Protein AF-A0A086QQK7-F1 (afdb_monomer_lite)

Radius of gyration: 33.42 Å; chains: 1; bounding box: 69×78×108 Å

pLDDT: mean 76.91, std 23.18, range [23.75, 96.75]

Secondary structure (DSSP, 8-state):
-HHHHHHH--SEE--HHHHHHTT--HHHHHHHHHHHHHHHHHTT-----EE--TTHHHHSHHHHHHHHHHHHHHHHHHTTT-HHHHHHHHHT---SSSS-TT-GGGSS-HHHHHHHHHS-HHHHHHTT---TT---GGGS-HHHHHHHHHHHHHHHHHHTTS--S---------SGGGTTSPPPHHHHHHHHHHHHHHHHHHHTT--SEEEEEE-TTS-GGG-EEEEEEGGGS-EEE--GGG-TTTGGGS--S--------TTHHHHGGGG---EEEPPP----TTSHHHHHHHHHHHHHHHS-------SPPSSSGGGG---HHHHHHHHHHHHHHHHHHHHHHHHHHHSSTT--HHHHHHHHHHHHHHHHHHH-TTTTTT---------------------------------------------

InterPro domains:
  IPR035966 Phosphofructokinase superfamily [G3DSA:3.40.50.460] (1-132)
  IPR035966 Phosphofructokinase superfamily [G3DSA:3.40.50.460] (256-326)
  IPR035966 Phosphofructokinase superfamily [SSF53784] (2-328)

Structure (mmCIF, N/CA/C/O backbone):
data_AF-A0A086QQK7-F1
#
_entry.id   AF-A0A086QQK7-F1
#
loop_
_atom_site.group_PDB
_atom_site.id
_atom_site.type_symbol
_atom_site.label_atom_id
_atom_site.label_alt_id
_atom_site.label_comp_id
_atom_site.label_asym_id
_atom_site.label_entity_id
_atom_site.label_seq_id
_atom_site.pdbx_PDB_ins_code
_atom_site.Cartn_x
_atom_site.Cartn_y
_atom_site.Cartn_z
_atom_site.occupancy
_atom_site.B_iso_or_equiv
_atom_site.auth_seq_id
_atom_site.auth_comp_id
_atom_site.auth_asym_id
_atom_site.auth_atom_id
_atom_site.pdbx_PDB_model_num
ATOM 1 N N . VAL A 1 1 ? -1.542 -3.075 1.628 1.00 91.56 1 VAL A N 1
ATOM 2 C CA . VAL A 1 1 ? -2.995 -3.372 1.531 1.00 91.56 1 VAL A CA 1
ATOM 3 C C . VAL A 1 1 ? -3.491 -3.328 0.094 1.00 91.56 1 VAL A C 1
ATOM 5 O O . VAL A 1 1 ? -4.077 -4.321 -0.316 1.00 91.56 1 VAL A O 1
ATOM 8 N N . LEU A 1 2 ? -3.227 -2.255 -0.670 1.00 94.56 2 LEU A N 1
ATOM 9 C CA . LEU A 1 2 ? -3.651 -2.121 -2.074 1.00 94.56 2 LEU A CA 1
ATOM 10 C C . LEU A 1 2 ? -3.327 -3.363 -2.929 1.00 94.56 2 LEU A C 1
ATOM 12 O O . LEU A 1 2 ? -4.250 -3.976 -3.454 1.00 94.56 2 LEU A O 1
ATOM 16 N N . GLU A 1 3 ? -2.064 -3.802 -2.965 1.00 95.00 3 GLU A N 1
ATOM 17 C CA . GLU A 1 3 ? -1.635 -5.044 -3.639 1.00 95.00 3 GLU A CA 1
ATOM 18 C C . GLU A 1 3 ? -2.504 -6.267 -3.281 1.00 95.00 3 GLU A C 1
ATOM 20 O O . GLU A 1 3 ? -3.022 -6.954 -4.159 1.00 95.00 3 GLU A O 1
ATOM 25 N N . CYS A 1 4 ? -2.733 -6.522 -1.988 1.00 94.62 4 CYS A N 1
ATOM 26 C CA . CYS A 1 4 ? -3.550 -7.650 -1.538 1.00 94.62 4 CYS A CA 1
ATOM 27 C C . CYS A 1 4 ? -5.010 -7.521 -1.998 1.00 94.62 4 CYS A C 1
ATOM 29 O O . CYS A 1 4 ? -5.629 -8.526 -2.342 1.00 94.62 4 CYS A O 1
ATOM 31 N N . ALA A 1 5 ? -5.562 -6.304 -2.025 1.00 95.31 5 ALA A N 1
ATOM 32 C CA . ALA A 1 5 ? -6.921 -6.061 -2.500 1.00 95.31 5 ALA A CA 1
ATOM 33 C C . ALA A 1 5 ? -7.048 -6.338 -4.007 1.00 95.31 5 ALA A C 1
ATOM 35 O O . ALA A 1 5 ? -7.968 -7.044 -4.415 1.00 95.31 5 ALA A O 1
ATOM 36 N N . LEU A 1 6 ? -6.077 -5.872 -4.803 1.00 95.06 6 LEU A N 1
ATOM 37 C CA . LEU A 1 6 ? -5.972 -6.159 -6.238 1.00 95.06 6 LEU A CA 1
ATOM 38 C C . LEU A 1 6 ? -5.855 -7.664 -6.533 1.00 95.06 6 LEU A C 1
ATOM 40 O O . LEU A 1 6 ? -6.403 -8.131 -7.525 1.00 95.06 6 LEU A O 1
ATOM 44 N N . GLN A 1 7 ? -5.153 -8.426 -5.687 1.00 94.56 7 GLN A N 1
ATOM 45 C CA . GLN A 1 7 ? -4.984 -9.871 -5.875 1.00 94.56 7 GLN A CA 1
ATOM 46 C C . GLN A 1 7 ? -6.166 -10.725 -5.396 1.00 94.56 7 GLN A C 1
ATOM 48 O O . GLN A 1 7 ? -6.345 -11.823 -5.918 1.00 94.56 7 GLN A O 1
ATOM 53 N N . THR A 1 8 ? -6.923 -10.284 -4.381 1.00 95.06 8 THR A N 1
ATOM 54 C CA . THR A 1 8 ? -7.898 -11.143 -3.670 1.00 95.06 8 THR A CA 1
ATOM 55 C C . THR A 1 8 ? -9.357 -10.711 -3.787 1.00 95.06 8 THR A C 1
ATOM 57 O O . THR A 1 8 ? -10.238 -11.533 -3.537 1.00 95.06 8 THR A O 1
ATOM 60 N N . HIS A 1 9 ? -9.625 -9.470 -4.205 1.00 95.56 9 HIS A N 1
ATOM 61 C CA . HIS A 1 9 ? -10.967 -8.885 -4.322 1.00 95.56 9 HIS A CA 1
ATOM 62 C C . HIS A 1 9 ? -11.809 -9.021 -3.027 1.00 95.56 9 HIS A C 1
ATOM 64 O O . HIS A 1 9 ? -12.840 -9.701 -3.021 1.00 95.56 9 HIS A O 1
ATOM 70 N N . PRO A 1 10 ? -11.373 -8.427 -1.898 1.00 96.06 10 PRO A N 1
ATOM 71 C CA . PRO A 1 10 ? -12.130 -8.444 -0.646 1.00 96.06 10 PRO A CA 1
ATOM 72 C C . PRO A 1 10 ? -13.424 -7.632 -0.774 1.00 96.06 10 PRO A C 1
ATOM 74 O O . PRO A 1 10 ? -13.498 -6.706 -1.581 1.00 96.06 10 PRO A O 1
ATOM 77 N N . ASN A 1 11 ? -14.426 -7.909 0.067 1.00 95.81 11 ASN A N 1
ATOM 78 C CA . ASN A 1 11 ? -15.673 -7.134 0.019 1.00 95.81 11 ASN A CA 1
ATOM 79 C C . ASN A 1 11 ? -15.493 -5.702 0.526 1.00 95.81 11 ASN A C 1
ATOM 81 O O . ASN A 1 11 ? -16.177 -4.792 0.072 1.00 95.81 11 ASN A O 1
ATOM 85 N N . PHE A 1 12 ? -14.572 -5.486 1.463 1.00 95.69 12 PHE A N 1
ATOM 86 C CA . PHE A 1 12 ? -14.223 -4.145 1.903 1.00 95.69 12 PHE A CA 1
ATOM 87 C C . PHE A 1 12 ? -12.712 -3.997 2.050 1.00 95.69 12 PHE A C 1
ATOM 89 O O . PHE A 1 12 ? -12.018 -4.896 2.527 1.00 95.69 12 PHE A O 1
ATOM 96 N N . VAL A 1 13 ? -12.193 -2.844 1.645 1.00 95.69 13 VAL A N 1
ATOM 97 C CA . VAL A 1 13 ? -10.783 -2.485 1.782 1.00 95.69 13 VAL A CA 1
ATOM 98 C C . VAL A 1 13 ? -10.692 -1.050 2.270 1.00 95.69 13 VAL A C 1
ATOM 100 O O . VAL A 1 13 ? -11.352 -0.158 1.742 1.00 95.69 13 VAL A O 1
ATOM 103 N N . ILE A 1 14 ? -9.862 -0.834 3.285 1.00 95.12 14 ILE A N 1
ATOM 104 C CA . ILE A 1 14 ? -9.564 0.494 3.807 1.00 95.12 14 ILE A CA 1
ATOM 105 C C . ILE A 1 14 ? -8.191 0.915 3.278 1.00 95.12 14 ILE A C 1
ATOM 107 O O . ILE A 1 14 ? -7.196 0.220 3.485 1.00 95.12 14 ILE A O 1
ATOM 111 N N . ILE A 1 15 ? -8.132 2.066 2.610 1.00 95.12 15 ILE A N 1
ATOM 112 C CA . ILE A 1 15 ? -6.882 2.743 2.248 1.00 95.12 15 ILE A CA 1
ATOM 113 C C . ILE A 1 15 ? -6.701 3.902 3.229 1.00 95.12 15 ILE A C 1
ATOM 115 O O . ILE A 1 15 ? -7.555 4.784 3.316 1.00 95.12 15 ILE A O 1
ATOM 119 N N . ALA A 1 16 ? -5.629 3.881 4.021 1.00 92.38 16 ALA A N 1
ATOM 120 C CA . ALA A 1 16 ? -5.463 4.821 5.131 1.00 92.38 16 ALA A CA 1
ATOM 121 C C . ALA A 1 16 ? -5.312 6.267 4.623 1.00 92.38 16 ALA A C 1
ATOM 123 O O . ALA A 1 16 ? -5.868 7.200 5.199 1.00 92.38 16 ALA A O 1
ATOM 124 N N . GLU A 1 17 ? -4.638 6.424 3.488 1.00 91.94 17 GLU A N 1
ATOM 125 C CA . GLU A 1 17 ? -4.454 7.657 2.734 1.00 91.94 17 GLU A CA 1
ATOM 126 C C . GLU A 1 17 ? -5.785 8.261 2.268 1.00 91.94 17 GLU A C 1
ATOM 128 O O . GLU A 1 17 ? -5.995 9.460 2.430 1.00 91.94 17 GLU A O 1
ATOM 133 N N . GLU A 1 18 ? -6.719 7.443 1.764 1.00 93.50 18 GLU A N 1
ATOM 134 C CA . GLU A 1 18 ? -8.056 7.898 1.354 1.00 93.50 18 GLU A CA 1
ATOM 135 C C . GLU A 1 18 ? -8.834 8.445 2.559 1.00 93.50 18 GLU A C 1
ATOM 137 O O . GLU A 1 18 ? -9.391 9.542 2.509 1.00 93.50 18 GLU A O 1
ATOM 142 N N . TYR A 1 19 ? -8.838 7.704 3.670 1.00 92.88 19 TYR A N 1
ATOM 143 C CA . TYR A 1 19 ? -9.551 8.102 4.887 1.00 92.88 19 TYR A CA 1
ATOM 144 C C . TYR A 1 19 ? -8.921 9.333 5.551 1.00 92.88 19 TYR A C 1
ATOM 146 O O . TYR A 1 19 ? -9.645 10.163 6.101 1.00 92.88 19 TYR A O 1
ATOM 154 N N . GLY A 1 20 ? -7.595 9.478 5.462 1.00 89.81 20 GLY A N 1
ATOM 155 C CA . GLY A 1 20 ? -6.869 10.669 5.898 1.00 89.81 20 GLY A CA 1
ATOM 156 C C . GLY A 1 20 ? -7.123 11.892 5.012 1.00 89.81 20 GLY A C 1
ATOM 157 O O . GLY A 1 20 ? -7.275 12.986 5.541 1.00 89.81 20 GLY A O 1
ATOM 158 N N . ALA A 1 21 ? -7.213 11.722 3.689 1.00 91.06 21 ALA A N 1
ATOM 159 C CA . ALA A 1 21 ? -7.514 12.802 2.745 1.00 91.06 21 ALA A CA 1
ATOM 160 C C . ALA A 1 21 ? -8.985 13.259 2.796 1.00 91.06 21 ALA A C 1
ATOM 162 O O . ALA A 1 21 ? -9.284 14.408 2.483 1.00 91.06 21 ALA A O 1
ATOM 163 N N . ALA A 1 22 ? -9.898 12.372 3.201 1.00 92.19 22 ALA A N 1
ATOM 164 C CA . ALA A 1 22 ? -11.322 12.659 3.373 1.00 92.19 22 ALA A CA 1
ATOM 165 C C . ALA A 1 22 ? -11.707 13.110 4.802 1.00 92.19 22 ALA A C 1
ATOM 167 O O . ALA A 1 22 ? -12.899 13.171 5.108 1.00 92.19 22 ALA A O 1
ATOM 168 N N . ASP A 1 23 ? -10.729 13.357 5.687 1.00 90.94 23 ASP A N 1
ATOM 169 C CA . ASP A 1 23 ? -10.918 13.692 7.113 1.00 90.94 23 ASP A CA 1
ATOM 170 C C . ASP A 1 23 ? -11.912 12.761 7.850 1.00 90.94 23 ASP A C 1
ATOM 172 O O . ASP A 1 23 ? -12.631 13.155 8.777 1.00 90.94 23 ASP A O 1
ATOM 176 N N . LYS A 1 24 ? -11.970 11.482 7.450 1.00 91.31 24 LYS A N 1
ATOM 177 C CA . LYS A 1 24 ? -12.898 10.517 8.046 1.00 91.31 24 LYS A CA 1
ATOM 178 C C . LYS A 1 24 ? -12.517 10.230 9.500 1.00 91.31 24 LYS A C 1
ATOM 180 O O . LYS A 1 24 ? -11.348 10.119 9.865 1.00 91.31 24 LYS A O 1
ATOM 185 N N . THR A 1 25 ? -13.528 10.082 10.352 1.00 91.44 25 THR A N 1
ATOM 186 C CA . THR A 1 25 ? -13.343 9.697 11.757 1.00 91.44 25 THR A CA 1
ATOM 187 C C . THR A 1 25 ? -13.392 8.177 11.909 1.00 91.44 25 THR A C 1
ATOM 189 O O . THR A 1 25 ? -13.887 7.475 11.029 1.00 91.44 25 THR A O 1
ATOM 192 N N . LEU A 1 26 ? -12.944 7.653 13.055 1.00 90.62 26 LEU A N 1
ATOM 193 C CA . LEU A 1 26 ? -13.073 6.223 13.358 1.00 90.62 26 LEU A CA 1
ATOM 194 C C . LEU A 1 26 ? -14.540 5.751 13.345 1.00 90.62 26 LEU A C 1
ATOM 196 O O . LEU A 1 26 ? -14.820 4.639 12.913 1.00 90.62 26 LEU A O 1
ATOM 200 N N . LEU A 1 27 ? -15.482 6.611 13.750 1.00 90.88 27 LEU A N 1
ATOM 201 C CA . LEU A 1 27 ? -16.914 6.310 13.670 1.00 90.88 27 LEU A CA 1
ATOM 202 C C . LEU A 1 27 ? -17.389 6.190 12.217 1.00 90.88 27 LEU A C 1
ATOM 204 O O . LEU A 1 27 ? -18.181 5.301 11.926 1.00 90.88 27 LEU A O 1
ATOM 208 N N . HIS A 1 28 ? -16.864 7.009 11.297 1.00 93.69 28 HIS A N 1
ATOM 209 C CA . HIS A 1 28 ? -17.171 6.870 9.869 1.00 93.69 28 HIS A CA 1
ATOM 210 C C . HIS A 1 28 ? -16.648 5.534 9.319 1.00 93.69 28 HIS A C 1
ATOM 212 O O . HIS A 1 28 ? -17.392 4.855 8.628 1.00 93.69 28 HIS A O 1
ATOM 218 N N . VAL A 1 29 ? -15.435 5.098 9.700 1.00 93.88 29 VAL A N 1
ATOM 219 C CA . VAL A 1 29 ? -14.903 3.765 9.326 1.00 93.88 29 VAL A CA 1
ATOM 220 C C . VAL A 1 29 ? -15.847 2.644 9.777 1.00 93.88 29 VAL A C 1
ATOM 222 O O . VAL A 1 29 ? -16.171 1.749 9.001 1.00 93.88 29 VAL A O 1
ATOM 225 N N . VAL A 1 30 ? -16.300 2.695 11.032 1.00 94.56 30 VAL A N 1
ATOM 226 C CA . VAL A 1 30 ? -17.215 1.698 11.610 1.00 94.56 30 VAL A CA 1
ATOM 227 C C . VAL A 1 30 ? -18.569 1.704 10.891 1.00 94.56 30 VAL A C 1
ATOM 229 O O . VAL A 1 30 ? -19.105 0.637 10.597 1.00 94.56 30 VAL A O 1
ATOM 232 N N . GLN A 1 31 ? -19.090 2.887 10.555 1.00 95.06 31 GLN A N 1
ATOM 233 C CA . GLN A 1 31 ? -20.327 3.049 9.787 1.00 95.06 31 GLN A CA 1
ATOM 234 C C . GLN A 1 31 ? -20.192 2.523 8.354 1.00 95.06 31 GLN A C 1
ATOM 236 O O . GLN A 1 31 ? -21.052 1.754 7.937 1.00 95.06 31 GLN A O 1
ATOM 241 N N . ASP A 1 32 ? -19.107 2.845 7.639 1.00 95.50 32 ASP A N 1
ATOM 242 C CA . ASP A 1 32 ? -18.856 2.359 6.275 1.00 95.50 32 ASP A CA 1
ATOM 243 C C . ASP A 1 32 ? -18.830 0.811 6.236 1.00 95.50 32 ASP A C 1
ATOM 245 O O . ASP A 1 32 ? -19.453 0.191 5.371 1.00 95.50 32 ASP A O 1
ATOM 249 N N . ILE A 1 33 ? -18.167 0.165 7.211 1.00 95.56 33 ILE A N 1
ATOM 250 C CA . ILE A 1 33 ? -18.150 -1.305 7.341 1.00 95.56 33 ILE A CA 1
ATOM 251 C C . ILE A 1 33 ? -19.557 -1.839 7.652 1.00 95.56 33 ILE A C 1
ATOM 253 O O . ILE A 1 33 ? -20.016 -2.794 7.019 1.00 95.56 33 ILE A O 1
ATOM 257 N N . ALA A 1 34 ? -20.252 -1.242 8.625 1.00 95.38 34 ALA A N 1
ATOM 258 C CA . ALA A 1 34 ? -21.585 -1.678 9.037 1.00 95.38 34 ALA A CA 1
ATOM 259 C C . ALA A 1 34 ? -22.631 -1.508 7.918 1.00 95.38 34 ALA A C 1
ATOM 261 O O . ALA A 1 34 ? -23.541 -2.330 7.810 1.00 95.38 34 ALA A O 1
ATOM 262 N N . ASP A 1 35 ? -22.495 -0.493 7.061 1.00 94.88 35 ASP A N 1
ATOM 263 C CA . ASP A 1 35 ? -23.354 -0.264 5.895 1.00 94.88 35 ASP A CA 1
ATOM 264 C C . ASP A 1 35 ? -23.198 -1.385 4.858 1.00 94.88 35 ASP A C 1
ATOM 266 O O . ASP A 1 35 ? -24.201 -1.950 4.417 1.00 94.88 35 ASP A O 1
ATOM 270 N N . VAL A 1 36 ? -21.962 -1.785 4.533 1.00 94.56 36 VAL A N 1
ATOM 271 C CA . VAL A 1 36 ? -21.700 -2.923 3.631 1.00 94.56 36 VAL A CA 1
ATOM 272 C C . VAL A 1 36 ? -22.214 -4.237 4.232 1.00 94.56 36 VAL A C 1
ATOM 274 O O . VAL A 1 36 ? -22.828 -5.039 3.527 1.00 94.56 36 VAL A O 1
ATOM 277 N N . VAL A 1 37 ? -22.038 -4.459 5.541 1.00 94.94 37 VAL A N 1
ATOM 278 C CA . VAL A 1 37 ? -22.580 -5.648 6.229 1.00 94.94 37 VAL A CA 1
ATOM 279 C C . VAL A 1 37 ? -24.114 -5.668 6.203 1.00 94.94 37 VAL A C 1
ATOM 281 O O . VAL A 1 37 ? -24.695 -6.723 5.942 1.00 94.94 37 VAL A O 1
ATOM 284 N N . CYS A 1 38 ? -24.781 -4.528 6.416 1.00 93.81 38 CYS A N 1
ATOM 285 C CA . CYS A 1 38 ? -26.236 -4.402 6.287 1.00 93.81 38 CYS A CA 1
ATOM 286 C C . CYS A 1 38 ? -26.713 -4.742 4.865 1.00 93.81 38 CYS A C 1
ATOM 288 O O . CYS A 1 38 ? -27.555 -5.625 4.709 1.00 93.81 38 CYS A O 1
ATOM 290 N N . GLN A 1 39 ? -26.130 -4.123 3.833 1.00 93.50 39 GLN A N 1
ATOM 291 C CA . GLN A 1 39 ? -26.507 -4.356 2.429 1.00 93.50 39 GLN A CA 1
ATOM 292 C C . GLN A 1 39 ? -26.318 -5.824 2.012 1.00 93.50 39 GLN A C 1
ATOM 294 O O . GLN A 1 39 ? -27.178 -6.414 1.357 1.00 93.50 39 GLN A O 1
ATOM 299 N N . ARG A 1 40 ? -25.222 -6.466 2.437 1.00 93.56 40 ARG A N 1
ATOM 300 C CA . ARG A 1 40 ? -24.991 -7.897 2.175 1.00 93.56 40 ARG A CA 1
ATOM 301 C C . ARG A 1 40 ? -25.975 -8.793 2.933 1.00 93.56 40 ARG A C 1
ATOM 303 O O . ARG A 1 40 ? -26.442 -9.786 2.371 1.00 93.56 40 ARG A O 1
ATOM 310 N N . ALA A 1 41 ? -26.341 -8.442 4.168 1.00 93.44 41 ALA A N 1
ATOM 311 C CA . ALA A 1 41 ? -27.341 -9.173 4.946 1.00 93.44 41 ALA A CA 1
ATOM 312 C C . ALA A 1 41 ? -28.751 -9.090 4.327 1.00 93.44 41 ALA A C 1
ATOM 314 O O . ALA A 1 41 ? -29.453 -10.101 4.310 1.00 93.44 41 ALA A O 1
ATOM 315 N N . GLU A 1 42 ? -29.135 -7.948 3.743 1.00 92.56 42 GLU A N 1
ATOM 316 C CA . GLU A 1 42 ? -30.377 -7.800 2.960 1.00 92.56 42 GLU A CA 1
ATOM 317 C C . GLU A 1 42 ? -30.409 -8.740 1.741 1.00 92.56 42 GLU A C 1
ATOM 319 O O . GLU A 1 42 ? -31.446 -9.324 1.430 1.00 92.56 42 GLU A O 1
ATOM 324 N N . MET A 1 43 ? -29.256 -8.978 1.105 1.00 92.12 43 MET A N 1
ATOM 325 C CA . MET A 1 43 ? -29.088 -9.977 0.035 1.00 92.12 43 MET A CA 1
ATOM 326 C C . MET A 1 43 ? -28.983 -11.431 0.546 1.00 92.12 43 MET A C 1
ATOM 328 O O . MET A 1 43 ? -28.710 -12.344 -0.235 1.00 92.12 43 MET A O 1
ATOM 332 N N . GLY A 1 44 ? -29.148 -11.669 1.852 1.00 91.12 44 GLY A N 1
ATOM 333 C CA . GLY A 1 44 ? -29.010 -12.982 2.495 1.00 91.12 44 GLY A CA 1
ATOM 334 C C . GLY A 1 44 ? -27.562 -13.451 2.713 1.00 91.12 44 GLY A C 1
ATOM 335 O O . GLY A 1 44 ? -27.344 -14.563 3.201 1.00 91.12 44 GLY A O 1
ATOM 336 N N . ARG A 1 45 ? -26.558 -12.625 2.390 1.00 91.19 45 ARG A N 1
ATOM 337 C CA . ARG A 1 45 ? -25.126 -12.960 2.456 1.00 91.19 45 ARG A CA 1
ATOM 338 C C . ARG A 1 45 ? -24.512 -12.498 3.776 1.00 91.19 45 ARG A C 1
ATOM 340 O O . ARG A 1 45 ? -23.889 -11.447 3.871 1.00 91.19 45 ARG A O 1
ATOM 347 N N . ASN A 1 46 ? -24.652 -13.324 4.809 1.00 92.50 46 ASN A N 1
ATOM 348 C CA . ASN A 1 46 ? -24.132 -13.053 6.158 1.00 92.50 46 ASN A CA 1
ATOM 349 C C . ASN A 1 46 ? -22.630 -13.392 6.317 1.00 92.50 46 ASN A C 1
ATOM 351 O O . ASN A 1 46 ? -22.221 -13.953 7.329 1.00 92.50 46 ASN A O 1
ATOM 355 N N . PHE A 1 47 ? -21.813 -13.105 5.302 1.00 93.94 47 PHE A N 1
ATOM 356 C CA . PHE A 1 47 ? -20.364 -13.335 5.308 1.00 93.94 47 PHE A CA 1
ATOM 357 C C . PHE A 1 47 ? -19.648 -12.293 4.442 1.00 93.94 47 PHE A C 1
ATOM 359 O O . PHE A 1 47 ? -20.237 -11.734 3.512 1.00 93.94 47 PHE A O 1
ATOM 366 N N . GLY A 1 48 ? -18.364 -12.070 4.711 1.00 94.12 48 GLY A N 1
ATOM 367 C CA . GLY A 1 48 ? -17.493 -11.261 3.866 1.00 94.12 48 GLY A CA 1
ATOM 368 C C . GLY A 1 48 ? -16.089 -11.114 4.446 1.00 94.12 48 GLY A C 1
ATOM 369 O O . GLY A 1 48 ? -15.822 -11.575 5.556 1.00 94.12 48 GLY A O 1
ATOM 370 N N . THR A 1 49 ? -15.197 -10.476 3.692 1.00 95.25 49 THR A N 1
ATOM 371 C CA . THR A 1 49 ? -13.813 -10.191 4.097 1.00 95.25 49 THR A CA 1
ATOM 372 C C . THR A 1 49 ? -13.526 -8.691 4.079 1.00 95.25 49 THR A C 1
ATOM 374 O O . THR A 1 49 ? -13.998 -7.963 3.202 1.00 95.25 49 THR A O 1
ATOM 377 N N . VAL A 1 50 ? -12.738 -8.236 5.056 1.00 95.88 50 VAL A N 1
ATOM 378 C CA . VAL A 1 50 ? -12.316 -6.838 5.206 1.00 95.88 50 VAL A CA 1
ATOM 379 C C . VAL A 1 50 ? -10.792 -6.784 5.281 1.00 95.88 50 VAL A C 1
ATOM 381 O O . VAL A 1 50 ? -10.199 -7.498 6.087 1.00 95.88 50 VAL A O 1
ATOM 384 N N . LEU A 1 51 ? -10.156 -5.938 4.467 1.00 95.56 51 LEU A N 1
ATOM 385 C CA . LEU A 1 51 ? -8.727 -5.633 4.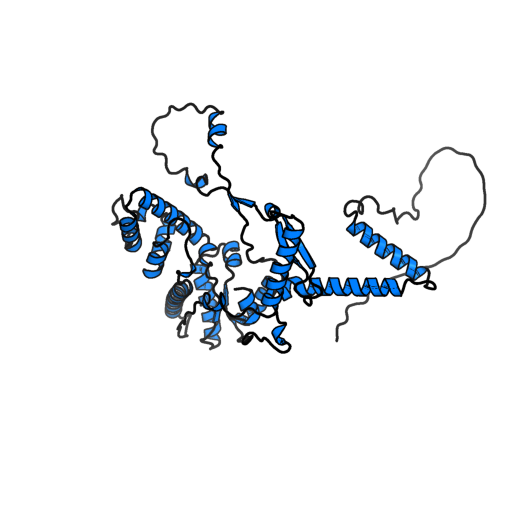581 1.00 95.56 51 LEU A CA 1
ATOM 386 C C . LEU A 1 51 ? -8.514 -4.288 5.281 1.00 95.56 51 LEU A C 1
ATOM 388 O O . LEU A 1 51 ? -8.991 -3.249 4.818 1.00 95.56 51 LEU A O 1
ATOM 392 N N . ILE A 1 52 ? -7.759 -4.326 6.379 1.00 94.44 52 ILE A N 1
ATOM 393 C CA . ILE A 1 52 ? -7.466 -3.192 7.261 1.00 94.44 52 ILE A CA 1
ATOM 394 C C . ILE A 1 52 ? -5.948 -2.925 7.211 1.00 94.44 52 ILE A C 1
ATOM 396 O O . ILE A 1 52 ? -5.169 -3.876 7.314 1.00 94.44 52 ILE A O 1
ATOM 400 N N . PRO A 1 53 ? -5.491 -1.673 7.030 1.00 92.25 53 PRO A N 1
ATOM 401 C CA . PRO A 1 53 ? -4.085 -1.320 7.175 1.00 92.25 53 PRO A CA 1
ATOM 402 C C . PRO A 1 53 ? -3.732 -1.128 8.654 1.00 92.25 53 PRO A C 1
ATOM 404 O O . PRO A 1 53 ? -4.386 -0.354 9.342 1.00 92.25 53 PRO A O 1
ATOM 407 N N . ASP A 1 54 ? -2.654 -1.770 9.103 1.00 84.75 54 ASP A N 1
ATOM 408 C CA . ASP A 1 54 ? -2.057 -1.651 10.450 1.00 84.75 54 ASP A CA 1
ATOM 409 C C . ASP A 1 54 ? -1.970 -0.176 10.916 1.00 84.75 54 ASP A C 1
ATOM 411 O O . ASP A 1 54 ? -2.548 0.238 11.922 1.00 84.75 54 ASP A O 1
ATOM 415 N N . ALA A 1 55 ? -1.393 0.682 10.071 1.00 81.38 55 ALA A N 1
ATOM 416 C CA . ALA A 1 55 ? -1.232 2.107 10.347 1.00 81.38 55 ALA A CA 1
ATOM 417 C C . ALA A 1 55 ? -2.521 2.960 10.235 1.00 81.38 55 ALA A C 1
ATOM 419 O O . ALA A 1 55 ? -2.418 4.184 10.294 1.00 81.38 55 ALA A O 1
ATOM 420 N N . LEU A 1 56 ? -3.730 2.391 10.090 1.00 88.75 56 LEU A N 1
ATOM 421 C CA . LEU A 1 56 ? -4.977 3.153 9.866 1.00 88.75 56 LEU A CA 1
ATOM 422 C C . LEU A 1 56 ? -5.148 4.324 10.843 1.00 88.75 56 LEU A C 1
ATOM 424 O O . LEU A 1 56 ? -5.433 5.454 10.438 1.00 88.75 56 LEU A O 1
ATOM 428 N N . LEU A 1 57 ? -4.931 4.069 12.136 1.00 85.94 57 LEU A N 1
ATOM 429 C CA . LEU A 1 57 ? -5.115 5.071 13.186 1.00 85.94 57 LEU A CA 1
ATOM 430 C C . LEU A 1 57 ? -4.117 6.237 13.085 1.00 85.94 57 LEU A C 1
ATOM 432 O O . LEU A 1 57 ? -4.403 7.310 13.602 1.00 85.94 57 LEU A O 1
ATOM 436 N N . MET A 1 58 ? -2.984 6.081 12.392 1.00 82.31 58 MET A N 1
ATOM 437 C CA . MET A 1 58 ? -2.062 7.192 12.128 1.00 82.31 58 MET A CA 1
ATOM 438 C C . MET A 1 58 ? -2.578 8.171 11.079 1.00 82.31 58 MET A C 1
ATOM 440 O O . MET A 1 58 ? -2.133 9.314 11.093 1.00 82.31 58 MET A O 1
ATOM 444 N N . HIS A 1 59 ? -3.494 7.775 10.189 1.00 86.50 59 HIS A N 1
ATOM 445 C CA . HIS A 1 59 ? -3.998 8.662 9.136 1.00 86.50 59 HIS A CA 1
ATOM 446 C C . HIS A 1 59 ? -5.224 9.476 9.582 1.00 86.50 59 HIS A C 1
ATOM 448 O O . HIS A 1 59 ? -5.368 10.622 9.147 1.00 86.50 59 HIS A O 1
ATOM 454 N N . LEU A 1 60 ? -6.038 8.949 10.507 1.00 89.25 60 LEU A N 1
ATOM 455 C CA . LEU A 1 60 ? -7.253 9.604 11.012 1.00 89.25 60 LEU A CA 1
ATOM 456 C C . LEU A 1 60 ? -6.931 10.877 11.838 1.00 89.25 60 LEU A C 1
ATOM 458 O O . LEU A 1 60 ? -6.138 10.807 12.785 1.00 89.25 60 LEU A O 1
ATOM 462 N N . PRO A 1 61 ? -7.573 12.034 11.574 1.00 86.31 61 PRO A N 1
ATOM 463 C CA . PRO A 1 61 ? -7.212 13.319 12.190 1.00 86.31 61 PRO A CA 1
ATOM 464 C C . PRO A 1 61 ? -7.397 13.338 13.715 1.00 86.31 61 PRO A C 1
ATOM 466 O O . PRO A 1 61 ? -6.498 13.753 14.447 1.00 86.31 61 PRO A O 1
ATOM 469 N N . ASN A 1 62 ? -8.519 12.807 14.213 1.00 86.75 62 ASN A N 1
ATOM 470 C CA . ASN A 1 62 ? -8.796 12.717 15.652 1.00 86.75 62 ASN A CA 1
ATOM 471 C C . ASN A 1 62 ? -7.742 11.886 16.405 1.00 86.75 62 ASN A C 1
ATOM 473 O O . ASN A 1 62 ? -7.382 12.214 17.536 1.00 86.75 62 ASN A O 1
ATOM 477 N N . MET A 1 63 ? -7.226 10.828 15.771 1.00 85.94 63 MET A N 1
ATOM 478 C CA . MET A 1 63 ? -6.191 9.981 16.359 1.00 85.94 63 MET A CA 1
ATOM 479 C C . MET A 1 63 ? -4.824 10.660 16.331 1.00 85.94 63 MET A C 1
ATOM 481 O O . MET A 1 63 ? -4.147 10.649 17.352 1.00 85.94 63 MET A O 1
ATOM 485 N N . LYS A 1 64 ? -4.438 11.332 15.235 1.00 83.88 64 LYS A N 1
ATOM 486 C CA . LYS A 1 64 ? -3.200 12.139 15.186 1.00 83.88 64 LYS A CA 1
ATOM 487 C C . LYS A 1 64 ? -3.111 13.117 16.367 1.00 83.88 64 LYS A C 1
ATOM 489 O O . LYS A 1 64 ? -2.067 13.198 17.011 1.00 83.88 64 LYS A O 1
ATOM 494 N N . ILE A 1 65 ? -4.212 13.810 16.675 1.00 86.81 65 ILE A N 1
ATOM 495 C CA . ILE A 1 65 ? -4.302 14.761 17.795 1.00 86.81 65 ILE A CA 1
ATOM 496 C C . ILE A 1 65 ? -4.174 14.036 19.142 1.00 86.81 65 ILE A C 1
ATOM 498 O O . ILE A 1 65 ? -3.285 14.370 19.924 1.00 86.81 65 ILE A O 1
ATOM 502 N N . LEU A 1 66 ? -4.992 13.006 19.389 1.00 87.00 66 LEU A N 1
ATOM 503 C CA . LEU A 1 66 ? -4.948 12.218 20.627 1.00 87.00 66 LEU A CA 1
ATOM 504 C C . LEU A 1 66 ? -3.550 11.630 20.888 1.00 87.00 66 LEU A C 1
ATOM 506 O O . LEU A 1 66 ? -3.048 11.700 22.006 1.00 87.00 66 LEU A O 1
ATOM 510 N N . LEU A 1 67 ? -2.901 11.075 19.863 1.00 83.81 67 LEU A N 1
ATOM 511 C CA . LEU A 1 67 ? -1.569 10.484 19.977 1.00 83.81 67 LEU A CA 1
ATOM 512 C C . LEU A 1 67 ? -0.487 11.541 20.244 1.00 83.81 67 LEU A C 1
ATOM 514 O O . LEU A 1 67 ? 0.443 11.272 21.002 1.00 83.81 67 LEU A O 1
ATOM 518 N N . ALA A 1 68 ? -0.603 12.743 19.672 1.00 82.94 68 ALA A N 1
ATOM 519 C CA . ALA A 1 68 ? 0.298 13.854 19.976 1.00 82.94 68 ALA A CA 1
ATOM 520 C C . ALA A 1 68 ? 0.124 14.354 21.424 1.00 82.94 68 ALA A C 1
ATOM 522 O O . ALA A 1 68 ? 1.118 14.529 22.133 1.00 82.94 68 ALA A O 1
ATOM 523 N N . GLU A 1 69 ? -1.121 14.512 21.891 1.00 85.62 69 GLU A N 1
ATOM 524 C CA . GLU A 1 69 ? -1.423 14.887 23.278 1.00 85.62 69 GLU A CA 1
ATOM 525 C C . GLU A 1 69 ? -0.914 13.825 24.271 1.00 85.62 69 GLU A C 1
ATOM 527 O O . GLU A 1 69 ? -0.190 14.164 25.208 1.00 85.62 69 GLU A O 1
ATOM 532 N N . LEU A 1 70 ? -1.200 12.536 24.034 1.00 82.69 70 LEU A N 1
ATOM 533 C CA . LEU A 1 70 ? -0.717 11.425 24.866 1.00 82.69 70 LEU A CA 1
ATOM 534 C C . LEU A 1 70 ? 0.816 11.375 24.930 1.00 82.69 70 LEU A C 1
ATOM 536 O O . LEU A 1 70 ? 1.369 11.219 26.017 1.00 82.69 70 LEU A O 1
ATOM 540 N N . ARG A 1 71 ? 1.522 11.564 23.805 1.00 80.44 71 ARG A N 1
ATOM 541 C CA . ARG A 1 71 ? 2.997 11.640 23.789 1.00 80.44 71 ARG A CA 1
ATOM 542 C C . ARG A 1 71 ? 3.520 12.811 24.626 1.00 80.44 71 ARG A C 1
ATOM 544 O O . ARG A 1 71 ? 4.489 12.632 25.361 1.00 80.44 71 ARG A O 1
ATOM 551 N N . SER A 1 72 ? 2.885 13.984 24.549 1.00 82.50 72 SER A N 1
ATOM 552 C CA . SER A 1 72 ? 3.254 15.146 25.372 1.00 82.50 72 SER A CA 1
ATOM 553 C C . SER A 1 72 ? 3.064 14.854 26.863 1.00 82.50 72 SER A C 1
ATOM 555 O O . SER A 1 72 ? 3.974 15.065 27.662 1.00 82.50 72 SER A O 1
ATOM 557 N N . VAL A 1 73 ? 1.913 14.283 27.228 1.00 82.69 73 VAL A N 1
ATOM 558 C CA . VAL A 1 73 ? 1.568 13.897 28.604 1.00 82.69 73 VAL A CA 1
ATOM 559 C C . VAL A 1 73 ? 2.529 12.843 29.166 1.00 82.69 73 VAL A C 1
ATOM 561 O O . VAL A 1 73 ? 3.014 12.996 30.286 1.00 82.69 73 VAL A O 1
ATOM 564 N N . LEU A 1 74 ? 2.858 11.803 28.395 1.00 79.25 74 LEU A N 1
ATOM 565 C CA . LEU A 1 74 ? 3.798 10.760 28.818 1.00 79.25 74 LEU A CA 1
ATOM 566 C C . LEU A 1 74 ? 5.227 11.302 28.974 1.00 79.25 74 LEU A C 1
ATOM 568 O O . LEU A 1 74 ? 5.898 10.953 29.943 1.00 79.25 74 LEU A O 1
ATOM 572 N N . LYS A 1 75 ? 5.672 12.209 28.093 1.00 81.19 75 LYS A N 1
ATOM 573 C CA . LYS A 1 75 ? 6.979 12.879 28.208 1.00 81.19 75 LYS A CA 1
ATOM 574 C C . LYS A 1 75 ? 7.069 13.761 29.461 1.00 81.19 75 LYS A C 1
ATOM 576 O O . LYS A 1 75 ? 8.101 13.779 30.127 1.00 81.19 75 LYS A O 1
ATOM 581 N N . GLU A 1 76 ? 5.992 14.466 29.815 1.00 82.25 76 GLU A N 1
ATOM 582 C CA . GLU A 1 76 ? 5.906 15.218 31.075 1.00 82.25 76 GLU A CA 1
ATOM 583 C C . GLU A 1 76 ? 5.886 14.311 32.316 1.00 82.25 76 GLU A C 1
ATOM 585 O O . GLU A 1 76 ? 6.413 14.696 33.361 1.00 82.25 76 GLU A O 1
ATOM 590 N N . ALA A 1 77 ? 5.273 13.127 32.226 1.00 81.00 77 ALA A N 1
ATOM 591 C CA . ALA A 1 77 ? 5.228 12.155 33.317 1.00 81.00 77 ALA A CA 1
ATOM 592 C C . ALA A 1 77 ? 6.582 11.465 33.542 1.00 81.00 77 ALA A C 1
ATOM 594 O O . ALA A 1 77 ? 6.988 11.289 34.693 1.00 81.00 77 ALA A O 1
ATOM 595 N N . ASP A 1 78 ? 7.302 11.125 32.470 1.00 79.94 78 ASP A N 1
ATOM 596 C CA . ASP A 1 78 ? 8.661 10.576 32.534 1.00 79.94 78 ASP A CA 1
ATOM 597 C C . ASP A 1 78 ? 9.654 11.589 33.125 1.00 79.94 78 ASP A C 1
ATOM 599 O O . ASP A 1 78 ? 10.359 11.274 34.082 1.00 79.94 78 ASP A O 1
ATOM 603 N N . ALA A 1 79 ? 9.598 12.854 32.690 1.00 82.19 79 ALA A N 1
ATOM 604 C CA . ALA A 1 79 ? 10.417 13.936 33.249 1.00 82.19 79 ALA A CA 1
ATOM 605 C C . ALA A 1 79 ? 10.207 14.172 34.764 1.00 82.19 79 ALA A C 1
ATOM 607 O O . ALA A 1 79 ? 11.060 14.776 35.416 1.00 82.19 79 ALA A O 1
ATOM 608 N N . LYS A 1 80 ? 9.089 13.698 35.334 1.00 82.38 80 LYS A N 1
ATOM 609 C CA . LYS A 1 80 ? 8.798 13.721 36.781 1.00 82.38 80 LYS A CA 1
ATOM 610 C C . LYS A 1 80 ? 9.026 12.376 37.484 1.00 82.38 80 LYS A C 1
ATOM 612 O O . LYS A 1 80 ? 8.882 12.305 38.701 1.00 82.38 80 LYS A O 1
ATOM 617 N N . GLY A 1 81 ? 9.348 11.308 36.752 1.00 77.81 81 GLY A N 1
ATOM 618 C CA . GLY A 1 81 ? 9.461 9.945 37.284 1.00 77.81 81 GLY A CA 1
ATOM 619 C C . GLY A 1 81 ? 8.121 9.296 37.666 1.00 77.81 81 GLY A C 1
ATOM 620 O O . GLY A 1 81 ? 8.100 8.304 38.393 1.00 77.81 81 GLY A O 1
ATOM 621 N N . GLU A 1 82 ? 6.991 9.831 37.194 1.00 80.88 82 GLU A N 1
ATOM 622 C CA . GLU A 1 82 ? 5.636 9.420 37.602 1.00 80.88 82 GLU A CA 1
ATOM 623 C C . GLU A 1 82 ? 4.902 8.563 36.558 1.00 80.88 82 GLU A C 1
ATOM 625 O O . GLU A 1 82 ? 3.696 8.338 36.670 1.00 80.88 82 GLU A O 1
ATOM 630 N N . MET A 1 83 ? 5.621 8.038 35.561 1.00 70.81 83 MET A N 1
ATOM 631 C CA . MET A 1 83 ? 5.062 7.330 34.400 1.00 70.81 83 MET A CA 1
ATOM 632 C C . MET A 1 83 ? 4.038 6.236 34.763 1.00 70.81 83 MET A C 1
ATOM 634 O O . MET A 1 83 ? 2.968 6.173 34.163 1.00 70.81 83 MET A O 1
ATOM 638 N N . LYS A 1 84 ? 4.303 5.428 35.803 1.00 73.69 84 LYS A N 1
ATOM 639 C CA . LYS A 1 84 ? 3.373 4.377 36.265 1.00 73.69 84 LYS A CA 1
ATOM 640 C C . LYS A 1 84 ? 2.068 4.928 36.853 1.00 73.69 84 LYS A C 1
ATOM 642 O O . LYS A 1 84 ? 1.025 4.313 36.662 1.00 73.69 84 LYS A O 1
ATOM 647 N N . LYS A 1 85 ? 2.114 6.079 37.540 1.00 76.38 85 LYS A N 1
ATOM 648 C CA . LYS A 1 85 ? 0.907 6.757 38.044 1.00 76.38 85 LYS A CA 1
ATOM 649 C C . LYS A 1 85 ? 0.091 7.297 36.873 1.00 76.38 85 LYS A C 1
ATOM 651 O O . LYS A 1 85 ? -1.094 7.017 36.781 1.00 76.38 85 LYS A O 1
ATOM 656 N N . ALA A 1 86 ? 0.750 7.979 35.931 1.00 71.44 86 ALA A N 1
ATOM 657 C CA . ALA A 1 86 ? 0.101 8.532 34.744 1.00 71.44 86 ALA A CA 1
ATOM 658 C C . ALA A 1 86 ? -0.593 7.454 33.893 1.00 71.44 86 ALA A C 1
ATOM 660 O O . ALA A 1 86 ? -1.736 7.642 33.485 1.00 71.44 86 ALA A O 1
ATOM 661 N N . GLN A 1 87 ? 0.052 6.303 33.676 1.00 73.81 87 GLN A N 1
ATOM 662 C CA . GLN A 1 87 ? -0.553 5.166 32.970 1.00 73.81 87 GLN A CA 1
ATOM 663 C C . GLN A 1 87 ? -1.787 4.607 33.697 1.00 73.81 87 GLN A C 1
ATOM 665 O O . GLN A 1 87 ? -2.772 4.264 33.046 1.00 73.81 87 GLN A O 1
ATOM 670 N N . GLN A 1 88 ? -1.761 4.525 35.030 1.00 73.69 88 GLN A N 1
ATOM 671 C CA . GLN A 1 88 ? -2.896 4.025 35.808 1.00 73.69 88 GLN A CA 1
ATOM 672 C C . GLN A 1 88 ? -4.061 5.031 35.822 1.00 73.69 88 GLN A C 1
ATOM 674 O O . GLN A 1 88 ? -5.179 4.669 35.453 1.00 73.69 88 GLN A O 1
ATOM 679 N N . ASP A 1 89 ? -3.780 6.302 36.126 1.00 73.75 89 ASP A N 1
ATOM 680 C CA . ASP A 1 89 ? -4.759 7.399 36.146 1.00 73.75 89 ASP A CA 1
ATOM 681 C C . ASP A 1 89 ? -5.461 7.591 34.792 1.00 73.75 89 ASP A C 1
ATOM 683 O O . ASP A 1 89 ? -6.649 7.908 34.750 1.00 73.75 89 ASP A O 1
ATOM 687 N N . LEU A 1 90 ? -4.740 7.412 33.677 1.00 73.38 90 LEU A N 1
ATOM 688 C CA . LEU A 1 90 ? -5.308 7.508 32.328 1.00 73.38 90 LEU A CA 1
ATOM 689 C C . LEU A 1 90 ? -6.135 6.270 31.956 1.00 73.38 90 LEU A C 1
ATOM 691 O O . LEU A 1 90 ? -7.150 6.395 31.271 1.00 73.38 90 LEU A O 1
ATOM 695 N N . ASN A 1 91 ? -5.749 5.073 32.403 1.00 72.25 91 ASN A N 1
ATOM 696 C CA . ASN A 1 91 ? -6.476 3.852 32.062 1.00 72.25 91 ASN A CA 1
ATOM 697 C C . ASN A 1 91 ? -7.820 3.735 32.810 1.00 72.25 91 ASN A C 1
ATOM 699 O O . ASN A 1 91 ? -8.823 3.336 32.210 1.00 72.25 91 ASN A O 1
ATOM 703 N N . ASP A 1 92 ? -7.862 4.135 34.085 1.00 66.12 92 ASP A N 1
ATOM 704 C CA . ASP A 1 92 ? -9.039 4.015 34.961 1.00 66.12 92 ASP A CA 1
ATOM 705 C C . ASP A 1 92 ? -10.059 5.168 34.822 1.00 66.12 92 ASP A C 1
ATOM 707 O O . ASP A 1 92 ? -10.991 5.273 35.618 1.00 66.12 92 ASP A O 1
ATOM 711 N N . VAL A 1 93 ? -9.943 6.008 33.783 1.00 60.53 93 VAL A N 1
ATOM 712 C CA . VAL A 1 93 ? -10.873 7.122 33.513 1.00 60.53 93 VAL A CA 1
ATOM 713 C C . VAL A 1 93 ? -12.315 6.619 33.354 1.00 60.53 93 VAL A C 1
ATOM 715 O O . VAL A 1 93 ? -12.684 6.058 32.316 1.00 60.53 93 VAL A O 1
ATOM 718 N N . THR A 1 94 ? -13.131 6.876 34.378 1.00 54.44 94 THR A N 1
ATOM 719 C CA . THR A 1 94 ? -14.587 6.668 34.393 1.00 54.44 94 THR A CA 1
ATOM 720 C C . THR A 1 94 ? -15.370 7.980 34.344 1.00 54.44 94 THR A C 1
ATOM 722 O O . THR A 1 94 ? -16.318 8.045 33.574 1.00 54.44 94 THR A O 1
ATOM 725 N N . ASP A 1 95 ? -14.943 9.041 35.044 1.00 51.69 95 ASP A N 1
ATOM 726 C CA . ASP A 1 95 ? -15.587 10.368 34.998 1.00 51.69 95 ASP A CA 1
ATOM 727 C C . ASP A 1 95 ? -14.592 11.529 35.159 1.00 51.69 95 ASP A C 1
ATOM 729 O O . ASP A 1 95 ? -13.617 11.435 35.896 1.00 51.69 95 ASP A O 1
ATOM 733 N N . THR A 1 96 ? -14.831 12.656 34.475 1.00 48.94 96 THR A N 1
ATOM 734 C CA . THR A 1 96 ? -13.959 13.860 34.531 1.00 48.94 96 THR A CA 1
ATOM 735 C C . THR A 1 96 ? -14.134 14.675 35.812 1.00 48.94 96 THR A C 1
ATOM 737 O O . THR A 1 96 ? -13.225 15.405 36.226 1.00 48.94 96 THR A O 1
ATOM 740 N N . ASP A 1 97 ? -15.318 14.569 36.411 1.00 48.19 97 ASP A N 1
ATOM 741 C CA . ASP A 1 97 ? -15.796 15.490 37.442 1.00 48.19 97 ASP A CA 1
ATOM 742 C C . ASP A 1 97 ? -15.403 15.032 38.855 1.00 48.19 97 ASP A C 1
ATOM 744 O O . ASP A 1 97 ? -15.367 15.839 39.781 1.00 48.19 97 ASP A O 1
ATOM 748 N N . SER A 1 98 ? -15.024 13.758 39.008 1.00 47.28 98 SER A N 1
ATOM 749 C CA . SER A 1 98 ? -14.528 13.157 40.253 1.00 47.28 98 SER A CA 1
ATOM 750 C C . SER A 1 98 ? -12.994 13.111 40.360 1.00 47.28 98 SER A C 1
ATOM 752 O O . SER A 1 98 ? -12.466 12.804 41.429 1.00 47.28 98 SER A O 1
ATOM 754 N N . CYS A 1 99 ? -12.254 13.430 39.290 1.00 46.66 99 CYS A N 1
ATOM 755 C CA . CYS A 1 99 ? -10.791 13.371 39.295 1.00 46.66 99 CYS A CA 1
ATOM 756 C C . CYS A 1 99 ? -10.133 14.583 39.999 1.00 46.66 99 CYS A C 1
ATOM 758 O O . CYS A 1 99 ? -10.536 15.727 39.751 1.00 46.66 99 CYS A O 1
ATOM 760 N N . PRO A 1 100 ? -9.059 14.376 40.796 1.00 52.97 100 PRO A N 1
ATOM 761 C CA . PRO A 1 100 ? -8.274 15.457 41.398 1.00 52.97 100 PRO A CA 1
ATOM 762 C C . PRO A 1 100 ? -7.734 16.465 40.367 1.00 52.97 100 PRO A C 1
ATOM 764 O O . PRO A 1 100 ? -7.472 16.089 39.219 1.00 52.97 100 PRO A O 1
ATOM 767 N N . PRO A 1 101 ? -7.473 17.730 40.755 1.00 52.16 101 PRO A N 1
ATOM 768 C CA . PRO A 1 101 ? -6.910 18.739 39.851 1.00 52.16 101 PRO A CA 1
ATOM 769 C C . PRO A 1 101 ? -5.509 18.387 39.316 1.00 52.16 101 PRO A C 1
ATOM 771 O O . PRO A 1 101 ? -5.105 18.933 38.295 1.00 52.16 101 PRO A O 1
ATOM 774 N N . GLU A 1 102 ? -4.795 17.464 39.965 1.00 57.38 102 GLU A N 1
ATOM 775 C CA . GLU A 1 102 ? -3.476 16.967 39.542 1.00 57.38 102 GLU A CA 1
ATOM 776 C C . GLU A 1 102 ? -3.543 15.797 38.541 1.00 57.38 102 GLU A C 1
ATOM 778 O O . GLU A 1 102 ? -2.515 15.400 37.996 1.00 57.38 102 GLU A O 1
ATOM 783 N N . SER A 1 103 ? -4.737 15.253 38.273 1.00 64.62 103 SER A N 1
ATOM 784 C CA . SER A 1 103 ? -4.913 14.069 37.423 1.00 64.62 103 SER A CA 1
ATOM 785 C C . SER A 1 103 ? -4.453 14.289 35.977 1.00 64.62 103 SER A C 1
ATOM 787 O O . SER A 1 103 ? -4.821 15.257 35.304 1.00 64.62 103 SER A O 1
ATOM 789 N N . TRP A 1 104 ? -3.693 13.323 35.458 1.00 68.25 104 TRP A N 1
ATOM 790 C CA . TRP A 1 104 ? -3.152 13.356 34.096 1.00 68.25 104 TRP A CA 1
ATOM 791 C C . TRP A 1 104 ? -4.244 13.417 33.013 1.00 68.25 104 TRP A C 1
ATOM 793 O O . TRP A 1 104 ? -4.042 14.041 31.972 1.00 68.25 104 TRP A O 1
ATOM 803 N N . GLY A 1 105 ? -5.441 12.886 33.293 1.00 66.31 105 GLY A N 1
ATOM 804 C CA . GLY A 1 105 ? -6.605 12.953 32.402 1.00 66.31 105 GLY A CA 1
ATOM 805 C C . GLY A 1 105 ? -7.125 14.366 32.097 1.00 66.31 105 GLY A C 1
ATOM 806 O O . GLY A 1 105 ? -7.762 14.548 31.064 1.00 66.31 105 GLY A O 1
ATOM 807 N N . ARG A 1 106 ? -6.826 15.382 32.925 1.00 71.75 106 ARG A N 1
ATOM 808 C CA . ARG A 1 106 ? -7.185 16.790 32.642 1.00 71.75 106 ARG A CA 1
ATOM 809 C C . ARG A 1 106 ? -6.222 17.506 31.686 1.00 71.75 106 ARG A C 1
ATOM 811 O O . ARG A 1 106 ? -6.516 18.627 31.280 1.00 71.75 106 ARG A O 1
ATOM 818 N N . ARG A 1 107 ? -5.082 16.893 31.334 1.00 77.50 107 ARG A N 1
ATOM 819 C CA . ARG A 1 107 ? -4.134 17.442 30.342 1.00 77.50 107 ARG A CA 1
ATOM 820 C C . ARG A 1 107 ? -4.548 17.156 28.896 1.00 77.50 107 ARG A C 1
ATOM 822 O O . ARG A 1 107 ? -4.112 17.868 27.999 1.00 77.50 107 ARG A O 1
ATOM 829 N N . LEU A 1 108 ? -5.386 16.141 28.683 1.00 80.69 108 LEU A N 1
ATOM 830 C CA . LEU A 1 108 ? -6.014 15.852 27.394 1.00 80.69 108 LEU A CA 1
ATOM 831 C C . LEU A 1 108 ? -7.111 16.880 27.098 1.00 80.69 108 LEU A C 1
ATOM 833 O O . LEU A 1 108 ? -7.805 17.344 28.008 1.00 80.69 108 LEU A O 1
ATOM 837 N N . THR A 1 109 ? -7.321 17.210 25.824 1.00 84.31 109 THR A N 1
ATOM 838 C CA . THR A 1 109 ? -8.486 18.019 25.444 1.00 84.31 109 THR A CA 1
ATOM 839 C C . THR A 1 109 ? -9.787 17.233 25.677 1.00 84.31 109 THR A C 1
ATOM 841 O O . THR A 1 109 ? -9.782 16.001 25.613 1.00 84.31 109 THR A O 1
ATOM 844 N N . PRO A 1 110 ? -10.939 17.896 25.921 1.00 83.75 110 PRO A N 1
ATOM 845 C CA . PRO A 1 110 ? -12.203 17.195 26.180 1.00 83.75 110 PRO A CA 1
ATOM 846 C C . PRO A 1 110 ? -12.607 16.219 25.065 1.00 83.75 110 PRO A C 1
ATOM 848 O O . PRO A 1 110 ? -13.195 15.177 25.343 1.00 83.75 110 PRO A O 1
ATOM 851 N N . TRP A 1 111 ? -12.250 16.533 23.815 1.00 82.88 111 TRP A N 1
ATOM 852 C CA . TRP A 1 111 ? -12.484 15.675 22.653 1.00 82.88 111 TRP A CA 1
ATOM 853 C C . TRP A 1 111 ? -11.579 14.436 22.654 1.00 82.88 111 TRP A C 1
ATOM 855 O O . TRP A 1 111 ? -12.082 13.316 22.567 1.00 82.88 111 TRP A O 1
ATOM 865 N N . SER A 1 112 ? -10.267 14.614 22.850 1.00 85.06 112 SER A N 1
ATOM 866 C CA . SER A 1 112 ? -9.311 13.510 23.015 1.00 85.06 112 SER A CA 1
ATOM 867 C C . SER A 1 112 ? -9.682 12.606 24.193 1.00 85.06 112 SER A C 1
ATOM 869 O O . SER A 1 112 ? -9.645 11.386 24.064 1.00 85.06 112 SER A O 1
ATOM 871 N N . ALA A 1 113 ? -10.114 13.177 25.322 1.00 84.06 113 ALA A N 1
ATOM 872 C CA . ALA A 1 113 ? -10.567 12.418 26.485 1.00 84.06 113 ALA A CA 1
ATOM 873 C C . ALA A 1 113 ? -11.858 11.624 26.206 1.00 84.06 113 ALA A C 1
ATOM 875 O O . ALA A 1 113 ? -11.963 10.469 26.620 1.00 84.06 113 ALA A O 1
ATOM 876 N N . ALA A 1 114 ? -12.827 12.199 25.483 1.00 83.88 114 ALA A N 1
ATOM 877 C CA . ALA A 1 114 ? -14.043 11.492 25.074 1.00 83.88 114 ALA A CA 1
ATOM 878 C C . ALA A 1 114 ? -13.735 10.331 24.110 1.00 83.88 114 ALA A C 1
ATOM 880 O O . ALA A 1 114 ? -14.216 9.216 24.316 1.00 83.88 114 ALA A O 1
ATOM 881 N N . LEU A 1 115 ? -12.866 10.557 23.119 1.00 84.81 115 LEU A N 1
ATOM 882 C CA . LEU A 1 115 ? -12.399 9.513 22.205 1.00 84.81 115 LEU A CA 1
ATOM 883 C C . LEU A 1 115 ? -11.651 8.403 22.960 1.00 84.81 115 LEU A C 1
ATOM 885 O O . LEU A 1 115 ? -11.948 7.224 22.781 1.00 84.81 115 LEU A O 1
ATOM 889 N N . PHE A 1 116 ? -10.749 8.767 23.875 1.00 84.94 116 PHE A N 1
ATOM 890 C CA . PHE A 1 116 ? -9.999 7.804 24.682 1.00 84.94 116 PHE A CA 1
ATOM 891 C C . PHE A 1 116 ? -10.905 6.950 25.585 1.00 84.94 116 PHE A C 1
ATOM 893 O O . PHE A 1 116 ? -10.654 5.758 25.759 1.00 84.94 116 PHE A O 1
ATOM 900 N N . ARG A 1 117 ? -12.001 7.520 26.108 1.00 83.62 117 ARG A N 1
ATOM 901 C CA . ARG A 1 117 ? -13.028 6.778 26.864 1.00 83.62 117 ARG A CA 1
ATOM 902 C C . ARG A 1 117 ? -13.800 5.782 26.012 1.00 83.62 117 ARG A C 1
ATOM 904 O O . ARG A 1 117 ? -14.134 4.718 26.528 1.00 83.62 117 ARG A O 1
ATOM 911 N N . SER A 1 118 ? -14.066 6.112 24.744 1.00 83.81 118 SER A N 1
ATOM 912 C CA . SER A 1 118 ? -14.753 5.196 23.824 1.00 83.81 118 SER A CA 1
ATOM 913 C C . SER A 1 118 ? -13.933 3.940 23.510 1.00 83.81 118 SER A C 1
ATOM 915 O O . SER A 1 118 ? -14.500 2.931 23.103 1.00 83.81 118 SER A O 1
ATOM 917 N N . PHE A 1 119 ? -12.616 3.951 23.759 1.00 84.31 119 PHE A N 1
ATOM 918 C CA . PHE A 1 119 ? -11.789 2.768 23.557 1.00 84.31 119 PHE A CA 1
ATOM 919 C C . PHE A 1 119 ? -11.961 1.698 24.649 1.00 84.31 119 PHE A C 1
ATOM 921 O O . PHE A 1 119 ? -11.966 2.008 25.855 1.00 84.31 119 PHE A O 1
ATOM 928 N N . PRO A 1 120 ? -11.982 0.411 24.247 1.00 84.12 120 PRO A N 1
ATOM 929 C CA . PRO A 1 120 ? -11.835 -0.719 25.153 1.00 84.12 120 PRO A CA 1
ATOM 930 C C . PRO A 1 120 ? -10.596 -0.599 26.049 1.00 84.12 120 PRO A C 1
ATOM 932 O O . PRO A 1 120 ? -9.569 -0.028 25.673 1.00 84.12 120 PRO A O 1
ATOM 935 N N . LYS A 1 121 ? -10.665 -1.192 27.248 1.00 82.25 121 LYS A N 1
ATOM 936 C CA . LYS A 1 121 ? -9.581 -1.121 28.247 1.00 82.25 121 LYS A CA 1
ATOM 937 C C . LYS A 1 121 ? -8.251 -1.731 27.773 1.00 82.25 121 LYS A C 1
ATOM 939 O O . LYS A 1 121 ? -7.210 -1.359 28.305 1.00 82.25 121 LYS A O 1
ATOM 944 N N . PHE A 1 122 ? -8.269 -2.660 26.813 1.00 81.56 122 PHE A N 1
ATOM 945 C CA . PHE A 1 122 ? -7.043 -3.244 26.255 1.00 81.56 122 PHE A CA 1
ATOM 946 C C . PHE A 1 122 ? -6.333 -2.254 25.317 1.00 81.56 122 PHE A C 1
ATOM 948 O O . PHE A 1 122 ? -5.187 -1.904 25.575 1.00 81.56 122 PHE A O 1
ATOM 955 N N . ILE A 1 123 ? -7.053 -1.670 24.350 1.00 82.25 123 ILE A N 1
ATOM 956 C CA . ILE A 1 123 ? -6.548 -0.604 23.466 1.00 82.25 123 ILE A CA 1
ATOM 957 C C . ILE A 1 123 ? -6.011 0.589 24.261 1.00 82.25 123 ILE A C 1
ATOM 959 O O . ILE A 1 123 ? -4.917 1.068 23.975 1.00 82.25 123 ILE A O 1
ATOM 963 N N . ARG A 1 124 ? -6.723 1.044 25.305 1.00 83.94 124 ARG A N 1
ATOM 964 C CA . ARG A 1 124 ? -6.212 2.106 26.192 1.00 83.94 124 ARG A CA 1
ATOM 965 C C . ARG A 1 124 ? -4.869 1.747 26.821 1.00 83.94 124 ARG A C 1
ATOM 967 O O . ARG A 1 124 ? -3.996 2.604 26.892 1.00 83.94 124 ARG A O 1
ATOM 974 N N . ARG A 1 125 ? -4.690 0.499 27.263 1.00 80.94 125 ARG A N 1
ATOM 975 C CA . ARG A 1 125 ? -3.433 0.028 27.851 1.00 80.94 125 ARG A CA 1
ATOM 976 C C . ARG A 1 125 ? -2.302 0.008 26.824 1.00 80.94 125 ARG A C 1
ATOM 978 O O . ARG A 1 125 ? -1.226 0.505 27.136 1.00 80.94 125 ARG A O 1
ATOM 985 N N . GLU A 1 126 ? -2.532 -0.507 25.618 1.00 79.75 126 GLU A N 1
ATOM 986 C CA . GLU A 1 126 ? -1.513 -0.521 24.555 1.00 79.75 126 GLU A CA 1
ATOM 987 C C . GLU A 1 126 ? -1.129 0.902 24.113 1.00 79.75 126 GLU A C 1
ATOM 989 O O . GLU A 1 126 ? 0.054 1.229 24.036 1.00 79.75 126 GLU A O 1
ATOM 994 N N . LEU A 1 127 ? -2.106 1.807 23.969 1.00 79.62 127 LEU A N 1
ATOM 995 C CA . LEU A 1 127 ? -1.875 3.234 23.692 1.00 79.62 127 LEU A CA 1
ATOM 996 C C . LEU A 1 127 ? -1.167 4.001 24.829 1.00 79.62 127 LEU A C 1
ATOM 998 O O . LEU A 1 127 ? -0.746 5.139 24.621 1.00 79.62 127 LEU A O 1
ATOM 1002 N N . LEU A 1 128 ? -1.028 3.408 26.019 1.00 77.75 128 LEU A N 1
ATOM 1003 C CA . LEU A 1 128 ? -0.288 3.964 27.160 1.00 77.75 128 LEU A CA 1
ATOM 1004 C C . LEU A 1 128 ? 1.078 3.291 27.380 1.00 77.75 128 LEU A C 1
ATOM 1006 O O . LEU A 1 128 ? 1.924 3.855 28.076 1.00 77.75 128 LEU A O 1
ATOM 1010 N N . GLN A 1 129 ? 1.334 2.137 26.754 1.00 70.75 129 GLN A N 1
ATOM 1011 C CA . GLN A 1 129 ? 2.634 1.446 26.721 1.00 70.75 129 GLN A CA 1
ATOM 1012 C C . GLN A 1 129 ? 3.587 2.020 25.650 1.00 70.75 129 GLN A C 1
ATOM 1014 O O . GLN A 1 129 ? 4.467 1.325 25.144 1.00 70.75 129 GLN A O 1
ATOM 1019 N N . VAL A 1 130 ? 3.420 3.292 25.276 1.00 61.16 130 VAL A N 1
ATOM 1020 C CA . VAL A 1 130 ? 4.241 3.940 24.245 1.00 61.16 130 VAL A CA 1
ATOM 1021 C C . VAL A 1 130 ? 5.658 4.167 24.768 1.00 61.16 130 VAL A C 1
ATOM 1023 O O . VAL A 1 130 ? 5.912 5.089 25.545 1.00 61.16 130 VAL A O 1
ATOM 1026 N N . ASP A 1 131 ? 6.588 3.343 24.293 1.00 50.94 131 ASP A N 1
ATOM 1027 C CA . ASP A 1 131 ? 8.020 3.510 24.524 1.00 50.94 131 ASP A CA 1
ATOM 1028 C C . ASP A 1 131 ? 8.532 4.790 23.838 1.00 50.94 131 ASP A C 1
ATOM 1030 O O . ASP A 1 131 ? 8.788 4.810 22.637 1.00 50.94 131 ASP A O 1
ATOM 1034 N N . MET A 1 132 ? 8.689 5.861 24.622 1.00 49.81 132 MET A N 1
ATOM 1035 C CA . MET A 1 132 ? 9.693 6.934 24.478 1.00 49.81 132 MET A CA 1
ATOM 1036 C C . MET A 1 132 ? 10.042 7.447 23.059 1.00 49.81 132 MET A C 1
ATOM 1038 O O . MET A 1 132 ? 11.179 7.836 22.801 1.00 49.81 132 MET A O 1
ATOM 1042 N N . GLY A 1 133 ? 9.066 7.535 22.151 1.00 49.59 133 GLY A N 1
ATOM 1043 C CA . GLY A 1 133 ? 9.210 8.240 20.871 1.00 49.59 133 GLY A CA 1
ATOM 1044 C C . GLY A 1 133 ? 8.324 7.706 19.750 1.00 49.59 133 GLY A C 1
ATOM 1045 O O . GLY A 1 133 ? 7.687 8.495 19.049 1.00 49.59 133 GLY A O 1
ATOM 1046 N N . GLU A 1 134 ? 8.226 6.383 19.619 1.00 57.06 134 GLU A N 1
ATOM 1047 C CA . GLU A 1 134 ? 7.531 5.729 18.506 1.00 57.06 134 GLU A CA 1
ATOM 1048 C C . GLU A 1 134 ? 6.477 4.743 19.008 1.00 57.06 134 GLU A C 1
ATOM 1050 O O . GLU A 1 134 ? 6.730 3.867 19.834 1.00 57.06 134 GLU A O 1
ATOM 1055 N N . ILE A 1 135 ? 5.259 4.891 18.488 1.00 59.56 135 ILE A N 1
ATOM 1056 C CA . ILE A 1 135 ? 4.177 3.945 18.747 1.00 59.56 135 ILE A CA 1
ATOM 1057 C C . ILE A 1 135 ? 4.401 2.760 17.813 1.00 59.56 135 ILE A C 1
ATOM 1059 O O . ILE A 1 135 ? 4.340 2.916 16.595 1.00 59.56 135 ILE A O 1
ATOM 1063 N N . ARG A 1 136 ? 4.666 1.587 18.387 1.00 60.88 136 ARG A N 1
ATOM 1064 C CA . ARG A 1 136 ? 4.797 0.330 17.643 1.00 60.88 136 ARG A CA 1
ATOM 1065 C C . ARG A 1 136 ? 3.409 -0.239 17.370 1.00 60.88 136 ARG A C 1
ATOM 1067 O O . ARG A 1 136 ? 2.865 -0.970 18.197 1.00 60.88 136 ARG A O 1
ATOM 1074 N N . PHE A 1 137 ? 2.824 0.172 16.245 1.00 66.19 137 PHE A N 1
ATOM 1075 C CA . PHE A 1 137 ? 1.462 -0.202 15.852 1.00 66.19 137 PHE A CA 1
ATOM 1076 C C . PHE A 1 137 ? 1.294 -1.705 15.613 1.00 66.19 137 PHE A C 1
ATOM 1078 O O . PHE A 1 137 ? 0.200 -2.203 15.831 1.00 66.19 137 PHE A O 1
ATOM 1085 N N . GLU A 1 138 ? 2.375 -2.461 15.377 1.00 69.31 138 GLU A N 1
ATOM 1086 C CA . GLU A 1 138 ? 2.302 -3.923 15.210 1.00 69.31 138 GLU A CA 1
ATOM 1087 C C . GLU A 1 138 ? 1.866 -4.687 16.480 1.00 69.31 138 GLU A C 1
ATOM 1089 O O . GLU A 1 138 ? 1.714 -5.907 16.446 1.00 69.31 138 GLU A O 1
ATOM 1094 N N . ARG A 1 139 ? 1.717 -3.995 17.620 1.00 72.56 139 ARG A N 1
ATOM 1095 C CA . ARG A 1 139 ? 1.112 -4.522 18.858 1.00 72.56 139 ARG A CA 1
ATOM 1096 C C . ARG A 1 139 ? -0.348 -4.120 19.051 1.00 72.56 139 ARG A C 1
ATOM 1098 O O . ARG A 1 139 ? -0.990 -4.607 19.974 1.00 72.56 139 ARG A O 1
ATOM 1105 N N . LEU A 1 140 ? -0.845 -3.176 18.259 1.00 81.25 140 LEU A N 1
ATOM 1106 C CA . LEU A 1 140 ? -2.169 -2.611 18.425 1.00 81.25 140 LEU A CA 1
ATOM 1107 C C . LEU A 1 140 ? -3.152 -3.380 17.545 1.00 81.25 140 LEU A C 1
ATOM 1109 O O . LEU A 1 140 ? -3.157 -3.226 16.329 1.00 81.25 140 LEU A O 1
ATOM 1113 N N . GLU A 1 141 ? -4.004 -4.177 18.179 1.00 85.25 141 GLU A N 1
ATOM 1114 C CA . GLU A 1 141 ? -5.013 -5.030 17.537 1.00 85.25 141 GLU A CA 1
ATOM 1115 C C . GLU A 1 141 ? -6.171 -4.175 16.970 1.00 85.25 141 GLU A C 1
ATOM 1117 O O . GLU A 1 141 ? -7.296 -4.145 17.482 1.00 85.25 141 GLU A O 1
ATOM 1122 N N . THR A 1 142 ? -5.874 -3.398 15.922 1.00 88.94 142 THR A N 1
ATOM 1123 C CA . THR A 1 142 ? -6.811 -2.474 15.256 1.00 88.94 142 THR A CA 1
ATOM 1124 C C . THR A 1 142 ? -8.028 -3.194 14.675 1.00 88.94 142 THR A C 1
ATOM 1126 O O . THR A 1 142 ? -9.131 -2.644 14.660 1.00 88.94 142 THR A O 1
ATOM 1129 N N . GLU A 1 143 ? -7.847 -4.439 14.247 1.00 91.31 143 GLU A N 1
ATOM 1130 C CA . GLU A 1 143 ? -8.885 -5.330 13.758 1.00 91.31 143 GLU A CA 1
ATOM 1131 C C . GLU A 1 143 ? -9.831 -5.795 14.873 1.00 91.31 143 GLU A C 1
ATOM 1133 O O . GLU A 1 143 ? -11.034 -5.885 14.630 1.00 91.31 143 GLU A O 1
ATOM 1138 N N . GLU A 1 144 ? -9.341 -6.016 16.099 1.00 90.38 144 GLU A N 1
ATOM 1139 C CA . GLU A 1 144 ? -10.192 -6.366 17.246 1.00 90.38 144 GLU A CA 1
ATOM 1140 C C . GLU A 1 144 ? -10.983 -5.155 17.742 1.00 90.38 144 GLU A C 1
ATOM 1142 O O . GLU A 1 144 ? -12.184 -5.261 18.003 1.00 90.38 144 GLU A O 1
ATOM 1147 N N . LEU A 1 145 ? -10.342 -3.981 17.783 1.00 90.75 145 LEU A N 1
ATOM 1148 C CA . LEU A 1 145 ? -11.012 -2.707 18.047 1.00 90.75 145 LEU A CA 1
ATOM 1149 C C . LEU A 1 145 ? -12.174 -2.477 17.070 1.00 90.75 145 LEU A C 1
ATOM 1151 O O . LEU A 1 145 ? -13.303 -2.229 17.497 1.00 90.75 145 LEU A O 1
ATOM 1155 N N . LEU A 1 146 ? -11.912 -2.574 15.763 1.00 92.75 146 LEU A N 1
ATOM 1156 C CA . LEU A 1 146 ? -12.939 -2.376 14.739 1.00 92.75 146 LEU A CA 1
ATOM 1157 C C . LEU A 1 146 ? -14.018 -3.464 14.797 1.00 92.75 146 LEU A C 1
ATOM 1159 O O . LEU A 1 146 ? -15.197 -3.137 14.689 1.00 92.75 146 LEU A O 1
ATOM 1163 N N . ALA A 1 147 ? -13.657 -4.729 15.035 1.00 93.62 147 ALA A N 1
ATOM 1164 C CA . ALA A 1 147 ? -14.624 -5.813 15.193 1.00 93.62 147 ALA A CA 1
ATOM 1165 C C . ALA A 1 147 ? -15.579 -5.583 16.377 1.00 93.62 147 ALA A C 1
ATOM 1167 O O . ALA A 1 147 ? -16.781 -5.828 16.241 1.00 93.62 147 ALA A O 1
ATOM 1168 N N . GLN A 1 148 ? -15.082 -5.080 17.515 1.00 91.94 148 GLN A N 1
ATOM 1169 C CA . GLN A 1 148 ? -15.931 -4.728 18.653 1.00 91.94 148 GLN A CA 1
ATOM 1170 C C . GLN A 1 148 ? -16.843 -3.534 18.327 1.00 91.94 148 GLN A C 1
ATOM 1172 O O . GLN A 1 148 ? -18.053 -3.626 18.530 1.00 91.94 148 GLN A O 1
ATOM 1177 N N . MET A 1 149 ? -16.303 -2.441 17.779 1.00 92.44 149 MET A N 1
ATOM 1178 C CA . MET A 1 149 ? -17.103 -1.244 17.477 1.00 92.44 149 MET A CA 1
ATOM 1179 C C . MET A 1 149 ? -18.178 -1.506 16.408 1.00 92.44 149 MET A C 1
ATOM 1181 O O . MET A 1 149 ? -19.308 -1.043 16.545 1.00 92.44 149 MET A O 1
ATOM 1185 N N . VAL A 1 150 ? -17.864 -2.290 15.370 1.00 95.06 150 VAL A N 1
ATOM 1186 C CA . VAL A 1 150 ? -18.838 -2.708 14.343 1.00 95.06 150 VAL A CA 1
ATOM 1187 C C . VAL A 1 150 ? -19.919 -3.605 14.942 1.00 95.06 150 VAL A C 1
ATOM 1189 O O . VAL A 1 150 ? -21.083 -3.483 14.566 1.00 95.06 150 VAL A O 1
ATOM 1192 N N . LYS A 1 151 ? -19.581 -4.469 15.907 1.00 94.44 151 LYS A N 1
ATOM 1193 C CA . LYS A 1 151 ? -20.576 -5.273 16.623 1.00 94.44 151 LYS A CA 1
ATOM 1194 C C . LYS A 1 151 ? -21.554 -4.392 17.410 1.00 94.44 151 LYS A C 1
ATOM 1196 O O . LYS A 1 151 ? -22.758 -4.586 17.281 1.00 94.44 151 LYS A O 1
ATOM 1201 N N . GLU A 1 152 ? -21.053 -3.425 18.177 1.00 92.88 152 GLU A N 1
ATOM 1202 C CA . GLU A 1 152 ? -21.879 -2.493 18.964 1.00 92.88 152 GLU A CA 1
ATOM 1203 C C . GLU A 1 152 ? -22.797 -1.640 18.058 1.00 92.88 152 GLU A C 1
ATOM 1205 O O . GLU A 1 152 ? -23.992 -1.501 18.329 1.00 92.88 152 GLU A O 1
ATOM 1210 N N . GLU A 1 153 ? -22.283 -1.153 16.923 1.00 93.31 153 GLU A N 1
ATOM 1211 C CA . GLU A 1 153 ? -23.059 -0.428 15.903 1.00 93.31 153 GLU A CA 1
ATOM 1212 C C . GLU A 1 153 ? -24.133 -1.315 15.236 1.00 93.31 153 GLU A C 1
ATOM 1214 O O . GLU A 1 153 ? -25.263 -0.872 15.010 1.00 93.31 153 GLU A O 1
ATOM 1219 N N . LEU A 1 154 ? -23.835 -2.588 14.946 1.00 94.38 154 LEU A N 1
ATOM 1220 C CA . LEU A 1 154 ? -24.808 -3.531 14.376 1.00 94.38 154 LEU A CA 1
ATOM 1221 C C . LEU A 1 154 ? -25.887 -3.954 15.386 1.00 94.38 154 LEU A C 1
ATOM 1223 O O . LEU A 1 154 ? -27.048 -4.092 14.998 1.00 94.38 154 LEU A O 1
ATOM 1227 N N . GLU A 1 155 ? -25.553 -4.099 16.671 1.00 94.69 155 GLU A N 1
ATOM 1228 C CA . GLU A 1 155 ? -26.527 -4.320 17.752 1.00 94.69 155 GLU A CA 1
ATOM 1229 C C . GLU A 1 155 ? -27.460 -3.105 17.913 1.00 94.69 155 GLU A C 1
ATOM 1231 O O . GLU A 1 155 ? -28.683 -3.260 18.007 1.00 94.69 155 GLU A O 1
ATOM 1236 N N . TYR A 1 156 ? -26.922 -1.882 17.828 1.00 93.75 156 TYR A N 1
ATOM 1237 C CA . TYR A 1 156 ? -27.736 -0.665 17.776 1.00 93.75 156 TYR A CA 1
ATOM 1238 C C . TYR A 1 156 ? -28.671 -0.657 16.554 1.00 93.75 156 TYR A C 1
ATOM 1240 O O . TYR A 1 156 ? -29.884 -0.483 16.703 1.00 93.75 156 TYR A O 1
ATOM 1248 N N . ARG A 1 157 ? -28.158 -0.937 15.349 1.00 94.00 157 ARG A N 1
ATOM 1249 C CA . ARG A 1 157 ? -28.968 -1.034 14.116 1.00 94.00 157 ARG A CA 1
ATOM 1250 C C . ARG A 1 157 ? -30.032 -2.129 14.185 1.00 94.00 157 ARG A C 1
ATOM 1252 O O . ARG A 1 157 ? -31.124 -1.936 13.647 1.00 94.00 157 ARG A O 1
ATOM 1259 N N . GLN A 1 158 ? -29.757 -3.238 14.871 1.00 93.19 158 GLN A N 1
ATOM 1260 C CA . GLN A 1 158 ? -30.729 -4.300 15.134 1.00 93.19 158 GLN A CA 1
ATOM 1261 C C . GLN A 1 158 ? -31.865 -3.807 16.039 1.00 93.19 158 GLN A C 1
ATOM 1263 O O . GLN A 1 158 ? -33.028 -4.072 15.739 1.00 93.19 158 GLN A O 1
ATOM 1268 N N . SER A 1 159 ? -31.564 -3.021 17.080 1.00 93.94 159 SER A N 1
ATOM 1269 C CA . SER A 1 159 ? -32.589 -2.411 17.947 1.00 93.94 159 SER A CA 1
ATOM 1270 C C . SER A 1 159 ? -33.519 -1.440 17.200 1.00 93.94 159 SER A C 1
ATOM 1272 O O . SER A 1 159 ? -34.702 -1.341 17.520 1.00 93.94 159 SER A O 1
ATOM 1274 N N . VAL A 1 160 ? -33.006 -0.780 16.154 1.00 93.44 160 VAL A N 1
ATOM 1275 C CA . VAL A 1 160 ? -33.758 0.115 15.252 1.00 93.44 160 VAL A CA 1
ATOM 1276 C C . VAL A 1 160 ? -34.468 -0.663 14.121 1.00 93.44 160 VAL A C 1
ATOM 1278 O O . VAL A 1 160 ? -35.236 -0.088 13.353 1.00 93.44 160 VAL A O 1
ATOM 1281 N N . GLY A 1 161 ? -34.241 -1.977 14.002 1.00 89.31 161 GLY A N 1
ATOM 1282 C CA . GLY A 1 161 ? -34.831 -2.829 12.964 1.00 89.31 161 GLY A CA 1
ATOM 1283 C C . GLY A 1 161 ? -34.180 -2.714 11.579 1.00 89.31 161 GLY A C 1
ATOM 1284 O O . GLY A 1 161 ? -34.751 -3.195 10.605 1.00 89.31 161 GLY A O 1
ATOM 1285 N N . ARG A 1 162 ? -32.991 -2.100 11.471 1.00 88.75 162 ARG A N 1
ATOM 1286 C CA . ARG A 1 162 ? -32.216 -1.961 10.217 1.00 88.75 162 ARG A CA 1
ATOM 1287 C C . ARG A 1 162 ? -31.237 -3.109 9.952 1.00 88.75 162 ARG A C 1
ATOM 1289 O O . ARG A 1 162 ? -30.559 -3.112 8.931 1.00 88.75 162 ARG A O 1
ATOM 1296 N N . TYR A 1 163 ? -31.119 -4.062 10.872 1.00 91.88 163 TYR A N 1
ATOM 1297 C CA . TYR A 1 163 ? -30.253 -5.227 10.714 1.00 91.88 163 TYR A CA 1
ATOM 1298 C C . TYR A 1 163 ? -30.966 -6.489 11.202 1.00 91.88 163 TYR A C 1
ATOM 1300 O O . TYR A 1 163 ? -31.469 -6.537 12.323 1.00 91.88 163 TYR A O 1
ATOM 1308 N N . CYS A 1 164 ? -31.021 -7.505 10.341 1.00 85.69 164 CYS A N 1
ATOM 1309 C CA . CYS A 1 164 ? -31.694 -8.785 10.589 1.00 85.69 164 CYS A CA 1
ATOM 1310 C C . CYS A 1 164 ? -30.727 -9.981 10.681 1.00 85.69 164 CYS A C 1
ATOM 1312 O O . CYS A 1 164 ? -31.1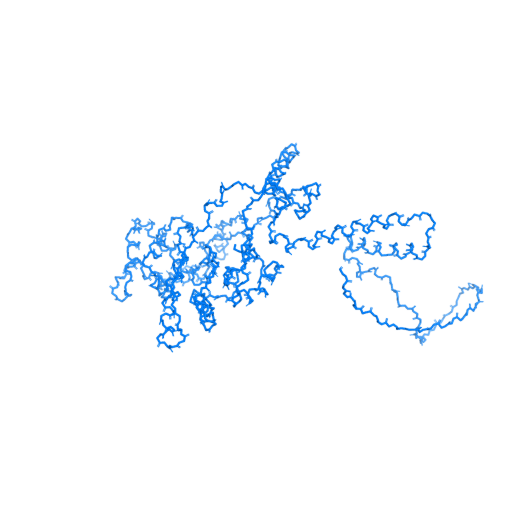55 -11.095 10.987 1.00 85.69 164 CYS A O 1
ATOM 1314 N N . GLY A 1 165 ? -29.440 -9.761 10.394 1.00 86.19 165 GLY A N 1
ATOM 1315 C CA . GLY A 1 165 ? -28.416 -10.800 10.365 1.00 86.19 165 GLY A CA 1
ATOM 1316 C C . GLY A 1 165 ? -27.896 -11.197 11.748 1.00 86.19 165 GLY A C 1
ATOM 1317 O O . GLY A 1 165 ? -28.346 -10.718 12.790 1.00 86.19 165 GLY A O 1
ATOM 1318 N N . LYS A 1 166 ? -26.901 -12.087 11.749 1.00 90.00 166 LYS A N 1
ATOM 1319 C CA . LYS A 1 166 ? -26.074 -12.395 12.922 1.00 90.00 166 LYS A CA 1
ATOM 1320 C C . LYS A 1 166 ? -24.632 -12.039 12.596 1.00 90.00 166 LYS A C 1
ATOM 1322 O O . LYS A 1 166 ? -24.089 -12.562 11.626 1.00 90.00 166 LYS A O 1
ATOM 1327 N N . PHE A 1 167 ? -24.021 -11.191 13.414 1.00 93.62 167 PHE A N 1
ATOM 1328 C CA . PHE A 1 167 ? -22.633 -10.784 13.239 1.00 93.62 167 PHE A CA 1
ATOM 1329 C C . PHE A 1 167 ? -21.700 -11.634 14.105 1.00 93.62 167 PHE A C 1
ATOM 1331 O O . PHE A 1 167 ? -21.872 -11.723 15.321 1.00 93.62 167 PHE A O 1
ATOM 1338 N N . GLN A 1 168 ? -20.696 -12.242 13.476 1.00 93.75 168 GLN A N 1
ATOM 1339 C CA . GLN A 1 168 ? -19.573 -12.885 14.148 1.00 93.75 168 GLN A CA 1
ATOM 1340 C C . GLN A 1 168 ? -18.301 -12.544 13.371 1.00 93.75 168 GLN A C 1
ATOM 1342 O O . GLN A 1 168 ? -18.162 -12.927 12.212 1.00 93.75 168 GLN A O 1
ATOM 1347 N N . ALA A 1 169 ? -17.390 -11.815 14.009 1.00 93.81 169 ALA A N 1
ATOM 1348 C CA . ALA A 1 169 ? -16.090 -11.486 13.442 1.00 93.81 169 ALA A CA 1
ATOM 1349 C C . ALA A 1 169 ? -15.058 -12.577 13.762 1.00 93.81 169 ALA A C 1
ATOM 1351 O O . ALA A 1 169 ? -15.102 -13.196 14.827 1.00 93.81 169 ALA A O 1
ATOM 1352 N N . VAL A 1 170 ? -14.112 -12.772 12.844 1.00 95.25 170 VAL A N 1
ATOM 1353 C CA . VAL A 1 170 ? -12.872 -13.524 13.062 1.00 95.25 170 VAL A CA 1
ATOM 1354 C C . VAL A 1 170 ? -11.730 -12.618 12.615 1.00 95.25 170 VAL A C 1
ATOM 1356 O O . VAL A 1 170 ? -11.743 -12.124 11.488 1.00 95.25 170 VAL A O 1
ATOM 1359 N N . THR A 1 171 ? -10.784 -12.363 13.511 1.00 93.88 171 THR A N 1
ATOM 1360 C CA . THR A 1 171 ? -9.663 -11.439 13.316 1.00 93.88 171 THR A CA 1
ATOM 1361 C C . THR A 1 171 ? -8.384 -12.190 12.955 1.00 93.88 171 THR A C 1
ATOM 1363 O O . THR A 1 171 ? -8.129 -13.299 13.431 1.00 93.88 171 THR A O 1
ATOM 1366 N N . HIS A 1 172 ? -7.583 -11.599 12.066 1.00 93.12 172 HIS A N 1
ATOM 1367 C CA . HIS A 1 172 ? -6.343 -12.182 11.561 1.00 93.12 172 HIS A CA 1
ATOM 1368 C C . HIS A 1 172 ? -5.297 -11.089 11.318 1.00 93.12 172 HIS A C 1
ATOM 1370 O O . HIS A 1 172 ? -5.483 -10.245 10.442 1.00 93.12 172 HIS A O 1
ATOM 1376 N N . PHE A 1 173 ? -4.167 -11.167 12.023 1.00 91.19 173 PHE A N 1
ATOM 1377 C CA . PHE A 1 173 ? -3.004 -10.317 11.777 1.00 91.19 173 PHE A CA 1
ATOM 1378 C C . PHE A 1 173 ? -1.974 -11.043 10.901 1.00 91.19 173 PHE A C 1
ATOM 1380 O O . PHE A 1 173 ? -1.417 -12.078 11.286 1.00 91.19 173 PHE A O 1
ATOM 1387 N N . PHE A 1 174 ? -1.700 -10.510 9.708 1.00 90.12 174 PHE A N 1
ATOM 1388 C CA . PHE A 1 174 ? -0.728 -11.075 8.769 1.00 90.12 174 PHE A CA 1
ATOM 1389 C C . PHE A 1 174 ? 0.447 -10.114 8.558 1.00 90.12 174 PHE A C 1
ATOM 1391 O O . PHE A 1 174 ? 0.326 -9.108 7.864 1.00 90.12 174 PHE A O 1
ATOM 1398 N N . GLY A 1 175 ? 1.605 -10.449 9.138 1.00 86.75 175 GLY A N 1
ATOM 1399 C CA . GLY A 1 175 ? 2.802 -9.608 9.096 1.00 86.75 175 GLY A CA 1
ATOM 1400 C C . GLY A 1 175 ? 4.091 -10.419 9.195 1.00 86.75 175 GLY A C 1
ATOM 1401 O O . GLY A 1 175 ? 4.762 -10.647 8.188 1.00 86.75 175 GLY A O 1
ATOM 1402 N N . TYR A 1 176 ? 4.448 -10.866 10.402 1.00 87.00 176 TYR A N 1
ATOM 1403 C CA . TYR A 1 176 ? 5.731 -11.525 10.693 1.00 87.00 176 TYR A CA 1
ATOM 1404 C C . TYR A 1 176 ? 6.059 -12.709 9.770 1.00 87.00 176 TYR A C 1
ATOM 1406 O O . TYR A 1 176 ? 7.186 -12.817 9.291 1.00 87.00 176 TYR A O 1
ATOM 1414 N N . GLN A 1 177 ? 5.072 -13.551 9.461 1.00 88.62 177 GLN A N 1
ATOM 1415 C CA . GLN A 1 177 ? 5.221 -14.731 8.605 1.00 88.62 177 GLN A CA 1
ATOM 1416 C C . GLN A 1 177 ? 5.647 -14.409 7.161 1.00 88.62 177 GLN A C 1
ATOM 1418 O O . GLN A 1 177 ? 6.295 -15.238 6.527 1.00 88.62 177 GLN A O 1
ATOM 1423 N N . GLY A 1 178 ? 5.322 -13.216 6.648 1.00 87.75 178 GLY A N 1
ATOM 1424 C CA . GLY A 1 178 ? 5.719 -12.773 5.305 1.00 87.75 178 GLY A CA 1
ATOM 1425 C C . GLY A 1 178 ? 7.088 -12.087 5.257 1.00 87.75 178 GLY A C 1
ATOM 1426 O O . GLY A 1 178 ? 7.698 -12.012 4.197 1.00 87.75 178 GLY A O 1
ATOM 1427 N N . ARG A 1 179 ? 7.612 -11.605 6.395 1.00 90.06 179 ARG A N 1
ATOM 1428 C CA . ARG A 1 179 ? 8.898 -10.876 6.450 1.00 90.06 179 ARG A CA 1
ATOM 1429 C C . ARG A 1 179 ? 10.127 -11.793 6.344 1.00 90.06 179 ARG A C 1
ATOM 1431 O O . ARG A 1 179 ? 11.240 -11.304 6.174 1.00 90.06 179 ARG A O 1
ATOM 1438 N N . SER A 1 180 ? 9.954 -13.109 6.480 1.00 91.25 180 SER A N 1
ATOM 1439 C CA . SER A 1 180 ? 11.042 -14.104 6.430 1.00 91.25 180 SER A CA 1
ATOM 1440 C C . SER A 1 180 ? 10.675 -15.360 5.630 1.00 91.25 180 SER A C 1
ATOM 1442 O O . SER A 1 180 ? 11.262 -16.423 5.832 1.00 91.25 180 SER A O 1
ATOM 1444 N N . SER A 1 181 ? 9.698 -15.255 4.726 1.00 91.12 181 SER A N 1
ATOM 1445 C CA . SER A 1 181 ? 9.400 -16.302 3.747 1.00 91.12 181 SER A CA 1
ATOM 1446 C C . SER A 1 181 ? 10.477 -16.377 2.659 1.00 91.12 181 SER A C 1
ATOM 1448 O O . SER A 1 181 ? 11.255 -15.444 2.462 1.00 91.12 181 SER A O 1
ATOM 1450 N N . MET A 1 182 ? 10.507 -17.484 1.914 1.00 93.12 182 MET A N 1
ATOM 1451 C CA . MET A 1 182 ? 11.364 -17.608 0.732 1.00 93.12 182 MET A CA 1
ATOM 1452 C C . MET A 1 182 ? 10.979 -16.526 -0.304 1.00 93.12 182 MET A C 1
ATOM 1454 O O . MET A 1 182 ? 9.788 -16.405 -0.603 1.00 93.12 182 MET A O 1
ATOM 1458 N N . PRO A 1 183 ? 11.934 -15.728 -0.823 1.00 94.00 183 PRO A N 1
ATOM 1459 C CA . PRO A 1 183 ? 11.640 -14.625 -1.742 1.00 94.00 183 PRO A CA 1
ATOM 1460 C C . PRO A 1 183 ? 11.102 -15.146 -3.076 1.00 94.00 183 PRO A C 1
ATOM 1462 O O . PRO A 1 183 ? 11.482 -16.235 -3.505 1.00 94.00 183 PRO A O 1
ATOM 1465 N N . SER A 1 184 ? 10.262 -14.363 -3.759 1.00 94.25 184 SER A N 1
ATOM 1466 C CA . SER A 1 184 ? 9.819 -14.706 -5.117 1.00 94.25 184 SER A CA 1
ATOM 1467 C C . SER A 1 184 ? 11.004 -14.738 -6.095 1.00 94.25 184 SER A C 1
ATOM 1469 O O . SER A 1 184 ? 12.073 -14.188 -5.817 1.00 94.25 184 SER A O 1
ATOM 1471 N N . GLN A 1 185 ? 10.837 -15.347 -7.276 1.00 94.19 185 GLN A N 1
ATOM 1472 C CA . GLN A 1 185 ? 11.890 -15.304 -8.300 1.00 94.19 185 GLN A CA 1
ATOM 1473 C C . GLN A 1 185 ? 12.176 -13.859 -8.754 1.00 94.19 185 GLN A C 1
ATOM 1475 O O . GLN A 1 185 ? 13.326 -13.522 -9.035 1.00 94.19 185 GLN A O 1
ATOM 1480 N N . PHE A 1 186 ? 11.155 -12.994 -8.767 1.00 94.50 186 PHE A N 1
ATOM 1481 C CA . PHE A 1 186 ? 11.306 -11.559 -9.005 1.00 94.50 186 PHE A CA 1
ATOM 1482 C C . PHE A 1 186 ? 12.196 -10.904 -7.937 1.00 94.50 186 PHE A C 1
ATOM 1484 O O . PHE A 1 186 ? 13.217 -10.313 -8.288 1.00 94.50 186 PHE A O 1
ATOM 1491 N N . ASP A 1 187 ? 11.881 -11.085 -6.651 1.00 95.00 187 ASP A N 1
ATOM 1492 C CA . ASP A 1 187 ? 12.646 -10.505 -5.537 1.00 95.00 187 ASP A CA 1
ATOM 1493 C C . ASP A 1 187 ? 14.078 -11.047 -5.470 1.00 95.00 187 ASP A C 1
ATOM 1495 O O . ASP A 1 187 ? 15.013 -10.294 -5.209 1.00 95.00 187 ASP A O 1
ATOM 1499 N N . ALA A 1 188 ? 14.275 -12.340 -5.741 1.00 94.69 188 ALA A N 1
ATOM 1500 C CA . ALA A 1 188 ? 15.595 -12.962 -5.767 1.00 94.69 188 ALA A CA 1
ATOM 1501 C C . ALA A 1 188 ? 16.481 -12.365 -6.876 1.00 94.69 188 ALA A C 1
ATOM 1503 O O . ALA A 1 188 ? 17.631 -12.000 -6.622 1.00 94.69 188 ALA A O 1
ATOM 1504 N N . ASN A 1 189 ? 15.934 -12.204 -8.087 1.00 95.00 189 ASN A N 1
ATOM 1505 C CA . ASN A 1 189 ? 16.629 -11.553 -9.200 1.00 95.00 189 ASN A CA 1
ATOM 1506 C C . ASN A 1 189 ? 16.901 -10.069 -8.904 1.00 95.00 189 ASN A C 1
ATOM 1508 O O . ASN A 1 189 ? 17.994 -9.574 -9.177 1.00 95.00 189 ASN A O 1
ATOM 1512 N N . LEU A 1 190 ? 15.926 -9.366 -8.319 1.00 95.12 190 LEU A N 1
ATOM 1513 C CA . LEU A 1 190 ? 16.015 -7.947 -7.982 1.00 95.12 190 LEU A CA 1
ATOM 1514 C C . LEU A 1 190 ? 17.063 -7.679 -6.894 1.00 95.12 190 LEU A C 1
ATOM 1516 O O . LEU A 1 190 ? 17.914 -6.806 -7.060 1.00 95.12 190 LEU A O 1
ATOM 1520 N N . ALA A 1 191 ? 17.062 -8.465 -5.817 1.00 95.50 191 ALA A N 1
ATOM 1521 C CA . ALA A 1 191 ? 18.049 -8.379 -4.744 1.00 95.50 191 ALA A CA 1
ATOM 1522 C C . ALA A 1 191 ? 19.467 -8.708 -5.240 1.00 95.50 191 ALA A C 1
ATOM 1524 O O . ALA A 1 191 ? 20.418 -8.004 -4.893 1.00 95.50 191 ALA A O 1
ATOM 1525 N N . PHE A 1 192 ? 19.615 -9.727 -6.096 1.00 95.81 192 PHE A N 1
ATOM 1526 C CA . PHE A 1 192 ? 20.899 -10.057 -6.717 1.00 95.81 192 PHE A CA 1
ATOM 1527 C C . PHE A 1 192 ? 21.410 -8.915 -7.609 1.00 95.81 192 PHE A C 1
ATOM 1529 O O . PHE A 1 192 ? 22.564 -8.502 -7.486 1.00 95.81 192 PHE A O 1
ATOM 1536 N N . ALA A 1 193 ? 20.543 -8.351 -8.457 1.00 96.19 193 ALA A N 1
ATOM 1537 C CA . ALA A 1 193 ? 20.882 -7.222 -9.319 1.00 96.19 193 ALA A CA 1
ATOM 1538 C C . ALA A 1 193 ? 21.267 -5.967 -8.513 1.00 96.19 193 ALA A C 1
ATOM 1540 O O . ALA A 1 193 ? 22.247 -5.305 -8.855 1.00 96.19 193 ALA A O 1
ATOM 1541 N N . TYR A 1 194 ? 20.567 -5.673 -7.409 1.00 96.19 194 TYR A N 1
ATOM 1542 C CA . TYR A 1 194 ? 20.930 -4.582 -6.499 1.00 96.19 194 TYR A CA 1
ATOM 1543 C C . TYR A 1 194 ? 22.287 -4.802 -5.819 1.00 96.19 194 TYR A C 1
ATOM 1545 O O . TYR A 1 194 ? 23.096 -3.875 -5.777 1.00 96.19 194 TYR A O 1
ATOM 1553 N N . GLY A 1 195 ? 22.573 -6.013 -5.330 1.00 96.31 195 GLY A N 1
ATOM 1554 C CA . GLY A 1 195 ? 23.874 -6.344 -4.740 1.00 96.31 195 GLY A CA 1
ATOM 1555 C C . GLY A 1 195 ? 25.024 -6.229 -5.746 1.00 96.31 195 GLY A C 1
ATOM 1556 O O . GLY A 1 195 ? 26.079 -5.676 -5.431 1.00 96.31 195 GLY A O 1
ATOM 1557 N N . HIS A 1 196 ? 24.805 -6.678 -6.984 1.00 95.50 196 HIS A N 1
ATOM 1558 C CA . HIS A 1 196 ? 25.790 -6.555 -8.055 1.00 95.50 196 HIS A CA 1
ATOM 1559 C C . HIS A 1 196 ? 26.032 -5.088 -8.447 1.00 95.50 196 HIS A C 1
ATOM 1561 O O . HIS A 1 196 ? 27.179 -4.641 -8.487 1.00 95.50 196 HIS A O 1
ATOM 1567 N N . LEU A 1 197 ? 24.970 -4.298 -8.626 1.00 95.88 197 LEU A N 1
ATOM 1568 C CA . LEU A 1 197 ? 25.062 -2.858 -8.878 1.00 95.88 197 LEU A CA 1
ATOM 1569 C C . LEU A 1 197 ? 25.804 -2.113 -7.758 1.00 95.88 197 LEU A C 1
ATOM 1571 O O . LEU A 1 197 ? 26.659 -1.278 -8.047 1.00 95.88 197 LEU A O 1
ATOM 1575 N N . ALA A 1 198 ? 25.542 -2.448 -6.492 1.00 96.00 198 ALA A N 1
ATOM 1576 C CA . ALA A 1 198 ? 26.259 -1.866 -5.362 1.00 96.00 198 ALA A CA 1
ATOM 1577 C C . ALA A 1 198 ? 27.775 -2.134 -5.441 1.00 96.00 198 ALA A C 1
ATOM 1579 O O . ALA A 1 198 ? 28.561 -1.218 -5.203 1.00 96.00 198 ALA A O 1
ATOM 1580 N N . SER A 1 199 ? 28.199 -3.343 -5.843 1.00 96.25 199 SER A N 1
ATOM 1581 C CA . SER A 1 199 ? 29.627 -3.642 -6.043 1.00 96.25 199 SER A CA 1
ATOM 1582 C C . SER A 1 199 ? 30.267 -2.792 -7.149 1.00 96.25 199 SER A C 1
ATOM 1584 O O . SER A 1 199 ? 31.340 -2.234 -6.932 1.00 96.25 199 SER A O 1
ATOM 1586 N N . ILE A 1 200 ? 29.570 -2.591 -8.275 1.00 95.62 200 ILE A N 1
ATOM 1587 C CA . ILE A 1 200 ? 30.037 -1.753 -9.395 1.00 95.62 200 ILE A CA 1
ATOM 1588 C C . ILE A 1 200 ? 30.183 -0.284 -8.968 1.00 95.62 200 ILE A C 1
ATOM 1590 O O . ILE A 1 200 ? 31.156 0.375 -9.338 1.00 95.62 200 ILE A O 1
ATOM 1594 N N . LEU A 1 201 ? 29.248 0.245 -8.170 1.00 95.25 201 LEU A N 1
ATOM 1595 C CA . LEU A 1 201 ? 29.324 1.619 -7.655 1.00 95.25 201 LEU A CA 1
ATOM 1596 C C . LEU A 1 201 ? 30.507 1.812 -6.696 1.00 95.25 201 LEU A C 1
ATOM 1598 O O . LEU A 1 201 ? 31.193 2.831 -6.785 1.00 95.25 201 LEU A O 1
ATOM 1602 N N . VAL A 1 202 ? 30.776 0.831 -5.828 1.00 95.88 202 VAL A N 1
ATOM 1603 C CA . VAL A 1 202 ? 31.930 0.849 -4.913 1.00 95.88 202 VAL A CA 1
ATOM 1604 C C . VAL A 1 202 ? 33.250 0.774 -5.684 1.00 95.88 202 VAL A C 1
ATOM 1606 O O . VAL A 1 202 ? 34.149 1.566 -5.409 1.00 95.88 202 VAL A O 1
ATOM 1609 N N . GLU A 1 203 ? 33.362 -0.110 -6.680 1.00 96.75 203 GLU A N 1
ATOM 1610 C CA . GLU A 1 203 ? 34.538 -0.198 -7.562 1.00 96.75 203 GLU A CA 1
ATOM 1611 C C . GLU A 1 203 ? 34.760 1.103 -8.355 1.00 96.75 203 GLU A C 1
ATOM 1613 O O . GLU A 1 203 ? 35.890 1.563 -8.505 1.00 96.75 203 GLU A O 1
ATOM 1618 N N . SER A 1 204 ? 33.673 1.758 -8.773 1.00 95.69 204 SER A N 1
ATOM 1619 C CA . SER A 1 204 ? 33.695 3.063 -9.450 1.00 95.69 204 SER A CA 1
ATOM 1620 C C . SER A 1 204 ? 33.981 4.253 -8.514 1.00 95.69 204 SER A C 1
ATOM 1622 O O . SER A 1 204 ? 34.008 5.394 -8.973 1.00 95.69 204 SER A O 1
ATOM 1624 N N . GLY A 1 205 ? 34.156 4.029 -7.205 1.00 95.56 205 GLY A N 1
ATOM 1625 C CA . GLY A 1 205 ? 34.410 5.082 -6.214 1.00 95.56 205 GLY A CA 1
ATOM 1626 C C . GLY A 1 205 ? 33.211 5.994 -5.910 1.00 95.56 205 GLY A C 1
ATOM 1627 O O . GLY A 1 205 ? 33.389 7.076 -5.348 1.00 95.56 205 GLY A O 1
ATOM 1628 N N . VAL A 1 206 ? 31.990 5.590 -6.273 1.00 94.44 206 VAL A N 1
ATOM 1629 C CA . VAL A 1 206 ? 30.770 6.385 -6.076 1.00 94.44 206 VAL A CA 1
ATOM 1630 C C . VAL A 1 206 ? 30.246 6.200 -4.649 1.00 94.44 206 VAL A C 1
ATOM 1632 O O . VAL A 1 206 ? 29.971 5.087 -4.211 1.00 94.44 206 VAL A O 1
ATOM 1635 N N . THR A 1 207 ? 30.059 7.305 -3.923 1.00 94.75 207 THR A N 1
ATOM 1636 C CA . THR A 1 207 ? 29.552 7.317 -2.539 1.00 94.75 207 THR A CA 1
ATOM 1637 C C . THR A 1 207 ? 28.283 8.160 -2.400 1.00 94.75 207 THR A C 1
ATOM 1639 O O . THR A 1 207 ? 27.998 9.012 -3.242 1.00 94.75 207 THR A O 1
ATOM 1642 N N . GLY A 1 208 ? 27.486 7.919 -1.355 1.00 92.38 208 GLY A N 1
ATOM 1643 C CA . GLY A 1 208 ? 26.260 8.681 -1.078 1.00 92.38 208 GLY A CA 1
ATOM 1644 C C . GLY A 1 208 ? 25.152 8.520 -2.128 1.00 92.38 208 GLY A C 1
ATOM 1645 O O . GLY A 1 208 ? 24.343 9.431 -2.305 1.00 92.38 208 GLY A O 1
ATOM 1646 N N . HIS A 1 209 ? 25.120 7.393 -2.844 1.00 93.62 209 HIS A N 1
ATOM 1647 C CA . HIS A 1 209 ? 24.109 7.078 -3.855 1.00 93.62 209 HIS A CA 1
ATOM 1648 C C . HIS A 1 209 ? 23.283 5.852 -3.451 1.00 93.62 209 HIS A C 1
ATOM 1650 O O . HIS A 1 209 ? 23.812 4.879 -2.919 1.00 93.62 209 HIS A O 1
ATOM 1656 N N . CYS A 1 210 ? 21.986 5.894 -3.747 1.00 93.56 210 CYS A N 1
ATOM 1657 C CA . CYS A 1 210 ? 21.093 4.746 -3.695 1.00 93.56 210 CYS A CA 1
ATOM 1658 C C . CYS A 1 210 ? 21.122 4.010 -5.044 1.00 93.56 210 CYS A C 1
ATOM 1660 O O . CYS A 1 210 ? 21.150 4.643 -6.104 1.00 93.56 210 CYS A O 1
ATOM 1662 N N . CYS A 1 211 ? 21.103 2.678 -5.016 1.00 94.44 211 CYS A N 1
ATOM 1663 C CA . CYS A 1 211 ? 20.965 1.868 -6.225 1.00 94.44 211 CYS A CA 1
ATOM 1664 C C . CYS A 1 211 ? 19.521 1.954 -6.748 1.00 94.44 211 CYS A C 1
ATOM 1666 O O . CYS A 1 211 ? 18.577 1.937 -5.964 1.00 94.44 211 CYS A O 1
ATOM 1668 N N . SER A 1 212 ? 19.330 2.015 -8.065 1.00 94.19 212 SER A N 1
ATOM 1669 C CA . SER A 1 212 ? 18.008 2.077 -8.696 1.00 94.19 212 SER A CA 1
ATOM 1670 C C . SER A 1 212 ? 17.966 1.184 -9.932 1.00 94.19 212 SER A C 1
ATOM 1672 O O . SER A 1 212 ? 18.867 1.230 -10.767 1.00 94.19 212 SER A O 1
ATOM 1674 N N . ILE A 1 213 ? 16.915 0.374 -10.055 1.00 94.62 213 ILE A N 1
ATOM 1675 C CA . ILE A 1 213 ? 16.680 -0.482 -11.221 1.00 94.62 213 ILE A CA 1
ATOM 1676 C C . ILE A 1 213 ? 15.352 -0.076 -11.860 1.00 94.62 213 ILE A C 1
ATOM 1678 O O . ILE A 1 213 ? 14.341 0.075 -11.174 1.00 94.62 213 ILE A O 1
AT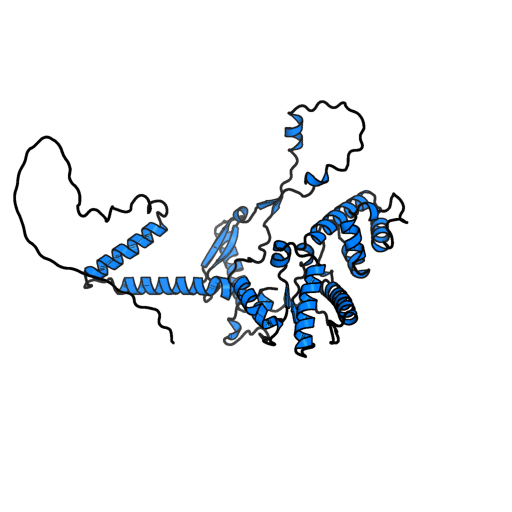OM 1682 N N . ARG A 1 214 ? 15.362 0.132 -13.179 1.00 92.38 214 ARG A N 1
ATOM 1683 C CA . ARG A 1 214 ? 14.197 0.526 -13.987 1.00 92.38 214 ARG A CA 1
ATOM 1684 C C . ARG A 1 214 ? 13.866 -0.555 -15.018 1.00 92.38 214 ARG A C 1
ATOM 1686 O O . ARG A 1 214 ? 14.717 -1.370 -15.356 1.00 92.38 214 ARG A O 1
ATOM 1693 N N . GLY A 1 215 ? 12.641 -0.539 -15.544 1.00 90.56 215 GLY A N 1
ATOM 1694 C CA . GLY A 1 215 ? 12.179 -1.539 -16.519 1.00 90.56 215 GLY A CA 1
ATOM 1695 C C . GLY A 1 215 ? 11.736 -2.867 -15.894 1.00 90.56 215 GLY A C 1
ATOM 1696 O O . GLY A 1 215 ? 11.731 -3.884 -16.578 1.00 90.56 215 GLY A O 1
ATOM 1697 N N . LEU A 1 216 ? 11.352 -2.864 -14.611 1.00 92.69 216 LEU A N 1
ATOM 1698 C CA . LEU A 1 216 ? 11.046 -4.066 -13.818 1.00 92.69 216 LEU A CA 1
ATOM 1699 C C . LEU A 1 216 ? 9.905 -4.943 -14.372 1.00 92.69 216 LEU A C 1
ATOM 1701 O O . LEU A 1 216 ? 9.870 -6.131 -14.076 1.00 92.69 216 LEU A O 1
ATOM 1705 N N . CYS A 1 217 ? 9.003 -4.388 -15.190 1.00 91.44 217 CYS A N 1
ATOM 1706 C CA . CYS A 1 217 ? 7.952 -5.146 -15.885 1.00 91.44 217 CYS A CA 1
ATOM 1707 C C . CYS A 1 217 ? 8.485 -6.012 -17.042 1.00 91.44 217 CYS A C 1
ATOM 1709 O O . CYS A 1 217 ? 7.783 -6.901 -17.521 1.00 91.44 217 CYS A O 1
ATOM 1711 N N . GLY A 1 218 ? 9.697 -5.723 -17.522 1.00 88.94 218 GLY A N 1
ATOM 1712 C CA . GLY A 1 218 ? 10.385 -6.489 -18.551 1.00 88.94 218 GLY A CA 1
ATOM 1713 C C . GLY A 1 218 ? 11.134 -7.703 -17.995 1.00 88.94 218 GLY A C 1
ATOM 1714 O O . GLY A 1 218 ? 11.312 -7.836 -16.781 1.00 88.94 218 GLY A O 1
ATOM 1715 N N . PRO A 1 219 ? 11.630 -8.593 -18.872 1.00 90.75 219 PRO A N 1
ATOM 1716 C CA . PRO A 1 219 ? 12.515 -9.672 -18.456 1.00 90.75 219 PRO A CA 1
ATOM 1717 C C . PRO A 1 219 ? 13.829 -9.100 -17.904 1.00 90.75 219 PRO A C 1
ATOM 1719 O O . PRO A 1 219 ? 14.306 -8.070 -18.370 1.00 90.75 219 PRO A O 1
ATOM 1722 N N . VAL A 1 220 ? 14.461 -9.817 -16.970 1.00 91.62 220 VAL A N 1
ATOM 1723 C CA . VAL A 1 220 ? 15.648 -9.368 -16.202 1.00 91.62 220 VAL A CA 1
ATOM 1724 C C . VAL A 1 220 ? 16.792 -8.814 -17.070 1.00 91.62 220 VAL A C 1
ATOM 1726 O O . VAL A 1 220 ? 17.494 -7.893 -16.667 1.00 91.62 220 VAL A O 1
ATOM 1729 N N . LYS A 1 221 ? 16.964 -9.346 -18.285 1.00 91.56 221 LYS A N 1
ATOM 1730 C CA . LYS A 1 221 ? 17.961 -8.889 -19.272 1.00 91.56 221 LYS A CA 1
ATOM 1731 C C . LYS A 1 221 ? 17.748 -7.457 -19.796 1.00 91.56 221 LYS A C 1
ATOM 1733 O O . LYS A 1 221 ? 18.704 -6.851 -20.264 1.00 91.56 221 LYS A O 1
ATOM 1738 N N . ASP A 1 222 ? 16.521 -6.943 -19.723 1.00 90.38 222 ASP A N 1
ATOM 1739 C CA . ASP A 1 222 ? 16.116 -5.628 -20.235 1.00 90.38 222 ASP A CA 1
ATOM 1740 C C . ASP A 1 222 ? 15.991 -4.601 -19.083 1.00 90.38 222 ASP A C 1
ATOM 1742 O O . ASP A 1 222 ? 15.495 -3.491 -19.273 1.00 90.38 222 ASP A O 1
ATOM 1746 N N . TRP A 1 223 ? 16.423 -4.961 -17.866 1.00 93.81 223 TRP A N 1
ATOM 1747 C CA . TRP A 1 223 ? 16.437 -4.065 -16.710 1.00 93.81 223 TRP A CA 1
ATOM 1748 C C . TRP A 1 223 ? 17.582 -3.051 -16.802 1.00 93.81 223 TRP A C 1
ATOM 1750 O O . TRP A 1 223 ? 18.747 -3.396 -17.002 1.00 93.81 223 TRP A O 1
ATOM 1760 N N . HIS A 1 224 ? 17.260 -1.778 -16.584 1.00 92.69 224 HIS A N 1
ATOM 1761 C CA . HIS A 1 224 ? 18.225 -0.686 -16.613 1.00 92.69 224 HIS A CA 1
ATOM 1762 C C . HIS A 1 224 ? 18.744 -0.381 -15.207 1.00 92.69 224 HIS A C 1
ATOM 1764 O O . HIS A 1 224 ? 18.010 0.113 -14.349 1.00 92.69 224 HIS A O 1
ATOM 1770 N N . LEU A 1 225 ? 20.028 -0.662 -14.995 1.00 94.12 225 LEU A N 1
ATOM 1771 C CA . LEU A 1 225 ? 20.774 -0.386 -13.769 1.00 94.12 225 LEU A CA 1
ATOM 1772 C C . LEU A 1 225 ? 21.195 1.095 -13.727 1.00 94.12 225 LEU A C 1
ATOM 1774 O O . LEU A 1 225 ? 21.709 1.623 -14.713 1.00 94.12 225 LEU A O 1
ATOM 1778 N N . GLY A 1 226 ? 21.015 1.767 -12.590 1.00 92.88 226 GLY A N 1
ATOM 1779 C CA . GLY A 1 226 ? 21.417 3.162 -12.395 1.00 92.88 226 GLY A CA 1
ATOM 1780 C C . GLY A 1 226 ? 21.565 3.539 -10.921 1.00 92.88 226 GLY A C 1
ATOM 1781 O O . GLY A 1 226 ? 21.271 2.754 -10.025 1.00 92.88 226 GLY A O 1
ATOM 1782 N N . SER A 1 227 ? 22.023 4.757 -10.640 1.00 93.69 227 SER A N 1
ATOM 1783 C CA . SER A 1 227 ? 22.167 5.247 -9.264 1.00 93.69 227 SER A CA 1
ATOM 1784 C C . SER A 1 227 ? 21.555 6.635 -9.093 1.00 93.69 227 SER A C 1
ATOM 1786 O O . SER A 1 227 ? 21.462 7.407 -10.047 1.00 93.69 227 SER A O 1
ATOM 1788 N N . ILE A 1 228 ? 21.083 6.926 -7.882 1.00 94.50 228 ILE A N 1
ATOM 1789 C CA . ILE A 1 228 ? 20.398 8.174 -7.528 1.00 94.50 228 ILE A CA 1
ATOM 1790 C C . ILE A 1 228 ? 21.116 8.781 -6.314 1.00 94.50 228 ILE A C 1
ATOM 1792 O O . ILE A 1 228 ? 21.236 8.090 -5.299 1.00 94.50 228 ILE A O 1
ATOM 1796 N N . PRO A 1 229 ? 21.588 10.042 -6.355 1.00 94.31 229 PRO A N 1
ATOM 1797 C CA . PRO A 1 229 ? 22.225 10.671 -5.199 1.00 94.31 229 PRO A CA 1
ATOM 1798 C C . PRO A 1 229 ? 21.248 10.756 -4.021 1.00 94.31 229 PRO A C 1
ATOM 1800 O O . PRO A 1 229 ? 20.146 11.288 -4.165 1.00 94.31 229 PRO A O 1
ATOM 1803 N N . PHE A 1 230 ? 21.651 10.274 -2.845 1.00 90.38 230 PHE A N 1
ATOM 1804 C CA . PHE A 1 230 ? 20.781 10.127 -1.668 1.00 90.38 230 PHE A CA 1
ATOM 1805 C C . PHE A 1 230 ? 20.120 11.450 -1.244 1.00 90.38 230 PHE A C 1
ATOM 1807 O O . PHE A 1 230 ? 18.945 11.481 -0.889 1.00 90.38 230 PHE A O 1
ATOM 1814 N N . VAL A 1 231 ? 20.846 12.562 -1.401 1.00 91.56 231 VAL A N 1
ATOM 1815 C CA . VAL A 1 231 ? 20.371 13.930 -1.129 1.00 91.56 231 VAL A CA 1
ATOM 1816 C C . VAL A 1 231 ? 19.130 14.341 -1.931 1.00 91.56 231 VAL A C 1
ATOM 1818 O O . VAL A 1 231 ? 18.391 15.208 -1.482 1.00 91.56 231 VAL A O 1
ATOM 1821 N N . THR A 1 232 ? 18.862 13.720 -3.087 1.00 92.00 232 THR A N 1
ATOM 1822 C CA . THR A 1 232 ? 17.671 14.026 -3.909 1.00 92.00 232 THR A CA 1
ATOM 1823 C C . THR A 1 232 ? 16.378 13.422 -3.354 1.00 92.00 232 THR A C 1
ATOM 1825 O O . THR A 1 232 ? 15.293 13.855 -3.730 1.00 92.00 232 THR A O 1
ATOM 1828 N N . LEU A 1 233 ? 16.487 12.445 -2.447 1.00 90.25 233 LEU A N 1
ATOM 1829 C CA . LEU A 1 233 ? 15.354 11.780 -1.795 1.00 90.25 233 LEU A CA 1
ATOM 1830 C C . LEU A 1 233 ? 14.995 12.423 -0.443 1.00 90.25 233 LEU A C 1
ATOM 1832 O O . LEU A 1 233 ? 13.952 12.116 0.133 1.00 90.25 233 LEU A O 1
ATOM 1836 N N . MET A 1 234 ? 15.861 13.295 0.080 1.00 90.81 234 MET A N 1
ATOM 1837 C CA . MET A 1 234 ? 15.721 13.887 1.409 1.00 90.81 234 MET A CA 1
ATOM 1838 C C . MET A 1 234 ? 14.837 15.137 1.397 1.00 90.81 234 MET A C 1
ATOM 1840 O O . MET A 1 234 ? 14.894 15.962 0.487 1.00 90.81 234 MET A O 1
ATOM 1844 N N . LYS A 1 235 ? 14.063 15.313 2.468 1.00 87.62 235 LYS A N 1
ATOM 1845 C CA . LYS A 1 235 ? 13.340 16.542 2.802 1.00 87.62 235 LYS A CA 1
ATOM 1846 C C . LYS A 1 235 ? 13.688 16.951 4.231 1.00 87.62 235 LYS A C 1
ATOM 1848 O O . LYS A 1 235 ? 13.856 16.100 5.102 1.00 87.62 235 LYS A O 1
ATOM 1853 N N . LEU A 1 236 ? 13.789 18.253 4.475 1.00 86.38 236 LEU A N 1
ATOM 1854 C CA . LEU A 1 236 ? 13.915 18.790 5.828 1.00 86.38 236 LEU A CA 1
ATOM 1855 C C . LEU A 1 236 ? 12.534 18.802 6.482 1.00 86.38 236 LEU A C 1
ATOM 1857 O O . LEU A 1 236 ? 11.590 19.347 5.907 1.00 86.38 236 LEU A O 1
ATOM 1861 N N . VAL A 1 237 ? 12.419 18.207 7.669 1.00 77.25 237 VAL A N 1
ATOM 1862 C CA . VAL A 1 237 ? 11.204 18.268 8.487 1.00 77.25 237 VAL A CA 1
ATOM 1863 C C . VAL A 1 237 ? 11.513 19.004 9.792 1.00 77.25 237 VAL A C 1
ATOM 1865 O O . VAL A 1 237 ? 12.445 18.607 10.501 1.00 77.25 237 VAL A O 1
ATOM 1868 N N . PRO A 1 238 ? 10.750 20.064 10.128 1.00 69.44 238 PRO A N 1
ATOM 1869 C CA . PRO A 1 238 ? 10.928 20.778 11.383 1.00 69.44 238 PRO A CA 1
ATOM 1870 C C . PRO A 1 238 ? 10.536 19.876 12.553 1.00 69.44 238 PRO A C 1
ATOM 1872 O O . PRO A 1 238 ? 9.539 19.150 12.505 1.00 69.44 238 PRO A O 1
ATOM 1875 N N . THR A 1 239 ? 11.322 19.921 13.624 1.00 55.97 239 THR A N 1
ATOM 1876 C CA . THR A 1 239 ? 11.080 19.108 14.816 1.00 55.97 239 THR A CA 1
ATOM 1877 C C . THR A 1 239 ? 9.745 19.509 15.472 1.00 55.97 239 THR A C 1
ATOM 1879 O O . THR A 1 239 ? 9.506 20.703 15.650 1.00 55.97 239 THR A O 1
ATOM 1882 N N . PRO A 1 240 ? 8.880 18.570 15.919 1.00 50.28 240 PRO A N 1
ATOM 1883 C CA . PRO A 1 240 ? 7.556 18.902 16.476 1.00 50.28 240 PRO A CA 1
ATOM 1884 C C . PRO A 1 240 ? 7.533 19.698 17.795 1.00 50.28 240 PRO A C 1
ATOM 1886 O O . PRO A 1 240 ? 6.472 19.813 18.404 1.00 50.28 240 PRO A O 1
ATOM 1889 N N . GLN A 1 241 ? 8.676 20.188 18.283 1.00 46.97 241 GLN A N 1
ATOM 1890 C CA . GLN A 1 241 ? 8.787 20.833 19.594 1.00 46.97 241 GLN A CA 1
ATOM 1891 C C . GLN A 1 241 ? 8.177 22.245 19.617 1.00 46.97 241 GLN A C 1
ATOM 1893 O O . GLN A 1 241 ? 7.659 22.641 20.655 1.00 46.97 241 GLN A O 1
ATOM 1898 N N . ASP A 1 242 ? 8.137 22.946 18.476 1.00 43.06 242 ASP A N 1
ATOM 1899 C CA . ASP A 1 242 ? 7.723 24.356 18.391 1.00 43.06 242 ASP A CA 1
ATOM 1900 C C . ASP A 1 242 ? 6.660 24.614 17.307 1.00 43.06 242 ASP A C 1
ATOM 1902 O O . ASP A 1 242 ? 6.805 25.485 16.447 1.00 43.06 242 ASP A O 1
ATOM 1906 N N . ASN A 1 243 ? 5.551 23.868 17.335 1.00 34.81 243 ASN A N 1
ATOM 1907 C CA . ASN A 1 243 ? 4.393 24.190 16.496 1.00 34.81 243 ASN A CA 1
ATOM 1908 C C . ASN A 1 243 ? 3.592 25.343 17.157 1.00 34.81 243 ASN A C 1
ATOM 1910 O O . ASN A 1 243 ? 2.983 25.128 18.214 1.00 34.81 243 ASN A O 1
ATOM 1914 N N . PRO A 1 244 ? 3.571 26.574 16.597 1.00 34.62 244 PRO A N 1
ATOM 1915 C CA . PRO A 1 244 ? 3.154 27.782 17.326 1.00 34.62 244 PRO A CA 1
ATOM 1916 C C . PRO A 1 244 ? 1.677 27.794 17.751 1.00 34.62 244 PRO A C 1
ATOM 1918 O O . PRO A 1 244 ? 1.296 28.559 18.635 1.00 34.62 244 PRO A O 1
ATOM 1921 N N . THR A 1 245 ? 0.849 26.919 17.178 1.00 38.22 245 THR A N 1
ATOM 1922 C CA . THR A 1 245 ? -0.571 26.752 17.517 1.00 38.22 245 THR A CA 1
ATOM 1923 C C . THR A 1 245 ? -0.804 26.268 18.956 1.00 38.22 245 THR A C 1
ATOM 1925 O O . THR A 1 245 ? -1.871 26.525 19.510 1.00 38.22 245 THR A O 1
ATOM 1928 N N . PHE A 1 246 ? 0.172 25.598 19.587 1.00 39.62 246 PHE A N 1
ATOM 1929 C CA . PHE A 1 246 ? 0.031 25.047 20.947 1.00 39.62 246 PHE A CA 1
ATOM 1930 C C . PHE A 1 246 ? 0.677 25.902 22.052 1.00 39.62 246 PHE A C 1
ATOM 1932 O O . PHE A 1 246 ? 0.226 25.859 23.197 1.00 39.62 246 PHE A O 1
ATOM 1939 N N . ALA A 1 247 ? 1.665 26.744 21.729 1.00 32.22 247 ALA A N 1
ATOM 1940 C CA . ALA A 1 247 ? 2.373 27.572 22.717 1.00 32.22 247 ALA A CA 1
ATOM 1941 C C . ALA A 1 247 ? 1.500 28.677 23.362 1.00 32.22 247 ALA A C 1
ATOM 1943 O O . ALA A 1 247 ? 1.844 29.223 24.409 1.00 32.22 247 ALA A O 1
ATOM 1944 N N . ALA A 1 248 ? 0.341 28.997 22.777 1.00 30.84 248 ALA A N 1
ATOM 1945 C CA . ALA A 1 248 ? -0.516 30.113 23.188 1.00 30.84 248 ALA A CA 1
ATOM 1946 C C . ALA A 1 248 ? -1.342 29.891 24.479 1.00 30.84 248 ALA A C 1
ATOM 1948 O O . ALA A 1 248 ? -2.112 30.773 24.859 1.00 30.84 248 ALA A O 1
ATOM 1949 N N . ARG A 1 249 ? -1.231 28.735 25.156 1.00 33.12 249 ARG A N 1
ATOM 1950 C CA . ARG A 1 249 ? -2.082 28.374 26.316 1.00 33.12 249 ARG A CA 1
ATOM 1951 C C . ARG A 1 249 ? -1.363 28.193 27.661 1.00 33.12 249 ARG A C 1
ATOM 1953 O O . ARG A 1 249 ? -2.011 27.825 28.635 1.00 33.12 249 ARG A O 1
ATOM 1960 N N . GLY A 1 250 ? -0.063 28.491 27.735 1.00 28.64 250 GLY A N 1
ATOM 1961 C CA . GLY A 1 250 ? 0.760 28.321 28.946 1.00 28.64 250 GLY A CA 1
ATOM 1962 C C . GLY A 1 250 ? 1.027 29.580 29.789 1.00 28.64 250 GLY A C 1
ATOM 1963 O O . GLY A 1 250 ? 1.743 29.488 30.781 1.00 28.64 250 GLY A O 1
ATOM 1964 N N . GLY A 1 251 ? 0.505 30.753 29.412 1.00 26.64 251 GLY A N 1
ATOM 1965 C CA . GLY A 1 251 ? 0.783 32.023 30.098 1.00 26.64 251 GLY A CA 1
ATOM 1966 C C . GLY A 1 251 ? -0.356 32.490 31.005 1.00 26.64 251 GLY A C 1
ATOM 1967 O O . GLY A 1 251 ? -1.361 33.000 30.512 1.00 26.64 251 GLY A O 1
ATOM 1968 N N . GLN A 1 252 ? -0.193 32.376 32.327 1.00 29.16 252 GLN A N 1
ATOM 1969 C CA . GLN A 1 252 ? -1.030 33.122 33.276 1.00 29.16 252 GLN A CA 1
ATOM 1970 C C . GLN A 1 252 ? -0.726 34.625 33.182 1.00 29.16 252 GLN A C 1
ATOM 1972 O O . GLN A 1 252 ? 0.419 35.027 32.988 1.00 29.16 252 GLN A O 1
ATOM 1977 N N . ALA A 1 253 ? -1.755 35.461 33.330 1.00 30.78 253 ALA A N 1
ATOM 1978 C CA . ALA A 1 253 ? -1.607 36.910 33.278 1.00 30.78 253 ALA A CA 1
ATOM 1979 C C . ALA A 1 253 ? -0.886 37.448 34.530 1.00 30.78 253 ALA A C 1
ATOM 1981 O O . ALA A 1 253 ? -1.427 37.383 35.633 1.00 30.78 253 ALA A O 1
ATOM 1982 N N . GLY A 1 254 ? 0.305 38.022 34.342 1.00 26.28 254 GLY A N 1
ATOM 1983 C CA . GLY A 1 254 ? 1.086 38.699 35.380 1.00 26.28 254 GLY A CA 1
ATOM 1984 C C . GLY A 1 254 ? 2.309 39.420 34.796 1.00 26.28 254 GLY A C 1
ATOM 1985 O O . GLY A 1 254 ? 2.955 38.897 33.897 1.00 26.28 254 GLY A O 1
ATOM 1986 N N . ASP A 1 255 ? 2.593 40.617 35.315 1.00 26.05 255 ASP A N 1
ATOM 1987 C CA . ASP A 1 255 ? 3.766 41.481 35.075 1.00 26.05 255 ASP A CA 1
ATOM 1988 C C . ASP A 1 255 ? 4.068 42.016 33.647 1.00 26.05 255 ASP A C 1
ATOM 1990 O O . ASP A 1 255 ? 4.671 41.347 32.807 1.00 26.05 255 ASP A O 1
ATOM 1994 N N . PRO A 1 256 ? 3.789 43.313 33.381 1.00 33.75 256 PRO A N 1
ATOM 1995 C CA . PRO A 1 256 ? 4.167 43.985 32.140 1.00 33.75 256 PRO A CA 1
ATOM 1996 C C . PRO A 1 256 ? 5.540 44.672 32.261 1.00 33.75 256 PRO A C 1
ATOM 1998 O O . PRO A 1 256 ? 5.604 45.873 32.539 1.00 33.75 256 PRO A O 1
ATOM 2001 N N . LYS A 1 257 ? 6.653 43.945 32.047 1.00 32.22 257 LYS A N 1
ATOM 2002 C CA . LYS A 1 257 ? 8.000 44.562 31.941 1.00 32.22 257 LYS A CA 1
ATOM 2003 C C . LYS A 1 257 ? 9.094 43.686 31.294 1.00 32.22 257 LYS A C 1
ATOM 2005 O O . LYS A 1 257 ? 10.128 43.428 31.900 1.00 32.22 257 LYS A O 1
ATOM 2010 N N . LEU A 1 258 ? 8.938 43.328 30.017 1.00 32.34 258 LEU A N 1
ATOM 2011 C CA . LEU A 1 258 ? 10.091 43.021 29.154 1.00 32.34 258 LEU A CA 1
ATOM 2012 C C . LEU A 1 258 ? 9.991 43.752 27.811 1.00 32.34 258 LEU A C 1
ATOM 2014 O O . LEU A 1 258 ? 8.971 43.729 27.127 1.00 32.34 258 LEU A O 1
ATOM 2018 N N . THR A 1 259 ? 11.071 44.447 27.460 1.00 30.80 259 THR A N 1
ATOM 2019 C CA . THR A 1 259 ? 11.196 45.265 26.253 1.00 30.80 259 THR A CA 1
ATOM 2020 C C . THR A 1 259 ? 11.703 44.415 25.091 1.00 30.80 259 THR A C 1
ATOM 2022 O O . THR A 1 259 ? 12.903 44.163 24.993 1.00 30.80 259 THR A O 1
ATOM 2025 N N . ASN A 1 260 ? 10.806 44.000 24.195 1.00 35.91 260 ASN A N 1
ATOM 2026 C CA . ASN A 1 260 ? 11.166 43.201 23.022 1.00 35.91 260 ASN A CA 1
ATOM 2027 C C . ASN A 1 260 ? 12.036 44.002 22.039 1.00 35.91 260 ASN A C 1
ATOM 2029 O O . ASN A 1 260 ? 11.529 44.796 21.245 1.00 35.91 260 ASN A O 1
ATOM 2033 N N . SER A 1 261 ? 13.348 43.762 22.054 1.00 36.50 261 SER A N 1
ATOM 2034 C CA . SER A 1 261 ? 14.252 44.241 21.008 1.00 36.50 261 SER A CA 1
ATOM 2035 C C . SER A 1 261 ? 14.243 43.272 19.828 1.00 36.50 261 SER A C 1
ATOM 2037 O O . SER A 1 261 ? 14.461 42.075 19.983 1.00 36.50 261 SER A O 1
ATOM 2039 N N . ALA A 1 262 ? 14.070 43.785 18.607 1.00 42.56 262 ALA A N 1
ATOM 2040 C CA . ALA A 1 262 ? 13.945 42.977 17.384 1.00 42.56 262 ALA A CA 1
ATOM 2041 C C . ALA A 1 262 ? 15.189 42.128 17.007 1.00 42.56 262 ALA A C 1
ATOM 2043 O O . ALA A 1 262 ? 15.189 41.452 15.977 1.00 42.56 262 ALA A O 1
ATOM 2044 N N . LYS A 1 263 ? 16.256 42.158 17.819 1.00 37.53 263 LYS A N 1
ATOM 2045 C CA . LYS A 1 263 ? 17.440 41.297 17.680 1.00 37.53 263 LYS A CA 1
ATOM 2046 C C . LYS A 1 263 ? 17.256 39.930 18.352 1.00 37.53 263 LYS A C 1
ATOM 2048 O O . LYS A 1 263 ? 17.697 38.939 17.773 1.00 37.53 263 LYS A O 1
ATOM 2053 N N . ASP A 1 264 ? 16.535 39.850 19.471 1.00 37.81 264 ASP A N 1
ATOM 2054 C CA . ASP A 1 264 ? 16.356 38.594 20.220 1.00 37.81 264 ASP A CA 1
ATOM 2055 C C . ASP A 1 264 ? 15.520 37.572 19.430 1.00 37.81 264 ASP A C 1
ATOM 2057 O O . ASP A 1 264 ? 15.854 36.390 19.377 1.00 37.81 264 ASP A O 1
ATOM 2061 N N . ILE A 1 265 ? 14.520 38.050 18.677 1.00 47.59 265 ILE A N 1
ATOM 2062 C CA . ILE A 1 265 ? 13.683 37.233 17.774 1.00 47.59 265 ILE A CA 1
ATOM 2063 C C . ILE A 1 265 ? 14.522 36.539 16.678 1.00 47.59 265 ILE A C 1
ATOM 2065 O O . ILE A 1 265 ? 14.162 35.461 16.203 1.00 47.59 265 ILE A O 1
ATOM 2069 N N . ARG A 1 266 ? 15.662 37.121 16.267 1.00 40.19 266 ARG A N 1
ATOM 2070 C CA . ARG A 1 266 ? 16.583 36.477 15.312 1.00 40.19 266 ARG A CA 1
ATOM 2071 C C . ARG A 1 266 ? 17.526 35.472 15.972 1.00 40.19 266 ARG A C 1
ATOM 2073 O O . ARG A 1 266 ? 17.886 34.507 15.307 1.00 40.19 266 ARG A O 1
ATOM 2080 N N . GLN A 1 267 ? 17.905 35.659 17.237 1.00 39.53 267 GLN A N 1
ATOM 2081 C CA . GLN A 1 267 ? 18.759 34.702 17.952 1.00 39.53 267 GLN A CA 1
ATOM 2082 C C . GLN A 1 267 ? 17.972 33.493 18.481 1.00 39.53 267 GLN A C 1
ATOM 2084 O O . GLN A 1 267 ? 18.483 32.379 18.418 1.00 39.53 267 GLN A O 1
ATOM 2089 N N . GLN A 1 268 ? 16.708 33.655 18.887 1.00 39.22 268 GLN A N 1
ATOM 2090 C CA . GLN A 1 268 ? 15.862 32.522 19.294 1.00 39.22 268 GLN A CA 1
ATOM 2091 C C . GLN A 1 268 ? 15.498 31.566 18.144 1.00 39.22 268 GLN A C 1
ATOM 2093 O O . GLN A 1 268 ? 15.216 30.401 18.396 1.00 39.22 268 GLN A O 1
ATOM 2098 N N . ARG A 1 269 ? 15.596 31.991 16.875 1.00 38.81 269 ARG A N 1
ATOM 2099 C CA . ARG A 1 269 ? 15.485 31.084 15.711 1.00 38.81 269 ARG A CA 1
ATOM 2100 C C . ARG A 1 269 ? 16.677 30.127 15.535 1.00 38.81 269 ARG A C 1
ATOM 2102 O O . ARG A 1 269 ? 16.644 29.291 14.640 1.00 38.81 269 ARG A O 1
ATOM 2109 N N . SER A 1 270 ? 17.731 30.238 16.346 1.00 37.22 270 SER A N 1
ATOM 2110 C CA . SER A 1 270 ? 19.011 29.552 16.116 1.00 37.22 270 SER A CA 1
ATOM 2111 C C . SER A 1 270 ? 19.087 28.090 16.595 1.00 37.22 270 SER A C 1
ATOM 2113 O O . SER A 1 270 ? 20.177 27.519 16.564 1.00 37.22 270 SER A O 1
ATOM 2115 N N . VAL A 1 271 ? 17.980 27.477 17.037 1.00 44.69 271 VAL A N 1
ATOM 2116 C CA . VAL A 1 271 ? 17.931 26.043 17.409 1.00 44.69 271 VAL A CA 1
ATOM 2117 C C . VAL A 1 271 ? 16.712 25.326 16.800 1.00 44.69 271 VAL A C 1
ATOM 2119 O O . VAL A 1 271 ? 16.163 24.404 17.391 1.00 44.69 271 VAL A O 1
ATOM 2122 N N . MET A 1 272 ? 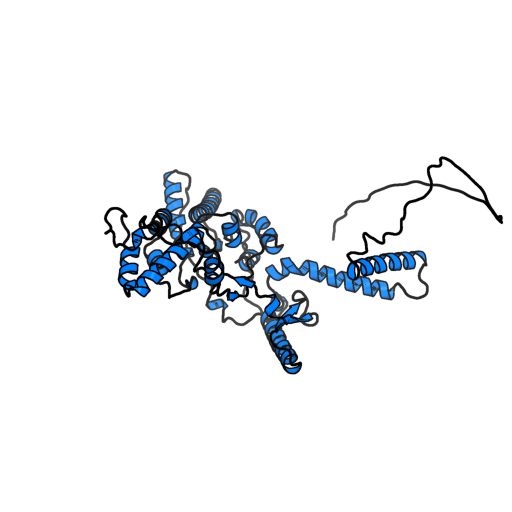16.301 25.704 15.582 1.00 44.31 272 MET A N 1
ATOM 2123 C CA . MET A 1 272 ? 15.549 24.767 14.735 1.00 44.31 272 MET A CA 1
ATOM 2124 C C . MET A 1 272 ? 16.524 23.702 14.225 1.00 44.31 272 MET A C 1
ATOM 2126 O O . MET A 1 272 ? 17.279 23.936 13.282 1.00 44.31 272 MET A O 1
ATOM 2130 N N . THR A 1 273 ? 16.541 22.538 14.870 1.00 53.78 273 THR A N 1
ATOM 2131 C CA . THR A 1 273 ? 17.223 21.350 14.352 1.00 53.78 273 THR A CA 1
ATOM 2132 C C . THR A 1 273 ? 16.304 20.644 13.360 1.00 53.78 273 THR A C 1
ATOM 2134 O O . THR A 1 273 ? 15.666 19.639 13.675 1.00 53.78 273 THR A O 1
ATOM 2137 N N . ASP A 1 274 ? 16.225 21.197 12.148 1.00 75.88 274 ASP A N 1
ATOM 2138 C CA . ASP A 1 274 ? 15.558 20.547 11.019 1.00 75.88 274 ASP A CA 1
ATOM 2139 C C . ASP A 1 274 ? 16.245 19.202 10.742 1.00 75.88 274 ASP A C 1
ATOM 2141 O O . ASP A 1 274 ? 17.441 19.159 10.433 1.00 75.88 274 ASP A O 1
ATOM 2145 N N . LEU A 1 275 ? 15.508 18.093 10.856 1.00 81.31 275 LEU A N 1
ATOM 2146 C CA . LEU A 1 275 ? 16.064 16.776 10.554 1.00 81.31 275 LEU A CA 1
ATOM 2147 C C . LEU A 1 275 ? 15.879 16.464 9.062 1.00 81.31 275 LEU A C 1
ATOM 2149 O O . LEU A 1 275 ? 14.750 16.530 8.562 1.00 81.31 275 LEU A O 1
ATOM 2153 N N . PRO A 1 276 ? 16.950 16.091 8.336 1.00 86.88 276 PRO A N 1
ATOM 2154 C CA . PRO A 1 276 ? 16.828 15.574 6.983 1.00 86.88 276 PRO A CA 1
ATOM 2155 C C . PRO A 1 276 ? 16.306 14.135 7.046 1.00 86.88 276 PRO A C 1
ATOM 2157 O O . PRO A 1 276 ? 17.007 13.230 7.498 1.00 86.88 276 PRO A O 1
ATOM 2160 N N . ILE A 1 277 ? 15.079 13.921 6.579 1.00 88.31 277 ILE A N 1
ATOM 2161 C CA . ILE A 1 277 ? 14.453 12.597 6.501 1.00 88.31 277 ILE A CA 1
ATOM 2162 C C . ILE A 1 277 ? 14.137 12.244 5.049 1.00 88.31 277 ILE A C 1
ATOM 2164 O O . ILE A 1 277 ? 13.895 13.123 4.222 1.00 88.31 277 ILE A O 1
ATOM 2168 N N . ILE A 1 278 ? 14.092 10.953 4.732 1.00 89.25 278 ILE A N 1
ATOM 2169 C CA . ILE A 1 278 ? 13.427 10.487 3.513 1.00 89.25 278 ILE A CA 1
ATOM 2170 C C . ILE A 1 278 ? 11.961 10.244 3.894 1.00 89.25 278 ILE A C 1
ATOM 2172 O O . ILE A 1 278 ? 11.712 9.445 4.798 1.00 89.25 278 ILE A O 1
ATOM 2176 N N . PRO A 1 279 ? 10.990 10.954 3.290 1.00 85.62 279 PRO A N 1
ATOM 2177 C CA . PRO A 1 279 ? 9.580 10.729 3.582 1.00 85.62 279 PRO A CA 1
ATOM 2178 C C . PRO A 1 279 ? 9.153 9.344 3.088 1.00 85.62 279 PRO A C 1
ATOM 2180 O O . PRO A 1 279 ? 9.643 8.870 2.061 1.00 85.62 279 PRO A O 1
ATOM 2183 N N . SER A 1 280 ? 8.199 8.722 3.783 1.00 85.44 280 SER A N 1
ATOM 2184 C CA . SER A 1 280 ? 7.539 7.523 3.262 1.00 85.44 280 SER A CA 1
ATOM 2185 C C . SER A 1 280 ? 6.818 7.844 1.948 1.00 85.44 280 SER A C 1
ATOM 2187 O O . SER A 1 280 ? 6.253 8.930 1.794 1.00 85.44 280 SER A O 1
ATOM 2189 N N . ALA A 1 281 ? 6.833 6.902 1.008 1.00 87.69 281 ALA A N 1
ATOM 2190 C CA . ALA A 1 281 ? 5.999 6.959 -0.185 1.00 87.69 281 ALA A CA 1
ATOM 2191 C C . ALA A 1 281 ? 4.644 6.313 0.144 1.00 87.69 281 ALA A C 1
ATOM 2193 O O . ALA A 1 281 ? 4.532 5.091 0.196 1.00 87.69 281 ALA A O 1
ATOM 2194 N N . GLU A 1 282 ? 3.648 7.148 0.431 1.00 89.88 282 GLU A N 1
ATOM 2195 C CA . GLU A 1 282 ? 2.261 6.733 0.679 1.00 89.88 282 GLU A CA 1
ATOM 2196 C C . GLU A 1 282 ? 1.540 6.356 -0.634 1.00 89.88 282 GLU A C 1
ATOM 2198 O O . GLU A 1 282 ? 2.006 6.695 -1.728 1.00 89.88 282 GLU A O 1
ATOM 2203 N N . VAL A 1 283 ? 0.398 5.660 -0.545 1.00 91.00 283 VAL A N 1
ATOM 2204 C CA . VAL A 1 283 ? -0.400 5.268 -1.722 1.00 91.00 283 VAL A CA 1
ATOM 2205 C C . VAL A 1 283 ? -0.848 6.498 -2.516 1.00 91.00 283 VAL A C 1
ATOM 2207 O O . VAL A 1 283 ? -1.532 7.387 -2.006 1.00 91.00 283 VAL A O 1
ATOM 2210 N N . ASN A 1 284 ? -0.522 6.521 -3.810 1.00 92.56 284 ASN A N 1
ATOM 2211 C CA . ASN A 1 284 ? -0.957 7.582 -4.711 1.00 92.56 284 ASN A CA 1
ATOM 2212 C C . ASN A 1 284 ? -2.444 7.421 -5.077 1.00 92.56 284 ASN A C 1
ATOM 2214 O O . ASN A 1 284 ? -2.800 6.552 -5.874 1.00 92.56 284 ASN A O 1
ATOM 2218 N N . LEU A 1 285 ? -3.302 8.301 -4.554 1.00 93.25 285 LEU A N 1
ATOM 2219 C CA . LEU A 1 285 ? -4.744 8.328 -4.851 1.00 93.25 285 LEU A CA 1
ATOM 2220 C C . LEU A 1 285 ? -5.065 8.709 -6.315 1.00 93.25 285 LEU A C 1
ATOM 2222 O O . LEU A 1 285 ? -6.167 8.451 -6.797 1.00 93.25 285 LEU A O 1
ATOM 2226 N N . ASP A 1 286 ? -4.101 9.271 -7.050 1.00 93.44 286 ASP A N 1
ATOM 2227 C CA . ASP A 1 286 ? -4.189 9.496 -8.498 1.00 93.44 286 ASP A CA 1
ATOM 2228 C C . ASP A 1 286 ? -3.541 8.375 -9.336 1.00 93.44 286 ASP A C 1
ATOM 2230 O O . ASP A 1 286 ? -3.573 8.426 -10.570 1.00 93.44 286 ASP A O 1
ATOM 2234 N N . GLY A 1 287 ? -2.976 7.354 -8.683 1.00 92.50 287 GLY A N 1
ATOM 2235 C CA . GLY A 1 287 ? -2.355 6.195 -9.321 1.00 92.50 287 GLY A CA 1
ATOM 2236 C C . GLY A 1 287 ? -3.351 5.343 -10.110 1.00 92.50 287 GLY A C 1
ATOM 2237 O O . GLY A 1 287 ? -4.543 5.264 -9.789 1.00 92.50 287 GLY A O 1
ATOM 2238 N N . LYS A 1 288 ? -2.855 4.668 -11.150 1.00 94.06 288 LYS A N 1
ATOM 2239 C CA . LYS A 1 288 ? -3.640 3.723 -11.956 1.00 94.06 288 LYS A CA 1
ATOM 2240 C C . LYS A 1 288 ? -4.150 2.558 -11.110 1.00 94.06 288 LYS A C 1
ATOM 2242 O O . LYS A 1 288 ? -5.330 2.222 -11.199 1.00 94.06 288 LYS A O 1
ATOM 2247 N N . ALA A 1 289 ? -3.295 2.000 -10.254 1.00 94.19 289 ALA A N 1
ATOM 2248 C CA . ALA A 1 289 ? -3.609 0.866 -9.392 1.00 94.19 289 ALA A CA 1
ATOM 2249 C C . ALA A 1 289 ? -4.738 1.197 -8.399 1.00 94.19 289 ALA A C 1
ATOM 2251 O O . ALA A 1 289 ? -5.695 0.432 -8.261 1.00 94.19 289 ALA A O 1
ATOM 2252 N N . TYR A 1 290 ? -4.674 2.369 -7.755 1.00 95.44 290 TYR A N 1
ATOM 2253 C CA . TYR A 1 290 ? -5.725 2.830 -6.844 1.00 95.44 290 TYR A CA 1
ATOM 2254 C C . TYR A 1 290 ? -7.045 3.096 -7.579 1.00 95.44 290 TYR A C 1
ATOM 2256 O O . TYR A 1 290 ? -8.096 2.642 -7.128 1.00 95.44 290 TYR A O 1
ATOM 2264 N N . ARG A 1 291 ? -7.012 3.777 -8.734 1.00 94.88 291 ARG A N 1
ATOM 2265 C CA . ARG A 1 291 ? -8.222 4.061 -9.526 1.00 94.88 291 ARG A CA 1
ATOM 2266 C C . ARG A 1 291 ? -8.901 2.783 -10.022 1.00 94.88 291 ARG A C 1
ATOM 2268 O O . ARG A 1 291 ? -10.117 2.673 -9.899 1.00 94.88 291 ARG A O 1
ATOM 2275 N N . TRP A 1 292 ? -8.130 1.803 -10.502 1.00 93.62 292 TRP A N 1
ATOM 2276 C CA . TRP A 1 292 ? -8.655 0.492 -10.896 1.00 93.62 292 TRP A CA 1
ATOM 2277 C C . TRP A 1 292 ? -9.310 -0.229 -9.713 1.00 93.62 292 TRP A C 1
ATOM 2279 O O . TRP A 1 292 ? -10.456 -0.666 -9.818 1.00 93.62 292 TRP A O 1
ATOM 2289 N N . MET A 1 293 ? -8.624 -0.275 -8.561 1.00 95.00 293 MET A N 1
ATOM 2290 C CA . MET A 1 293 ? -9.170 -0.844 -7.326 1.00 95.00 293 MET A CA 1
ATOM 2291 C C . MET A 1 293 ? -10.484 -0.163 -6.939 1.00 95.00 293 MET A C 1
ATOM 2293 O O . MET A 1 293 ? -11.468 -0.850 -6.684 1.00 95.00 293 MET A O 1
ATOM 2297 N N . LYS A 1 294 ? -10.539 1.175 -6.967 1.00 94.50 294 LYS A N 1
ATOM 2298 C CA . LYS A 1 294 ? -11.730 1.938 -6.582 1.00 94.50 294 LYS A CA 1
ATOM 2299 C C . LYS A 1 294 ? -12.931 1.640 -7.482 1.00 94.50 294 LYS A C 1
ATOM 2301 O O . LYS A 1 294 ? -14.028 1.451 -6.967 1.00 94.50 294 LYS A O 1
ATOM 2306 N N . THR A 1 295 ? -12.725 1.544 -8.798 1.00 93.94 295 THR A N 1
ATOM 2307 C CA . THR A 1 295 ? -13.779 1.173 -9.761 1.00 93.94 295 THR A CA 1
ATOM 2308 C C . THR A 1 295 ? -14.265 -0.268 -9.571 1.00 93.94 295 THR A C 1
ATOM 2310 O O . THR A 1 295 ? -15.446 -0.551 -9.757 1.00 93.94 295 THR A O 1
ATOM 2313 N N . ALA A 1 296 ? -13.378 -1.191 -9.192 1.00 92.56 296 ALA A N 1
ATOM 2314 C CA . ALA A 1 296 ? -13.733 -2.592 -8.979 1.00 92.56 296 ALA A CA 1
ATOM 2315 C C . ALA A 1 296 ? -14.371 -2.857 -7.595 1.00 92.56 296 ALA A C 1
ATOM 2317 O O . ALA A 1 296 ? -15.238 -3.726 -7.474 1.00 92.56 296 ALA A O 1
ATOM 2318 N N . ALA A 1 297 ? -14.001 -2.081 -6.570 1.00 92.44 297 ALA A N 1
ATOM 2319 C CA . ALA A 1 297 ? -14.443 -2.250 -5.185 1.00 92.44 297 ALA A CA 1
ATOM 2320 C C . ALA A 1 297 ? -15.967 -2.146 -5.000 1.00 92.44 297 ALA A C 1
ATOM 2322 O O . ALA A 1 297 ? -16.526 -2.874 -4.181 1.00 92.44 297 ALA A O 1
ATOM 2323 N N . GLU A 1 298 ? -16.656 -1.311 -5.788 1.00 90.69 298 GLU A N 1
ATOM 2324 C CA . GLU A 1 298 ? -18.127 -1.227 -5.781 1.00 90.69 298 GLU A CA 1
ATOM 2325 C C . GLU A 1 298 ? -18.782 -2.579 -6.111 1.00 90.69 298 GLU A C 1
ATOM 2327 O O . GLU A 1 298 ? -19.773 -2.968 -5.494 1.00 90.69 298 GLU A O 1
ATOM 2332 N N . GLN A 1 299 ? -18.193 -3.333 -7.046 1.00 92.06 299 GLN A N 1
ATOM 2333 C CA . GLN A 1 299 ? -18.664 -4.671 -7.405 1.00 92.06 299 GLN A CA 1
ATOM 2334 C C . GLN A 1 299 ? -18.258 -5.696 -6.341 1.00 92.06 299 GLN A C 1
ATOM 2336 O O . GLN A 1 299 ? -19.073 -6.537 -5.970 1.00 92.06 299 GLN A O 1
ATOM 2341 N N . TRP A 1 300 ? -17.034 -5.620 -5.805 1.00 94.50 300 TRP A N 1
ATOM 2342 C CA . TRP A 1 300 ? -16.548 -6.556 -4.779 1.00 94.50 300 TRP A CA 1
ATOM 2343 C C . TRP A 1 300 ? -17.334 -6.477 -3.461 1.00 94.50 300 TRP A C 1
ATOM 2345 O O . TRP A 1 300 ? -17.492 -7.489 -2.777 1.00 94.50 300 TRP A O 1
ATOM 2355 N N . ALA A 1 301 ? -17.869 -5.306 -3.104 1.00 93.19 301 ALA A N 1
ATOM 2356 C CA . ALA A 1 301 ? -18.680 -5.138 -1.899 1.00 93.19 301 ALA A CA 1
ATOM 2357 C C . ALA A 1 301 ? -19.935 -6.024 -1.898 1.00 93.19 301 ALA A C 1
ATOM 2359 O O . ALA A 1 301 ? -20.246 -6.676 -0.897 1.00 93.19 301 ALA A O 1
ATOM 2360 N N . LEU A 1 302 ? -20.636 -6.103 -3.030 1.00 92.31 302 LEU A N 1
ATOM 2361 C CA . LEU A 1 302 ? -21.929 -6.786 -3.138 1.00 92.31 302 LEU A CA 1
ATOM 2362 C C . LEU A 1 302 ? -21.818 -8.173 -3.794 1.00 92.31 302 LEU A C 1
ATOM 2364 O O . LEU A 1 302 ? -22.559 -9.094 -3.438 1.00 92.31 302 LEU A O 1
ATOM 2368 N N . GLU A 1 303 ? -20.872 -8.365 -4.712 1.00 92.81 303 GLU A N 1
ATOM 2369 C CA . GLU A 1 303 ? -20.637 -9.623 -5.423 1.00 92.81 303 GLU A CA 1
ATOM 2370 C C . GLU A 1 303 ? -19.459 -10.416 -4.846 1.00 92.81 303 GLU A C 1
ATOM 2372 O O . GLU A 1 303 ? -18.414 -9.872 -4.502 1.00 92.81 303 GLU A O 1
ATOM 2377 N N . ASP A 1 304 ? -19.591 -11.742 -4.796 1.00 91.81 304 ASP A N 1
ATOM 2378 C CA . ASP A 1 304 ? -18.555 -12.630 -4.256 1.00 91.81 304 ASP A CA 1
ATOM 2379 C C . ASP A 1 304 ? -17.526 -12.997 -5.337 1.00 91.81 304 ASP A C 1
ATOM 2381 O O . ASP A 1 304 ? -17.460 -14.131 -5.808 1.00 91.81 304 ASP A O 1
ATOM 2385 N N . ARG A 1 305 ? -16.731 -12.005 -5.758 1.00 92.25 305 ARG A N 1
ATOM 2386 C CA . ARG A 1 305 ? -15.710 -12.133 -6.820 1.00 92.25 305 ARG A CA 1
ATOM 2387 C C . ARG A 1 305 ? -14.298 -12.436 -6.305 1.00 92.25 305 ARG A C 1
ATOM 2389 O O . ARG A 1 305 ? -13.320 -12.049 -6.947 1.00 92.25 305 ARG A O 1
ATOM 2396 N N . PHE A 1 306 ? -14.191 -13.113 -5.162 1.00 93.94 306 PHE A N 1
ATOM 2397 C CA . PHE A 1 306 ? -12.909 -13.428 -4.530 1.00 93.94 306 PHE A CA 1
ATOM 2398 C C . PHE A 1 306 ? -11.950 -14.129 -5.494 1.00 93.94 306 PHE A C 1
ATOM 2400 O O . PHE A 1 306 ? -12.322 -15.069 -6.199 1.00 93.94 306 PHE A O 1
ATOM 2407 N N . CYS A 1 307 ? -10.694 -13.703 -5.470 1.00 93.69 307 CYS A N 1
ATOM 2408 C CA . CYS A 1 307 ? -9.609 -14.331 -6.205 1.00 93.69 307 CYS A CA 1
ATOM 2409 C C . CYS A 1 307 ? -8.654 -15.020 -5.220 1.00 93.69 307 CYS A C 1
ATOM 2411 O O . CYS A 1 307 ? -8.374 -14.504 -4.138 1.00 93.69 307 CYS A O 1
ATOM 2413 N N . ASN A 1 308 ? -8.163 -16.206 -5.582 1.00 92.88 308 ASN A N 1
ATOM 2414 C CA . ASN A 1 308 ? -7.153 -16.925 -4.814 1.00 92.88 308 ASN A CA 1
ATOM 2415 C C . ASN A 1 308 ? -5.868 -17.012 -5.655 1.00 92.88 308 ASN A C 1
ATOM 2417 O O . ASN A 1 308 ? -5.825 -17.831 -6.576 1.00 92.88 308 ASN A O 1
ATOM 2421 N N . PRO A 1 309 ? -4.832 -16.198 -5.368 1.00 90.44 309 PRO A N 1
ATOM 2422 C CA . PRO A 1 309 ? -3.591 -16.195 -6.145 1.00 90.44 309 PRO A CA 1
ATOM 2423 C C . PRO A 1 309 ? -2.757 -17.477 -5.969 1.00 90.44 309 PRO A C 1
ATOM 2425 O O . PRO A 1 309 ? -1.875 -17.749 -6.781 1.00 90.44 309 PRO A O 1
ATOM 2428 N N . GLY A 1 310 ? -3.042 -18.288 -4.943 1.00 92.19 310 GLY A N 1
ATOM 2429 C CA . GLY A 1 310 ? -2.275 -19.489 -4.620 1.00 92.19 310 GLY A CA 1
ATOM 2430 C C . GLY A 1 310 ? -0.895 -19.199 -4.000 1.00 92.19 310 GLY A C 1
ATOM 2431 O O . GLY A 1 310 ? -0.550 -18.049 -3.726 1.00 92.19 310 GLY A O 1
ATOM 2432 N N . PRO A 1 311 ? -0.102 -20.247 -3.713 1.00 93.06 311 PRO A N 1
ATOM 2433 C CA . PRO A 1 311 ? 1.238 -20.100 -3.153 1.00 93.06 311 PRO A CA 1
ATOM 2434 C C . PRO A 1 311 ? 2.271 -19.705 -4.219 1.00 93.06 311 PRO A C 1
ATOM 2436 O O . PRO A 1 311 ? 2.160 -20.110 -5.379 1.00 93.06 311 PRO A O 1
ATOM 2439 N N . ILE A 1 312 ? 3.326 -18.995 -3.799 1.00 92.81 312 ILE A N 1
ATOM 2440 C CA . ILE A 1 312 ? 4.473 -18.623 -4.648 1.00 92.81 312 ILE A CA 1
ATOM 2441 C C . ILE A 1 312 ? 5.035 -19.867 -5.351 1.00 92.81 312 ILE A C 1
ATOM 2443 O O . ILE A 1 312 ? 5.330 -20.877 -4.709 1.00 92.81 312 ILE A O 1
ATOM 2447 N N . GLN A 1 313 ? 5.186 -19.783 -6.674 1.00 94.81 313 GLN A N 1
ATOM 2448 C CA . GLN A 1 313 ? 5.786 -20.832 -7.497 1.00 94.81 313 GLN A CA 1
ATOM 2449 C C . GLN A 1 313 ? 7.245 -20.498 -7.818 1.00 94.81 313 GLN A C 1
ATOM 2451 O O . GLN A 1 313 ? 7.586 -19.347 -8.069 1.00 94.81 313 GLN A O 1
ATOM 2456 N N . PHE A 1 314 ? 8.095 -21.525 -7.858 1.00 94.19 314 PHE A N 1
ATOM 2457 C CA . PHE A 1 314 ? 9.520 -21.416 -8.214 1.00 94.19 314 PHE A CA 1
ATOM 2458 C C . PHE A 1 314 ? 9.852 -22.064 -9.564 1.00 94.19 314 PHE A C 1
ATOM 2460 O O . PHE A 1 314 ? 10.996 -22.041 -10.011 1.00 94.19 314 PHE A O 1
ATOM 2467 N N . THR A 1 315 ? 8.859 -22.679 -10.209 1.00 93.00 315 THR A N 1
ATOM 2468 C CA . THR A 1 315 ? 8.983 -23.341 -11.509 1.00 93.00 315 THR A CA 1
ATOM 2469 C C . THR A 1 315 ? 7.737 -23.082 -12.358 1.00 93.00 315 THR A C 1
ATOM 2471 O O . THR A 1 315 ? 6.663 -22.761 -11.848 1.00 93.00 315 THR A O 1
ATOM 2474 N N . GLY A 1 316 ? 7.879 -23.218 -13.679 1.00 92.69 316 GLY A N 1
ATOM 2475 C CA . GLY A 1 316 ? 6.791 -22.971 -14.628 1.00 92.69 316 GLY A CA 1
ATOM 2476 C C . GLY A 1 316 ? 6.455 -21.482 -14.827 1.00 92.69 316 GLY A C 1
ATOM 2477 O O . GLY A 1 316 ? 7.165 -20.608 -14.331 1.00 92.69 316 GLY A O 1
ATOM 2478 N N . PRO A 1 317 ? 5.384 -21.167 -15.582 1.00 89.81 317 PRO A N 1
ATOM 2479 C CA . PRO A 1 317 ? 5.076 -19.792 -15.989 1.00 89.81 317 PRO A CA 1
ATOM 2480 C C . PRO A 1 317 ? 4.807 -18.837 -14.819 1.00 89.81 317 PRO A C 1
ATOM 2482 O O . PRO A 1 317 ? 5.257 -17.694 -14.857 1.00 89.81 317 PRO A O 1
ATOM 2485 N N . ALA A 1 318 ? 4.129 -19.323 -13.773 1.00 89.00 318 ALA A N 1
ATOM 2486 C CA . ALA A 1 318 ? 3.731 -18.535 -12.606 1.00 89.00 318 ALA A CA 1
ATOM 2487 C C . ALA A 1 318 ? 4.909 -18.055 -11.739 1.00 89.00 318 ALA A C 1
ATOM 2489 O O . ALA A 1 318 ? 4.748 -17.122 -10.960 1.00 89.00 318 ALA A O 1
ATOM 2490 N N . ALA A 1 319 ? 6.102 -18.643 -11.889 1.00 90.31 319 ALA A N 1
ATOM 2491 C CA . ALA A 1 319 ? 7.295 -18.182 -11.179 1.00 90.31 319 ALA A CA 1
ATOM 2492 C C . ALA A 1 319 ? 7.770 -16.791 -11.647 1.00 90.31 319 ALA A C 1
ATOM 2494 O O . ALA A 1 319 ? 8.411 -16.072 -10.889 1.00 90.31 319 ALA A O 1
ATOM 2495 N N . ASN A 1 320 ? 7.396 -16.376 -12.865 1.00 88.00 320 ASN A N 1
ATOM 2496 C CA . ASN A 1 320 ? 7.700 -15.046 -13.404 1.00 88.00 320 ASN A CA 1
ATOM 2497 C C . ASN A 1 320 ? 6.648 -13.981 -13.042 1.00 88.00 320 ASN A C 1
ATOM 2499 O O . ASN A 1 320 ? 6.700 -12.874 -13.578 1.00 88.00 320 ASN A O 1
ATOM 2503 N N . PHE A 1 321 ? 5.661 -14.301 -12.200 1.00 90.00 321 PHE A N 1
ATOM 2504 C CA . PHE A 1 321 ? 4.685 -13.312 -11.750 1.00 90.00 321 PHE A CA 1
ATOM 2505 C C . PHE A 1 321 ? 5.334 -12.320 -10.776 1.00 90.00 321 PHE A C 1
ATOM 2507 O O . PHE A 1 321 ? 6.143 -12.687 -9.926 1.00 90.00 321 PHE A O 1
ATOM 2514 N N . PHE A 1 322 ? 4.955 -11.053 -10.919 1.00 90.94 322 PHE A N 1
ATOM 2515 C CA . PHE A 1 322 ? 5.381 -9.929 -10.090 1.00 90.94 322 PHE A CA 1
ATOM 2516 C C . PHE A 1 322 ? 4.151 -9.139 -9.621 1.00 90.94 322 PHE A C 1
ATOM 2518 O O . PHE A 1 322 ? 3.032 -9.402 -10.067 1.00 90.94 322 PHE A O 1
ATOM 2525 N N . ASN A 1 323 ? 4.359 -8.190 -8.707 1.00 93.12 323 ASN A N 1
ATOM 2526 C CA . ASN A 1 323 ? 3.298 -7.454 -8.017 1.00 93.12 323 ASN A CA 1
ATOM 2527 C C . ASN A 1 323 ? 2.293 -6.808 -8.986 1.00 93.12 323 ASN A C 1
ATOM 2529 O O . ASN A 1 323 ? 2.671 -6.191 -9.989 1.00 93.12 323 ASN A O 1
ATOM 2533 N N . ARG A 1 324 ? 1.004 -6.902 -8.653 1.00 93.19 324 ARG A N 1
ATOM 2534 C CA . ARG A 1 324 ? -0.093 -6.380 -9.468 1.00 93.19 324 ARG A CA 1
ATOM 2535 C C . ARG A 1 324 ? -0.083 -4.855 -9.530 1.00 93.19 324 ARG A C 1
ATOM 2537 O O . ARG A 1 324 ? -0.330 -4.301 -10.591 1.00 93.19 324 ARG A O 1
ATOM 2544 N N . GLU A 1 325 ? 0.276 -4.183 -8.444 1.00 94.19 325 GLU A N 1
ATOM 2545 C CA . GLU A 1 325 ? 0.463 -2.732 -8.374 1.00 94.19 325 GLU A CA 1
ATOM 2546 C C . GLU A 1 325 ? 1.541 -2.250 -9.360 1.00 94.19 325 GLU A C 1
ATOM 2548 O O . GLU A 1 325 ? 1.304 -1.323 -10.135 1.00 94.19 325 GLU A O 1
ATOM 2553 N N . LEU A 1 326 ? 2.687 -2.943 -9.430 1.00 94.06 326 LEU A N 1
ATOM 2554 C CA . LEU A 1 326 ? 3.739 -2.652 -10.414 1.00 94.06 326 LEU A CA 1
ATOM 2555 C C . LEU A 1 326 ? 3.239 -2.856 -11.854 1.00 94.06 326 LEU A C 1
ATOM 2557 O O . LEU A 1 326 ? 3.586 -2.076 -12.742 1.00 94.06 326 LEU A O 1
ATOM 2561 N N . PHE A 1 327 ? 2.421 -3.886 -12.089 1.00 93.81 327 PHE A N 1
ATOM 2562 C CA . PHE A 1 327 ? 1.797 -4.124 -13.388 1.00 93.81 327 PHE A CA 1
ATOM 2563 C C . PHE A 1 327 ? 0.844 -2.982 -13.784 1.00 93.81 327 PHE A C 1
ATOM 2565 O O . PHE A 1 327 ? 1.033 -2.391 -14.844 1.00 93.81 327 PHE A O 1
ATOM 2572 N N . GLU A 1 328 ? -0.129 -2.626 -12.940 1.00 93.69 328 GLU A N 1
ATOM 2573 C CA . GLU A 1 328 ? -1.124 -1.587 -13.263 1.00 93.69 328 GLU A CA 1
ATOM 2574 C C . GLU A 1 328 ? -0.490 -0.198 -13.463 1.00 93.69 328 GLU A C 1
ATOM 2576 O O . GLU A 1 328 ? -0.903 0.552 -14.348 1.00 93.69 328 GLU A O 1
ATOM 2581 N N . GLU A 1 329 ? 0.543 0.153 -12.689 1.00 92.25 329 GLU A N 1
ATOM 2582 C CA . GLU A 1 329 ? 1.227 1.442 -12.842 1.00 92.25 329 GLU A CA 1
ATOM 2583 C C . GLU A 1 329 ? 2.118 1.504 -14.095 1.00 92.25 329 GLU A C 1
ATOM 2585 O O . GLU A 1 329 ? 2.107 2.507 -14.816 1.00 92.25 329 GLU A O 1
ATOM 2590 N N . GLN A 1 330 ? 2.909 0.456 -14.367 1.00 92.19 330 GLN A N 1
ATOM 2591 C CA . GLN A 1 330 ? 4.052 0.544 -15.289 1.00 92.19 330 GLN A CA 1
ATOM 2592 C C . GLN A 1 330 ? 3.973 -0.353 -16.536 1.00 92.19 330 GLN A C 1
ATOM 2594 O O . GLN A 1 330 ? 4.704 -0.084 -17.492 1.00 92.19 330 GLN A O 1
ATOM 2599 N N . ALA A 1 331 ? 3.104 -1.370 -16.602 1.00 90.06 331 ALA A N 1
ATOM 2600 C CA . ALA A 1 331 ? 3.097 -2.309 -17.734 1.00 90.06 331 ALA A CA 1
ATOM 2601 C C . ALA A 1 331 ? 2.707 -1.645 -19.067 1.00 90.06 331 ALA A C 1
ATOM 2603 O O . ALA A 1 331 ? 3.363 -1.882 -20.079 1.00 90.06 331 ALA A O 1
ATOM 2604 N N . GLU A 1 332 ? 1.696 -0.768 -19.068 1.00 91.19 332 GLU A N 1
ATOM 2605 C CA . GLU A 1 332 ? 1.305 -0.000 -20.263 1.00 91.19 332 GLU A CA 1
ATOM 2606 C C . GLU A 1 332 ? 2.449 0.908 -20.742 1.00 91.19 332 GLU A C 1
ATOM 2608 O O . GLU A 1 332 ? 2.765 0.939 -21.930 1.00 91.19 332 GLU A O 1
ATOM 2613 N N . TYR A 1 333 ? 3.116 1.606 -19.816 1.00 91.31 333 TYR A N 1
ATOM 2614 C CA . TYR A 1 333 ? 4.252 2.471 -20.141 1.00 91.31 333 TYR A CA 1
ATOM 2615 C C . TYR A 1 333 ? 5.421 1.667 -20.730 1.00 91.31 333 TYR A C 1
ATOM 2617 O O . TYR A 1 333 ? 6.002 2.062 -21.740 1.00 91.31 333 TYR A O 1
ATOM 2625 N N . TYR A 1 334 ? 5.731 0.509 -20.142 1.00 90.12 334 TYR A N 1
ATOM 2626 C CA . TYR A 1 334 ? 6.764 -0.394 -20.639 1.00 90.12 334 TYR A CA 1
ATOM 2627 C C . TYR A 1 334 ? 6.446 -0.922 -22.051 1.00 90.12 334 TYR A C 1
ATOM 2629 O O . TYR A 1 334 ? 7.294 -0.845 -22.939 1.00 90.12 334 TYR A O 1
ATOM 2637 N N . ASP A 1 335 ? 5.213 -1.374 -22.301 1.00 91.25 335 ASP A N 1
ATOM 2638 C CA . ASP A 1 335 ? 4.780 -1.817 -23.634 1.00 91.25 335 ASP A CA 1
ATOM 2639 C C . ASP A 1 335 ? 4.819 -0.669 -24.661 1.00 91.25 335 ASP A C 1
ATOM 2641 O O . ASP A 1 335 ? 5.309 -0.853 -25.776 1.00 91.25 335 ASP A O 1
ATOM 2645 N N . MET A 1 336 ? 4.420 0.553 -24.285 1.00 92.56 336 MET A N 1
ATOM 2646 C CA . MET A 1 336 ? 4.591 1.738 -25.137 1.00 92.56 336 MET A CA 1
ATOM 2647 C C . MET A 1 336 ? 6.060 1.971 -25.521 1.00 92.56 336 MET A C 1
ATOM 2649 O O . MET A 1 336 ? 6.345 2.184 -26.701 1.00 92.56 336 MET A O 1
ATOM 2653 N N . VAL A 1 337 ? 6.998 1.884 -24.570 1.00 90.12 337 VAL A N 1
ATOM 2654 C CA . VAL A 1 337 ? 8.443 2.022 -24.840 1.00 90.12 337 VAL A CA 1
ATOM 2655 C C . VAL A 1 337 ? 8.928 0.928 -25.799 1.00 90.12 337 VAL A C 1
ATOM 2657 O O . VAL A 1 337 ? 9.541 1.241 -26.822 1.00 90.12 337 VAL A O 1
ATOM 2660 N N . CYS A 1 338 ? 8.584 -0.340 -25.549 1.00 89.38 338 CYS A N 1
ATOM 2661 C CA . CYS A 1 338 ? 8.949 -1.454 -26.428 1.00 89.38 338 CYS A CA 1
ATOM 2662 C C . CYS A 1 338 ? 8.349 -1.331 -27.840 1.00 89.38 338 CYS A C 1
ATOM 2664 O O . CYS A 1 338 ? 8.997 -1.689 -28.827 1.00 89.38 338 CYS A O 1
ATOM 2666 N N . ARG A 1 339 ? 7.119 -0.818 -27.974 1.00 92.44 339 ARG A N 1
ATOM 2667 C CA . ARG A 1 339 ? 6.493 -0.549 -29.280 1.00 92.44 339 ARG A CA 1
ATOM 2668 C C . ARG A 1 339 ? 7.220 0.567 -30.026 1.00 92.44 339 ARG A C 1
ATOM 2670 O O . ARG A 1 339 ? 7.510 0.393 -31.207 1.00 92.44 339 ARG A O 1
ATOM 2677 N N . VAL A 1 340 ? 7.567 1.666 -29.351 1.00 92.44 340 VAL A N 1
ATOM 2678 C CA . VAL A 1 340 ? 8.338 2.772 -29.948 1.00 92.44 340 VAL A CA 1
ATOM 2679 C C . VAL A 1 340 ? 9.700 2.285 -30.448 1.00 92.44 340 VAL A C 1
ATOM 2681 O O . VAL A 1 340 ? 10.057 2.581 -31.586 1.00 92.44 340 VAL A O 1
ATOM 2684 N N . GLU A 1 341 ? 10.423 1.478 -29.669 1.00 89.88 341 GLU A N 1
ATOM 2685 C CA . GLU A 1 341 ? 11.703 0.891 -30.093 1.00 89.88 341 GLU A CA 1
ATOM 2686 C C . GLU A 1 341 ? 11.554 -0.033 -31.318 1.00 89.88 341 GLU A C 1
ATOM 2688 O O . GLU A 1 341 ? 12.367 -0.006 -32.246 1.00 89.88 341 GLU A O 1
ATOM 2693 N N . ARG A 1 342 ? 10.489 -0.842 -31.377 1.00 91.44 342 ARG A N 1
ATOM 2694 C CA . ARG A 1 342 ? 10.196 -1.663 -32.564 1.00 91.44 342 ARG A CA 1
ATOM 2695 C C . ARG A 1 342 ? 9.898 -0.790 -33.781 1.00 91.44 342 ARG A C 1
ATOM 2697 O O . ARG A 1 342 ? 10.425 -1.064 -34.858 1.00 91.44 342 ARG A O 1
ATOM 2704 N N . TYR A 1 343 ? 9.112 0.274 -33.624 1.00 91.81 343 TYR A N 1
ATOM 2705 C CA . TYR A 1 343 ? 8.789 1.189 -34.720 1.00 91.81 343 TYR A CA 1
ATOM 2706 C C . TYR A 1 343 ? 10.010 1.961 -35.226 1.00 91.81 343 TYR A C 1
ATOM 2708 O O . TYR A 1 343 ? 10.170 2.076 -36.438 1.00 91.81 343 TYR A O 1
ATOM 2716 N N . THR A 1 344 ? 10.912 2.434 -34.360 1.00 90.56 344 THR A N 1
ATOM 2717 C CA . THR A 1 344 ? 12.148 3.103 -34.809 1.00 90.56 344 THR A CA 1
ATOM 2718 C C . THR A 1 344 ? 13.095 2.139 -35.523 1.00 90.56 344 THR A C 1
ATOM 2720 O O . THR A 1 344 ? 13.695 2.516 -36.530 1.00 90.56 344 THR A O 1
ATOM 2723 N N . ASN A 1 345 ? 13.179 0.879 -35.086 1.00 92.50 345 ASN A N 1
ATOM 2724 C CA . ASN A 1 345 ? 13.939 -0.157 -35.789 1.00 92.50 345 ASN A CA 1
ATOM 2725 C C . ASN A 1 345 ? 13.338 -0.508 -37.161 1.00 92.50 345 ASN A C 1
ATOM 2727 O O . ASN A 1 345 ? 14.086 -0.623 -38.133 1.00 92.50 345 ASN A O 1
ATOM 2731 N N . ILE A 1 346 ? 12.009 -0.612 -37.273 1.00 90.94 346 ILE A N 1
ATOM 2732 C CA . ILE A 1 346 ? 11.322 -0.791 -38.563 1.00 90.94 346 ILE A CA 1
ATOM 2733 C C . ILE A 1 346 ? 11.584 0.419 -39.467 1.00 90.94 346 ILE A C 1
ATOM 2735 O O . ILE A 1 346 ? 12.042 0.235 -40.590 1.00 90.94 346 ILE A O 1
ATOM 2739 N N . LEU A 1 347 ? 11.394 1.647 -38.968 1.00 89.06 347 LEU A N 1
ATOM 2740 C CA . LEU A 1 347 ? 11.659 2.879 -39.720 1.00 89.06 347 LEU A CA 1
ATOM 2741 C C . LEU A 1 347 ? 13.106 2.945 -40.225 1.00 89.06 347 LEU A C 1
ATOM 2743 O O . LEU A 1 347 ? 13.338 3.291 -41.381 1.00 89.06 347 LEU A O 1
ATOM 2747 N N . ARG A 1 348 ? 14.081 2.548 -39.399 1.00 88.69 348 ARG A N 1
ATOM 2748 C CA . ARG A 1 348 ? 15.499 2.459 -39.778 1.00 88.69 348 ARG A CA 1
ATOM 2749 C C . ARG A 1 348 ? 15.752 1.457 -40.910 1.00 88.69 348 ARG A C 1
ATOM 2751 O O . ARG A 1 348 ? 16.617 1.708 -41.743 1.00 88.69 348 ARG A O 1
ATOM 2758 N N . GLN A 1 349 ? 15.029 0.338 -40.944 1.00 88.62 349 GLN A N 1
ATOM 2759 C CA . GLN A 1 349 ? 15.131 -0.657 -42.019 1.00 88.62 349 GLN A CA 1
ATOM 2760 C C . GLN A 1 349 ? 14.399 -0.203 -43.291 1.00 88.62 349 GLN A C 1
ATOM 2762 O O . GLN A 1 349 ? 14.904 -0.404 -44.396 1.00 88.62 349 GLN A O 1
ATOM 2767 N N . THR A 1 350 ? 13.238 0.446 -43.153 1.00 87.38 350 THR A N 1
ATOM 2768 C CA . THR A 1 350 ? 12.463 0.935 -44.300 1.00 87.38 350 THR A CA 1
ATOM 2769 C C . THR A 1 350 ? 13.087 2.158 -44.952 1.00 87.38 350 THR A C 1
ATOM 2771 O O . THR A 1 350 ? 13.028 2.251 -46.167 1.00 87.38 350 THR A O 1
ATOM 2774 N N . CYS A 1 351 ? 13.709 3.075 -44.202 1.00 85.75 351 CYS A N 1
ATOM 2775 C CA . CYS A 1 351 ? 14.338 4.298 -44.723 1.00 85.75 351 CYS A CA 1
ATOM 2776 C C . CYS A 1 351 ? 15.739 4.038 -45.310 1.00 85.75 351 CYS A C 1
ATOM 2778 O O . CYS A 1 351 ? 16.723 4.672 -44.928 1.00 85.75 351 CYS A O 1
ATOM 2780 N N . THR A 1 352 ? 15.831 3.083 -46.235 1.00 85.06 352 THR A N 1
ATOM 2781 C CA . THR A 1 352 ? 17.050 2.734 -46.977 1.00 85.06 352 THR A CA 1
ATOM 2782 C C . THR A 1 352 ? 17.051 3.349 -48.387 1.00 85.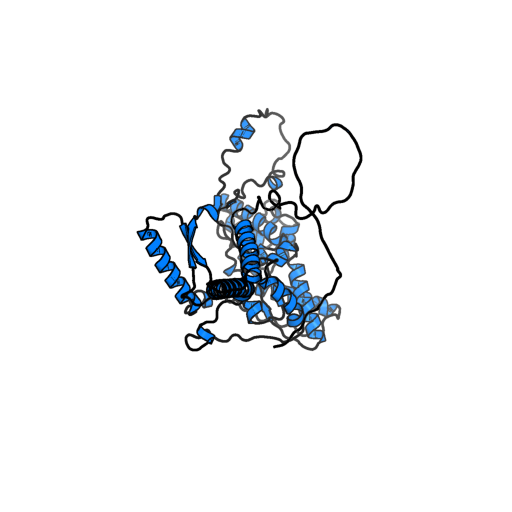06 352 THR A C 1
ATOM 2784 O O . THR A 1 352 ? 16.139 4.081 -48.774 1.00 85.06 352 THR A O 1
ATOM 2787 N N . PHE A 1 353 ? 18.119 3.139 -49.162 1.00 81.56 353 PHE A N 1
ATOM 2788 C CA . PHE A 1 353 ? 18.241 3.717 -50.504 1.00 81.56 353 PHE A CA 1
ATOM 2789 C C . PHE A 1 353 ? 17.224 3.088 -51.477 1.00 81.56 353 PHE A C 1
ATOM 2791 O O . PHE A 1 353 ? 17.198 1.869 -51.630 1.00 81.56 353 PHE A O 1
ATOM 2798 N N . GLY A 1 354 ? 16.415 3.917 -52.151 1.00 83.50 354 GLY A N 1
ATOM 2799 C CA . GLY A 1 354 ? 15.368 3.481 -53.097 1.00 83.50 354 GLY A CA 1
ATOM 2800 C C . GLY A 1 354 ? 13.917 3.736 -52.653 1.00 83.50 354 GLY A C 1
ATOM 2801 O O . GLY A 1 354 ? 12.988 3.348 -53.356 1.00 83.50 354 GLY A O 1
ATOM 2802 N N . VAL A 1 355 ? 13.710 4.385 -51.506 1.00 88.94 355 VAL A N 1
ATOM 2803 C CA . VAL A 1 355 ? 12.387 4.729 -50.947 1.00 88.94 355 VAL A CA 1
ATOM 2804 C C . VAL A 1 355 ? 11.777 5.955 -51.638 1.00 88.94 355 VAL A C 1
ATOM 2806 O O . VAL A 1 355 ? 12.494 6.794 -52.182 1.00 88.94 355 VAL A O 1
ATOM 2809 N N . SER A 1 356 ? 10.446 6.090 -51.601 1.00 91.62 356 SER A N 1
ATOM 2810 C CA . SER A 1 356 ? 9.758 7.270 -52.128 1.00 91.62 356 SER A CA 1
ATOM 2811 C C . SER A 1 356 ? 10.097 8.545 -51.342 1.00 91.62 356 SER A C 1
ATOM 2813 O O . SER A 1 356 ? 10.041 8.593 -50.112 1.00 91.62 356 SER A O 1
ATOM 2815 N N . ASP A 1 357 ? 10.395 9.612 -52.083 1.00 88.69 357 ASP A N 1
ATOM 2816 C CA . ASP A 1 357 ? 10.752 10.934 -51.551 1.00 88.69 357 ASP A CA 1
ATOM 2817 C C . ASP A 1 357 ? 9.677 11.509 -50.606 1.00 88.69 357 ASP A C 1
ATOM 2819 O O . ASP A 1 357 ? 9.999 12.079 -49.566 1.00 88.69 357 ASP A O 1
ATOM 2823 N N . SER A 1 358 ? 8.392 11.279 -50.898 1.00 89.25 358 SER A N 1
ATOM 2824 C CA . SER A 1 358 ? 7.276 11.702 -50.042 1.00 89.25 358 SER A CA 1
ATOM 2825 C C . SER A 1 358 ? 7.248 10.993 -48.682 1.00 89.25 358 SER A C 1
ATOM 2827 O O . SER A 1 358 ? 7.014 11.638 -47.661 1.00 89.25 358 SER A O 1
ATOM 2829 N N . PHE A 1 359 ? 7.525 9.685 -48.638 1.00 89.38 359 PHE A N 1
ATOM 2830 C CA . PHE A 1 359 ? 7.606 8.939 -47.380 1.00 89.38 359 PHE A CA 1
ATOM 2831 C C . PHE A 1 359 ? 8.824 9.377 -46.562 1.00 89.38 359 PHE A C 1
ATOM 2833 O O . PHE A 1 359 ? 8.698 9.631 -45.364 1.00 89.38 359 PHE A O 1
ATOM 2840 N N . LEU A 1 360 ? 9.982 9.532 -47.213 1.00 88.31 360 LEU A N 1
ATOM 2841 C CA . LEU A 1 360 ? 11.215 9.953 -46.550 1.00 88.31 360 LEU A CA 1
ATOM 2842 C C . LEU A 1 360 ? 11.097 11.369 -45.963 1.00 88.31 360 LEU A C 1
ATOM 2844 O O . LEU A 1 360 ? 11.506 11.585 -44.824 1.00 88.31 360 LEU A O 1
ATOM 2848 N N . LYS A 1 361 ? 10.483 12.314 -46.690 1.00 88.88 361 LYS A N 1
ATOM 2849 C CA . LYS A 1 361 ? 10.198 13.672 -46.195 1.00 88.88 361 LYS A CA 1
ATOM 2850 C C . LYS A 1 361 ? 9.276 13.666 -44.978 1.00 88.88 361 LYS A C 1
ATOM 2852 O O . LYS A 1 361 ? 9.582 14.337 -43.996 1.00 88.88 361 LYS A O 1
ATOM 2857 N N . ASN A 1 362 ? 8.200 12.879 -45.005 1.00 91.31 362 ASN A N 1
ATOM 2858 C CA . ASN A 1 362 ? 7.294 12.755 -43.860 1.00 91.31 362 ASN A CA 1
ATOM 2859 C C . ASN A 1 362 ? 8.010 12.156 -42.639 1.00 91.31 362 ASN A C 1
ATOM 2861 O O . ASN A 1 362 ? 7.945 12.728 -41.553 1.00 91.31 362 ASN A O 1
ATOM 2865 N N . ALA A 1 363 ? 8.751 11.057 -42.823 1.00 88.81 363 ALA A N 1
ATOM 2866 C CA . ALA A 1 363 ? 9.526 10.430 -41.753 1.00 88.81 363 ALA A CA 1
ATOM 2867 C C . ALA A 1 363 ? 10.574 11.390 -41.162 1.00 88.81 363 ALA A C 1
ATOM 2869 O O . ALA A 1 363 ? 10.703 11.475 -39.942 1.00 88.81 363 ALA A O 1
ATOM 2870 N N . TYR A 1 364 ? 11.273 12.153 -42.010 1.00 88.12 364 TYR A N 1
ATOM 2871 C CA . TYR A 1 364 ? 12.226 13.180 -41.586 1.00 88.12 364 TYR A CA 1
ATOM 2872 C C . TYR A 1 364 ? 11.548 14.262 -40.735 1.00 88.12 364 TYR A C 1
ATOM 2874 O O . TYR A 1 364 ? 11.948 14.466 -39.593 1.00 88.12 364 TYR A O 1
ATOM 2882 N N . VAL A 1 365 ? 10.479 14.897 -41.232 1.00 91.06 365 VAL A N 1
ATOM 2883 C CA . VAL A 1 365 ? 9.773 15.967 -40.503 1.00 91.06 365 VAL A CA 1
ATOM 2884 C C . VAL A 1 365 ? 9.215 15.469 -39.165 1.00 91.06 365 VAL A C 1
ATOM 2886 O O . VAL A 1 365 ? 9.392 16.140 -38.149 1.00 91.06 365 VAL A O 1
ATOM 2889 N N . SER A 1 366 ? 8.597 14.283 -39.126 1.00 90.12 366 SER A N 1
ATOM 2890 C CA . SER A 1 366 ? 8.063 13.715 -37.882 1.00 90.12 366 SER A CA 1
ATOM 2891 C C . SER A 1 366 ? 9.158 13.382 -36.863 1.00 90.12 366 SER A C 1
ATOM 2893 O O . SER A 1 366 ? 9.015 13.720 -35.689 1.00 90.12 366 SER A O 1
ATOM 2895 N N . LEU A 1 367 ? 10.265 12.760 -37.286 1.00 89.00 367 LEU A N 1
ATOM 2896 C CA . LEU A 1 367 ? 11.371 12.423 -36.382 1.00 89.00 367 LEU A CA 1
ATOM 2897 C C . LEU A 1 367 ? 12.121 13.673 -35.905 1.00 89.00 367 LEU A C 1
ATOM 2899 O O . LEU A 1 367 ? 12.428 13.775 -34.720 1.00 89.00 367 LEU A O 1
ATOM 2903 N N . THR A 1 368 ? 12.358 14.657 -36.777 1.00 87.94 368 THR A N 1
ATOM 2904 C CA . THR A 1 368 ? 12.938 15.950 -36.383 1.00 87.94 368 THR A CA 1
ATOM 2905 C C . THR A 1 368 ? 12.033 16.685 -35.394 1.00 87.94 368 THR A C 1
ATOM 2907 O O . THR A 1 368 ? 12.537 17.199 -34.400 1.00 87.94 368 THR A O 1
ATOM 2910 N N . GLY A 1 369 ? 10.709 16.680 -35.587 1.00 87.62 369 GLY A N 1
ATOM 2911 C CA . GLY A 1 369 ? 9.760 17.258 -34.628 1.00 87.62 369 GLY A CA 1
ATOM 2912 C C . GLY A 1 369 ? 9.829 16.604 -33.242 1.00 87.62 369 GLY A C 1
ATOM 2913 O O . GLY A 1 369 ? 9.873 17.304 -32.231 1.00 87.62 369 GLY A O 1
ATOM 2914 N N . LEU A 1 370 ? 9.921 15.270 -33.184 1.00 87.31 370 LEU A N 1
ATOM 2915 C CA . LEU A 1 370 ? 10.098 14.527 -31.929 1.00 87.31 370 LEU A CA 1
ATOM 2916 C C . LEU A 1 370 ? 11.451 14.809 -31.254 1.00 87.31 370 LEU A C 1
ATOM 2918 O O . LEU A 1 370 ? 11.513 14.932 -30.033 1.00 87.31 370 LEU A O 1
ATOM 2922 N N . LEU A 1 371 ? 12.531 14.954 -32.028 1.00 86.31 371 LEU A N 1
ATOM 2923 C CA . LEU A 1 371 ? 13.847 15.322 -31.495 1.00 86.31 371 LEU A CA 1
ATOM 2924 C C . LEU A 1 371 ? 13.863 16.764 -30.960 1.00 86.31 371 LEU A C 1
ATOM 2926 O O . LEU A 1 371 ? 14.430 17.005 -29.897 1.00 86.31 371 LEU A O 1
ATOM 2930 N N . MET A 1 372 ? 13.190 17.705 -31.631 1.00 84.50 372 MET A N 1
ATOM 2931 C CA . MET A 1 372 ? 13.022 19.075 -31.128 1.00 84.50 372 MET A CA 1
ATOM 2932 C C . MET A 1 372 ? 12.239 19.103 -29.808 1.00 84.50 372 MET A C 1
ATOM 2934 O O . MET A 1 372 ? 12.657 19.790 -28.882 1.00 84.50 372 MET A O 1
ATOM 2938 N N . LEU A 1 373 ? 11.172 18.304 -29.674 1.00 85.06 373 LEU A N 1
ATOM 2939 C CA . LEU A 1 373 ? 10.450 18.112 -28.404 1.00 85.06 373 LEU A CA 1
ATOM 2940 C C . LEU A 1 373 ? 11.344 17.563 -27.283 1.00 85.06 373 LEU A C 1
ATOM 2942 O O . LEU A 1 373 ? 11.212 17.989 -26.139 1.00 85.06 373 LEU A O 1
ATOM 2946 N N . ALA A 1 374 ? 12.251 16.637 -27.600 1.00 81.69 374 ALA A N 1
ATOM 2947 C CA . ALA A 1 374 ? 13.122 16.006 -26.610 1.00 81.69 374 ALA A CA 1
ATOM 2948 C C . ALA A 1 374 ? 14.277 16.907 -26.133 1.00 81.69 374 ALA A C 1
ATOM 2950 O O . ALA A 1 374 ? 14.625 16.872 -24.954 1.00 81.69 374 ALA A O 1
ATOM 2951 N N . PHE A 1 375 ? 14.883 17.695 -27.030 1.00 82.31 375 PHE A N 1
ATOM 2952 C CA . PHE A 1 375 ? 16.084 18.490 -26.727 1.00 82.31 375 PHE A CA 1
ATOM 2953 C C . PHE A 1 375 ? 15.824 19.992 -26.535 1.00 82.31 375 PHE A C 1
ATOM 2955 O O . PHE A 1 375 ? 16.629 20.666 -25.895 1.00 82.31 375 PHE A O 1
ATOM 2962 N N . HIS A 1 376 ? 14.710 20.517 -27.053 1.00 79.81 376 HIS A N 1
ATOM 2963 C CA . HIS A 1 376 ? 14.367 21.942 -27.024 1.00 79.81 376 HIS A CA 1
ATOM 2964 C C . HIS A 1 376 ? 12.873 22.176 -26.700 1.00 79.81 376 HIS A C 1
ATOM 2966 O O . HIS A 1 376 ? 12.171 22.817 -27.490 1.00 79.81 376 HIS A O 1
ATOM 2972 N N . PRO A 1 377 ? 12.367 21.695 -25.543 1.00 66.38 377 PRO A N 1
ATOM 2973 C CA . PRO A 1 377 ? 10.951 21.818 -25.177 1.00 66.38 377 PRO A CA 1
ATOM 2974 C C . PRO A 1 377 ? 10.454 23.275 -25.172 1.00 66.38 377 PRO A C 1
ATOM 2976 O O . PRO A 1 377 ? 9.324 23.536 -25.580 1.00 66.38 377 PRO A O 1
ATOM 2979 N N . ASP A 1 378 ? 11.318 24.224 -24.798 1.00 62.38 378 ASP A N 1
ATOM 2980 C CA . ASP A 1 378 ? 10.990 25.653 -24.715 1.00 62.38 378 ASP A CA 1
ATOM 2981 C C . ASP A 1 378 ? 11.092 26.408 -26.060 1.00 62.38 378 ASP A C 1
ATOM 2983 O O . ASP A 1 378 ? 10.586 27.523 -26.170 1.00 62.38 378 ASP A O 1
ATOM 2987 N N . GLU A 1 379 ? 11.719 25.844 -27.107 1.00 61.09 379 GLU A N 1
ATOM 2988 C CA . GLU A 1 379 ? 11.850 26.538 -28.407 1.00 61.09 379 GLU A CA 1
ATOM 2989 C C . GLU A 1 379 ? 10.665 26.309 -29.358 1.00 61.09 379 GLU A C 1
ATOM 2991 O O . GLU A 1 379 ? 10.516 27.046 -30.335 1.00 61.09 379 GLU A O 1
ATOM 2996 N N . LEU A 1 380 ? 9.805 25.320 -29.104 1.00 53.25 380 LEU A N 1
ATOM 2997 C CA . LEU A 1 380 ? 8.689 24.980 -30.001 1.00 53.25 380 LEU A CA 1
ATOM 2998 C C . LEU A 1 380 ? 7.660 26.103 -30.156 1.00 53.25 380 LEU A C 1
ATOM 3000 O O . LEU A 1 380 ? 7.072 26.249 -31.225 1.00 53.25 380 LEU A O 1
ATOM 3004 N N . THR A 1 381 ? 7.474 26.924 -29.126 1.00 54.19 381 THR A N 1
ATOM 3005 C CA . THR A 1 381 ? 6.629 28.127 -29.181 1.00 54.19 381 THR A CA 1
ATOM 3006 C C . THR A 1 381 ? 7.317 29.302 -29.881 1.00 54.19 381 THR A C 1
ATOM 3008 O O . THR A 1 381 ? 6.631 30.192 -30.377 1.00 54.19 381 THR A O 1
ATOM 3011 N N . ALA A 1 382 ? 8.652 29.306 -29.959 1.00 51.75 382 ALA A N 1
ATOM 3012 C CA . ALA A 1 382 ? 9.453 30.382 -30.544 1.00 51.75 382 ALA A CA 1
ATOM 3013 C C . ALA A 1 382 ? 9.854 30.137 -32.012 1.00 51.75 382 ALA A C 1
ATOM 3015 O O . ALA A 1 382 ? 10.145 31.090 -32.733 1.00 51.75 382 ALA A O 1
ATOM 3016 N N . LYS A 1 383 ? 9.899 28.873 -32.458 1.00 47.59 383 LYS A N 1
ATOM 3017 C CA . LYS A 1 383 ? 10.383 28.462 -33.791 1.00 47.59 383 LYS A CA 1
ATOM 3018 C C . LYS A 1 383 ? 9.407 27.563 -34.553 1.00 47.59 383 LYS A C 1
ATOM 3020 O O . LYS A 1 383 ? 9.826 26.670 -35.288 1.00 47.59 383 LYS A O 1
ATOM 3025 N N . LEU A 1 384 ? 8.107 27.831 -34.451 1.00 41.66 384 LEU A N 1
ATOM 3026 C CA . LEU A 1 384 ? 7.198 27.466 -35.538 1.00 41.66 384 LEU A CA 1
ATOM 3027 C C . LEU A 1 384 ? 7.489 28.418 -36.715 1.00 41.66 384 LEU A C 1
ATOM 3029 O O . LEU A 1 384 ? 7.226 29.615 -36.582 1.00 41.66 384 LEU A O 1
ATOM 3033 N N . PRO A 1 385 ? 8.038 27.957 -37.859 1.00 42.94 385 PRO A N 1
ATOM 3034 C CA . PRO A 1 385 ? 8.032 28.784 -39.056 1.00 42.94 385 PRO A CA 1
ATOM 3035 C C . PRO A 1 385 ? 6.570 29.045 -39.426 1.00 42.94 385 PRO A C 1
ATOM 3037 O O . PRO A 1 385 ? 5.752 28.123 -39.386 1.00 42.94 385 PRO A O 1
ATOM 3040 N N . ALA A 1 386 ? 6.237 30.293 -39.755 1.00 42.44 386 ALA A N 1
ATOM 3041 C CA . ALA A 1 386 ? 4.873 30.705 -40.064 1.00 42.44 386 ALA A CA 1
ATOM 3042 C C . ALA A 1 386 ? 4.333 29.945 -41.290 1.00 42.44 386 ALA A C 1
ATOM 3044 O O . ALA A 1 386 ? 4.520 30.350 -42.433 1.00 42.44 386 ALA A O 1
ATOM 3045 N N . LEU A 1 387 ? 3.641 28.832 -41.042 1.00 41.72 387 LEU A N 1
ATOM 3046 C CA . LEU A 1 387 ? 3.006 27.980 -42.052 1.00 41.72 387 LEU A CA 1
ATOM 3047 C C . LEU A 1 387 ? 1.615 28.500 -42.468 1.00 41.72 387 LEU A C 1
ATOM 3049 O O . LEU A 1 387 ? 0.753 27.723 -42.867 1.00 41.72 387 LEU A O 1
ATOM 3053 N N . THR A 1 388 ? 1.404 29.817 -42.392 1.00 34.56 388 THR A N 1
ATOM 3054 C CA . THR A 1 388 ? 0.197 30.513 -42.864 1.00 34.56 388 THR A CA 1
ATOM 3055 C C . THR A 1 388 ? 0.505 31.965 -43.245 1.00 34.56 388 THR A C 1
ATOM 3057 O O . THR A 1 388 ? 0.354 32.857 -42.419 1.00 34.56 388 THR A O 1
ATOM 3060 N N . THR A 1 389 ? 0.868 32.193 -44.507 1.00 35.16 389 THR A N 1
ATOM 3061 C CA . THR A 1 389 ? 0.443 33.367 -45.297 1.00 35.16 389 THR A CA 1
ATOM 3062 C C . THR A 1 389 ? 0.479 32.970 -46.773 1.00 35.16 389 THR A C 1
ATOM 3064 O O . THR A 1 389 ? 1.489 33.145 -47.454 1.00 35.16 389 THR A O 1
ATOM 3067 N N . GLY A 1 390 ? -0.617 32.373 -47.245 1.00 33.09 390 GLY A N 1
ATOM 3068 C CA . GLY A 1 390 ? -1.126 32.751 -48.563 1.00 33.09 390 GLY A CA 1
ATOM 3069 C C . GLY A 1 390 ? -1.875 34.075 -48.402 1.00 33.09 390 GLY A C 1
ATOM 3070 O O . GLY A 1 390 ? -2.311 34.382 -47.290 1.00 33.09 390 GLY A O 1
ATOM 3071 N N . ASP A 1 391 ? -1.939 34.860 -49.469 1.00 33.66 391 ASP A N 1
ATOM 3072 C CA . ASP A 1 391 ? -2.376 36.258 -49.442 1.00 33.66 391 ASP A CA 1
ATOM 3073 C C . ASP A 1 391 ? -3.833 36.451 -48.985 1.00 33.66 391 ASP A C 1
ATOM 3075 O O . ASP A 1 391 ? -4.683 35.609 -49.264 1.00 33.66 391 ASP A O 1
ATOM 3079 N N . ASP A 1 392 ? -4.095 37.571 -48.303 1.00 30.31 392 ASP A N 1
ATOM 3080 C CA . ASP A 1 392 ? -5.167 38.527 -48.640 1.00 30.31 392 ASP A CA 1
ATOM 3081 C C . ASP A 1 392 ? -5.121 39.719 -47.660 1.00 30.31 392 ASP A C 1
ATOM 3083 O O . ASP A 1 392 ? -5.497 39.603 -46.495 1.00 30.31 392 ASP A O 1
ATOM 3087 N N . ASP A 1 393 ? -4.550 40.840 -48.111 1.00 30.61 393 ASP A N 1
ATOM 3088 C CA . ASP A 1 393 ? -5.212 42.157 -48.191 1.00 30.61 393 ASP A CA 1
ATOM 3089 C C . ASP A 1 393 ? -4.180 43.280 -48.388 1.00 30.61 393 ASP A C 1
ATOM 3091 O O . ASP A 1 393 ? -3.148 43.356 -47.717 1.00 30.61 393 ASP A O 1
ATOM 3095 N N . ALA A 1 394 ? -4.468 44.167 -49.340 1.00 30.38 394 ALA A N 1
ATOM 3096 C CA . ALA A 1 394 ? -3.630 45.304 -49.695 1.00 30.38 394 ALA A CA 1
ATOM 3097 C C . ALA A 1 394 ? -4.348 46.620 -49.384 1.00 30.38 394 ALA A C 1
ATOM 3099 O O . ALA A 1 394 ? -5.507 46.783 -49.750 1.00 30.38 394 ALA A O 1
ATOM 3100 N N . ASP A 1 395 ? -3.617 47.586 -48.829 1.00 30.02 395 ASP A N 1
ATOM 3101 C CA . ASP A 1 395 ? -3.937 49.012 -48.938 1.00 30.02 395 ASP A CA 1
ATOM 3102 C C . ASP A 1 395 ? -2.637 49.848 -48.930 1.00 30.02 395 ASP A C 1
ATOM 3104 O O . ASP A 1 395 ? -1.568 49.337 -48.592 1.00 30.02 395 ASP A O 1
ATOM 3108 N N . GLY A 1 396 ? -2.707 51.094 -49.423 1.00 27.64 396 GLY A N 1
ATOM 3109 C CA . GLY A 1 396 ? -1.554 51.918 -49.854 1.00 27.64 396 GLY A CA 1
ATOM 3110 C C . GLY A 1 396 ? -0.510 52.289 -48.776 1.00 27.64 396 GLY A C 1
ATOM 3111 O O . GLY A 1 396 ? -0.697 52.049 -47.591 1.00 27.64 396 GLY A O 1
ATOM 3112 N N . GLU A 1 397 ? 0.633 52.911 -49.095 1.00 27.78 397 GLU A N 1
ATOM 3113 C CA . GLU A 1 397 ? 1.003 53.756 -50.246 1.00 27.78 397 GLU A CA 1
ATOM 3114 C C . GLU A 1 397 ? 2.546 53.833 -50.413 1.00 27.78 397 GLU A C 1
ATOM 3116 O O . GLU A 1 397 ? 3.279 53.737 -49.433 1.00 27.78 397 GLU A O 1
ATOM 3121 N N . GLY A 1 398 ? 3.035 54.177 -51.618 1.00 26.23 398 GLY A N 1
ATOM 3122 C CA . GLY A 1 398 ? 4.222 55.048 -51.752 1.00 26.23 398 GLY A CA 1
ATOM 3123 C C . GLY A 1 398 ? 5.589 54.460 -52.172 1.00 26.23 398 GLY A C 1
ATOM 3124 O O . GLY A 1 398 ? 6.261 53.778 -51.410 1.00 26.23 398 GLY A O 1
ATOM 3125 N N . ALA A 1 399 ? 6.072 54.956 -53.324 1.00 28.75 399 ALA A N 1
ATOM 3126 C CA . ALA A 1 399 ? 7.467 55.000 -53.813 1.00 28.75 399 ALA A CA 1
ATOM 3127 C C . ALA A 1 399 ? 8.114 53.726 -54.423 1.00 28.75 399 ALA A C 1
ATOM 3129 O O . ALA A 1 399 ? 7.862 52.594 -54.032 1.00 28.75 399 ALA A O 1
ATOM 3130 N N . ALA A 1 400 ? 8.948 53.951 -55.451 1.00 28.44 400 ALA A N 1
ATOM 3131 C CA . ALA A 1 400 ? 9.456 52.946 -56.401 1.00 28.44 400 ALA A CA 1
ATOM 3132 C C . ALA A 1 400 ? 11.014 53.017 -56.565 1.00 28.44 400 ALA A C 1
ATOM 3134 O O . ALA A 1 400 ? 11.667 53.528 -55.659 1.00 28.44 400 ALA A O 1
ATOM 3135 N N . PRO A 1 401 ? 11.655 52.471 -57.629 1.00 41.72 401 PRO A N 1
ATOM 3136 C CA . PRO A 1 401 ? 12.459 51.232 -57.594 1.00 41.72 401 PRO A CA 1
ATOM 3137 C C . PRO A 1 401 ? 13.965 51.526 -57.932 1.00 41.72 401 PRO A C 1
ATOM 3139 O O . PRO A 1 401 ? 14.321 52.698 -57.792 1.00 41.72 401 PRO A O 1
ATOM 3142 N N . PRO A 1 402 ? 14.899 50.601 -58.327 1.00 40.28 402 PRO A N 1
ATOM 3143 C CA . PRO A 1 402 ? 14.840 49.524 -59.362 1.00 40.28 402 PRO A CA 1
ATOM 3144 C C . PRO A 1 402 ? 15.437 48.148 -58.908 1.00 40.28 402 PRO A C 1
ATOM 3146 O O . PRO A 1 402 ? 15.987 48.052 -57.820 1.00 40.28 402 PRO A O 1
ATOM 3149 N N . GLY A 1 403 ? 15.420 47.031 -59.661 1.00 25.62 403 GLY A N 1
ATOM 3150 C CA . GLY A 1 403 ? 14.821 46.692 -60.968 1.00 25.62 403 GLY A CA 1
ATOM 3151 C C . GLY A 1 403 ? 15.278 45.304 -61.506 1.00 25.62 403 GLY A C 1
ATOM 3152 O O . GLY A 1 403 ? 16.232 44.737 -60.985 1.00 25.62 403 GLY A O 1
ATOM 3153 N N . SER A 1 404 ? 14.649 44.812 -62.596 1.00 26.25 404 SER A N 1
ATOM 3154 C CA . SER A 1 404 ? 14.934 43.563 -63.378 1.00 26.25 404 SER A CA 1
ATOM 3155 C C . SER A 1 404 ? 14.683 42.196 -62.682 1.00 26.25 404 SER A C 1
ATOM 3157 O O . SER A 1 404 ? 15.037 42.044 -61.524 1.00 26.25 404 SER A O 1
ATOM 3159 N N . ALA A 1 405 ? 14.120 41.137 -63.301 1.00 27.88 405 ALA A N 1
ATOM 3160 C CA . ALA A 1 405 ? 13.397 40.969 -64.581 1.00 27.88 405 ALA A CA 1
ATOM 3161 C C . ALA A 1 405 ? 12.517 39.672 -64.607 1.00 27.88 405 ALA A C 1
ATOM 3163 O O . ALA A 1 405 ? 12.722 38.773 -63.801 1.00 27.88 405 ALA A O 1
ATOM 3164 N N . PHE A 1 406 ? 11.563 39.613 -65.560 1.00 25.83 406 PHE A N 1
ATOM 3165 C CA . PHE A 1 406 ? 10.776 38.476 -66.129 1.00 25.83 406 PHE A CA 1
ATOM 3166 C C . PHE A 1 406 ? 11.376 37.038 -66.014 1.00 25.83 406 PHE A C 1
ATOM 3168 O O . PHE A 1 406 ? 12.593 36.914 -66.032 1.00 25.83 406 PHE A O 1
ATOM 3175 N N . PHE A 1 407 ? 10.670 35.882 -66.013 1.00 29.09 407 PHE A N 1
ATOM 3176 C CA . PHE A 1 407 ? 9.300 35.393 -66.370 1.00 29.09 407 PHE A CA 1
ATOM 3177 C C . PHE A 1 407 ? 8.882 34.243 -65.386 1.00 29.09 407 PHE A C 1
ATOM 3179 O O . PHE A 1 407 ? 9.739 33.740 -64.672 1.00 29.09 407 PHE A O 1
ATOM 3186 N N . GLY A 1 408 ? 7.651 33.691 -65.324 1.00 25.86 408 GLY A N 1
ATOM 3187 C CA . GLY A 1 408 ? 6.367 34.112 -65.916 1.00 25.86 408 GLY A CA 1
ATOM 3188 C C . 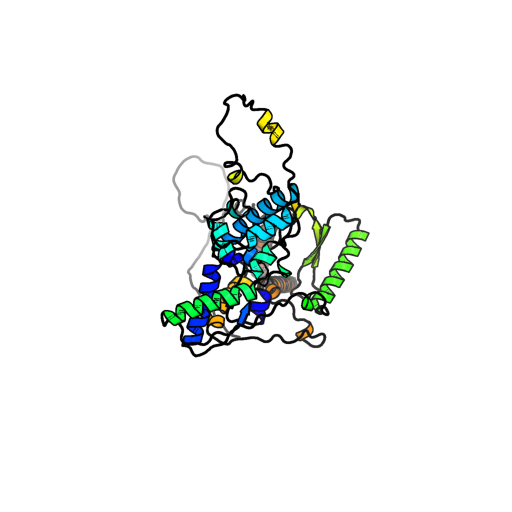GLY A 1 408 ? 5.322 33.006 -66.260 1.00 25.86 408 GLY A C 1
ATOM 3189 O O . GLY A 1 408 ? 5.284 32.568 -67.404 1.00 25.86 408 GLY A O 1
ATOM 3190 N N . ARG A 1 409 ? 4.356 32.752 -65.347 1.00 25.33 409 ARG A N 1
ATOM 3191 C CA . ARG A 1 409 ? 2.962 32.224 -65.544 1.00 25.33 409 ARG A CA 1
ATOM 3192 C C . ARG A 1 409 ? 2.633 30.705 -65.646 1.00 25.33 409 ARG A C 1
ATOM 3194 O O . ARG A 1 409 ? 3.373 29.913 -66.211 1.00 25.33 409 ARG A O 1
ATOM 3201 N N . SER A 1 410 ? 1.379 30.410 -65.240 1.00 27.89 410 SER A N 1
ATOM 3202 C CA . SER A 1 410 ? 0.550 29.173 -65.333 1.00 27.89 410 SER A CA 1
ATOM 3203 C C . SER A 1 410 ? 0.842 28.033 -64.334 1.00 27.89 410 SER A C 1
ATOM 3205 O O . SER A 1 410 ? 2.001 27.738 -64.080 1.00 27.89 410 SER A O 1
ATOM 3207 N N . GLY A 1 411 ? -0.154 27.360 -63.732 1.00 24.91 411 GLY A N 1
ATOM 3208 C CA . GLY A 1 411 ? -1.617 27.578 -63.720 1.00 24.91 411 GLY A CA 1
ATOM 3209 C C . GLY A 1 411 ? -2.401 26.292 -63.380 1.00 24.91 411 GLY A C 1
ATOM 3210 O O . GLY A 1 411 ? -1.931 25.220 -63.732 1.00 24.91 411 GLY A O 1
ATOM 3211 N N . GLU A 1 412 ? -3.591 26.426 -62.764 1.00 27.59 412 GLU A N 1
ATOM 3212 C CA . GLU A 1 412 ? -4.561 25.343 -62.428 1.00 27.59 412 GLU A CA 1
ATOM 3213 C C . GLU A 1 412 ? -4.113 24.345 -61.321 1.00 27.59 412 GLU A C 1
ATOM 3215 O O . GLU A 1 412 ? -2.943 24.006 -61.210 1.00 27.59 412 GLU A O 1
ATOM 3220 N N . GLY A 1 413 ? -4.973 23.822 -60.431 1.00 25.36 413 GLY A N 1
ATOM 3221 C CA . GLY A 1 413 ? -6.387 24.115 -60.142 1.00 25.36 413 GLY A CA 1
ATOM 3222 C C . GLY A 1 413 ? -7.075 22.971 -59.358 1.00 25.36 413 GLY A C 1
ATOM 3223 O O . GLY A 1 413 ? -6.876 21.814 -59.705 1.00 25.36 413 GLY A O 1
ATOM 3224 N N . PHE A 1 414 ? -7.935 23.304 -58.376 1.00 25.88 414 PHE A N 1
ATOM 3225 C CA . PHE A 1 414 ? -8.815 22.404 -57.578 1.00 25.88 414 PHE A CA 1
ATOM 3226 C C . PHE A 1 414 ? -8.130 21.362 -56.646 1.00 25.88 414 PHE A C 1
ATOM 3228 O O . PHE A 1 414 ? -7.085 20.815 -56.962 1.00 25.88 414 PHE A O 1
ATOM 3235 N N . GLY A 1 415 ? -8.665 20.990 -55.470 1.00 23.77 415 GLY A N 1
ATOM 3236 C CA . GLY A 1 415 ? -9.794 21.531 -54.694 1.00 23.77 415 GLY A CA 1
ATOM 3237 C C . GLY A 1 415 ? -10.581 20.455 -53.911 1.00 23.77 415 GLY A C 1
ATOM 3238 O O . GLY A 1 415 ? -11.022 19.499 -54.531 1.00 23.77 415 GLY A O 1
ATOM 3239 N N . VAL A 1 416 ? -10.858 20.696 -52.609 1.00 27.33 416 VAL A N 1
ATOM 3240 C CA . VAL A 1 416 ? -11.950 20.078 -51.788 1.00 27.33 416 VAL A CA 1
ATOM 3241 C C . VAL A 1 416 ? -11.812 18.558 -51.469 1.00 27.33 416 VAL A C 1
ATOM 3243 O O . VAL A 1 416 ? -11.343 17.794 -52.294 1.00 27.33 416 VAL A O 1
ATOM 3246 N N . SER A 1 417 ? -12.266 17.970 -50.345 1.00 23.75 417 SER A N 1
ATOM 3247 C CA . SER A 1 417 ? -12.339 18.351 -48.912 1.00 23.75 417 SER A CA 1
ATOM 3248 C C . SER A 1 417 ? -12.688 17.095 -48.060 1.00 23.75 417 SER A C 1
ATOM 3250 O O . SER A 1 417 ? -13.065 16.082 -48.634 1.00 23.75 417 SER A O 1
ATOM 3252 N N . LEU A 1 418 ? -12.631 17.192 -46.717 1.00 26.23 418 LEU A N 1
ATOM 3253 C CA . LEU A 1 418 ? -13.344 16.369 -45.703 1.00 26.23 418 LEU A CA 1
ATOM 3254 C C . LEU A 1 418 ? -13.430 14.822 -45.852 1.00 26.23 418 LEU A C 1
ATOM 3256 O O . LEU A 1 418 ? -14.130 14.298 -46.712 1.00 26.23 418 LEU A O 1
ATOM 3260 N N . SER A 1 419 ? -13.033 14.082 -44.802 1.00 25.62 419 SER A N 1
ATOM 3261 C CA . SER A 1 419 ? -13.987 13.585 -43.770 1.00 25.62 419 SER A CA 1
ATOM 3262 C C . SER A 1 419 ? -13.396 12.527 -42.807 1.00 25.62 419 SER A C 1
ATOM 3264 O O . SER A 1 419 ? -12.292 12.023 -42.985 1.00 25.62 419 SER A O 1
ATOM 3266 N N . ARG A 1 420 ? -14.137 12.257 -41.720 1.00 30.28 420 ARG A N 1
ATOM 3267 C CA . ARG A 1 420 ? -13.800 11.379 -40.581 1.00 30.28 420 ARG A CA 1
ATOM 3268 C C . ARG A 1 420 ? -14.041 9.891 -40.888 1.00 30.28 420 ARG A C 1
ATOM 3270 O O . ARG A 1 420 ? -15.100 9.584 -41.414 1.00 30.28 420 ARG A O 1
ATOM 3277 N N . PHE A 1 421 ? -13.211 8.993 -40.350 1.00 27.14 421 PHE A N 1
ATOM 3278 C CA . PHE A 1 421 ? -13.585 7.632 -39.898 1.00 27.14 421 PHE A CA 1
ATOM 3279 C C . PHE A 1 421 ? -12.666 7.284 -38.707 1.00 27.14 421 PHE A C 1
ATOM 3281 O O . PHE A 1 421 ? -11.452 7.342 -38.843 1.00 27.14 421 PHE A O 1
ATOM 3288 N N . SER A 1 422 ? -13.148 7.248 -37.461 1.00 26.98 422 SER A N 1
ATOM 3289 C CA . SER A 1 422 ? -13.984 6.230 -36.789 1.00 26.98 422 SER A CA 1
ATOM 3290 C C . SER A 1 422 ? -13.192 5.028 -36.263 1.00 26.98 422 SER A C 1
ATOM 3292 O O . SER A 1 422 ? -12.459 4.378 -36.999 1.00 26.98 422 SER A O 1
ATOM 3294 N N . LYS A 1 423 ? -13.427 4.720 -34.980 1.00 32.09 423 LYS A N 1
ATOM 3295 C CA . LYS A 1 423 ? -12.983 3.510 -34.274 1.00 32.09 423 LYS A CA 1
ATOM 3296 C C . LYS A 1 423 ? -13.375 2.230 -35.022 1.00 32.09 423 LYS A C 1
ATOM 3298 O O . LYS A 1 423 ? -14.438 2.191 -35.650 1.00 32.09 423 LYS A O 1
ATOM 3303 N N . ARG A 1 424 ? -12.601 1.164 -34.803 1.00 24.86 424 ARG A N 1
ATOM 3304 C CA . ARG A 1 424 ? -13.098 -0.217 -34.802 1.00 24.86 424 ARG A CA 1
ATOM 3305 C C . ARG A 1 424 ? -12.318 -1.075 -33.805 1.00 24.86 424 ARG A C 1
ATOM 3307 O O . ARG A 1 424 ? -11.130 -0.840 -33.602 1.00 24.86 424 ARG A O 1
ATOM 3314 N N . GLU A 1 425 ? -13.039 -1.990 -33.173 1.00 30.50 425 GLU A N 1
ATOM 3315 C CA . GLU A 1 425 ? -12.570 -2.977 -32.193 1.00 30.50 425 GLU A CA 1
ATOM 3316 C C . GLU A 1 425 ? -12.198 -4.306 -32.895 1.00 30.50 425 GLU A C 1
ATOM 3318 O O . GLU A 1 425 ? -12.262 -4.380 -34.125 1.00 30.50 425 GLU A O 1
ATOM 3323 N N . ASP A 1 426 ? -11.852 -5.322 -32.090 1.00 29.66 426 ASP A N 1
ATOM 3324 C CA . ASP A 1 426 ? -11.627 -6.748 -32.421 1.00 29.66 426 ASP A CA 1
ATOM 3325 C C . ASP A 1 426 ? -10.338 -7.048 -33.234 1.00 29.66 426 ASP A C 1
ATOM 3327 O O . ASP A 1 426 ? -10.210 -6.663 -34.396 1.00 29.66 426 ASP A O 1
ATOM 3331 N N . PHE A 1 427 ? -9.311 -7.721 -32.694 1.00 31.92 427 PHE A N 1
ATOM 3332 C CA . PHE A 1 427 ? -9.305 -9.021 -31.995 1.00 31.92 427 PHE A CA 1
ATOM 3333 C C . PHE A 1 427 ? -8.098 -9.190 -31.049 1.00 31.92 427 PHE A C 1
ATOM 3335 O O . PHE A 1 427 ? -7.059 -8.537 -31.306 1.00 31.92 427 PHE A O 1
#

Organism: NCBI:txid943118

Sequence (427 aa):
VLECALQTHPNFVIIAEEYGAADKTLLHVVQDIADVVCQRAEMGRNFGTVLIPDALLMHLPNMKILLAELRSVLKEADAKGEMKKAQQDLNDVTDTDSCPPESWGRRLTPWSAALFRSFPKFIRRELLQVDMGEIRFERLETEELLAQMVKEELEYRQSVGRYCGKFQAVTHFFGYQGRSSMPSQFDANLAFAYGHLASILVESGVTGHCCSIRGLCGPVKDWHLGSIPFVTLMKLVPTPQDNPTFAARGGQAGDPKLTNSAKDIRQQRSVMTDLPIIPSAEVNLDGKAYRWMKTAAEQWALEDRFCNPGPIQFTGPAANFFNRELFEEQAEYYDMVCRVERYTNILRQTCTFGVSDSFLKNAYVSLTGLLMLAFHPDELTAKLPALTTGDDDADGEGAAPPGSAFFGRSGEGFGVSLSRFSKREDF

Foldseek 3Di:
DLLVCVFWLWLEEDALQVCLVVLHAPVNVLVVVLVLCLLQVVVVNNDTDYHDDLCNLVSHPLSVLLLVLLLVLQVVCVVVVNLVVLLVLLLPDPDPVPDDPPGSLVSRDPSSSVVLVPFDSVQSNLSSPDPDPDRPSLPRQVVVRSLVSNVVVLVVCVVVVSHDHDDDDDDDDDDPVVVPDDDFPLVVLVVVLQVVLVVVCVVVVHPQWHWDWPPSLDDSVPIDTDIHRNVVQKDWDWDPPCPPVPVPPPDDDDDDDDDDDPVVVVVVVVPRPGDIDRDDDGDDCPAQSNVVSVVSSVCSSNDVPTHDLDDRDCDDDSSSDDGPSCCRRPVVVSVVVVVVVVVVVVVVVQPDPPDDPVVNVVVVVVVVVVVCCVPPVPCPVVDPDPPDDDDDDDDDDDDDDDDDDDDDDDDDDDDDDDDDDDDDDDD